Protein AF-A0A6I1GQT0-F1 (afdb_monomer_lite)

Structure (mmCIF, N/CA/C/O backbone):
data_AF-A0A6I1GQT0-F1
#
_entry.id   AF-A0A6I1GQT0-F1
#
loop_
_atom_site.group_PDB
_atom_site.id
_atom_site.type_symbol
_atom_site.label_atom_id
_atom_site.label_alt_id
_atom_site.label_comp_id
_atom_site.label_asym_id
_atom_site.label_entity_id
_atom_site.label_seq_id
_atom_site.pdbx_PDB_ins_code
_atom_site.Cartn_x
_atom_site.Cartn_y
_atom_site.Cartn_z
_atom_site.occupancy
_atom_site.B_iso_or_equiv
_atom_site.auth_seq_id
_atom_site.auth_comp_id
_atom_site.auth_asym_id
_atom_site.auth_atom_id
_atom_site.pdbx_PDB_model_num
ATOM 1 N N . MET A 1 1 ? 12.221 -0.053 14.643 1.00 35.03 1 MET A N 1
ATOM 2 C CA . MET A 1 1 ? 11.323 0.041 13.473 1.00 35.03 1 MET A CA 1
ATOM 3 C C . MET A 1 1 ? 10.875 1.486 13.281 1.00 35.03 1 MET A C 1
ATOM 5 O O . MET A 1 1 ? 9.788 1.842 13.721 1.00 35.03 1 MET A O 1
ATOM 9 N N . SER A 1 2 ? 11.694 2.331 12.652 1.00 26.81 2 SER A N 1
ATOM 10 C CA . SER A 1 2 ? 11.212 3.637 12.177 1.00 26.81 2 SER A CA 1
ATOM 11 C C . SER A 1 2 ? 10.478 3.450 10.845 1.00 26.81 2 SER A C 1
ATOM 13 O O . SER A 1 2 ? 11.019 2.823 9.930 1.00 26.81 2 SER A O 1
ATOM 15 N N . THR A 1 3 ? 9.241 3.936 10.733 1.00 34.84 3 THR A N 1
ATOM 16 C CA . THR A 1 3 ? 8.456 3.827 9.496 1.00 34.84 3 THR A CA 1
ATOM 17 C C . THR A 1 3 ? 8.764 5.019 8.597 1.00 34.84 3 THR A C 1
ATOM 19 O O . THR A 1 3 ? 8.438 6.146 8.950 1.00 34.84 3 THR A O 1
ATOM 22 N N . ALA A 1 4 ? 9.339 4.777 7.417 1.00 32.03 4 ALA A N 1
ATOM 23 C CA . ALA A 1 4 ? 9.400 5.788 6.364 1.00 32.03 4 ALA A CA 1
ATOM 24 C C . ALA A 1 4 ? 7.976 6.039 5.839 1.00 32.03 4 ALA A C 1
ATOM 26 O O . ALA A 1 4 ? 7.446 5.233 5.068 1.00 32.03 4 ALA A O 1
ATOM 27 N N . LYS A 1 5 ? 7.353 7.114 6.327 1.00 46.41 5 LYS A N 1
ATOM 28 C CA . LYS A 1 5 ? 5.983 7.528 6.014 1.00 46.41 5 LYS A CA 1
ATOM 29 C C . LYS A 1 5 ? 5.935 8.403 4.754 1.00 46.41 5 LYS A C 1
ATOM 31 O O . LYS A 1 5 ? 6.890 8.44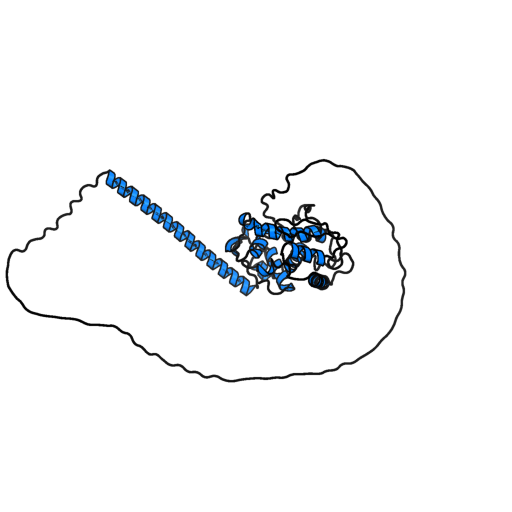9 3.975 1.00 46.41 5 LYS A O 1
ATOM 36 N N . GLN A 1 6 ? 4.755 8.939 4.445 1.00 44.06 6 GLN A N 1
ATOM 37 C CA . GLN A 1 6 ? 4.343 9.262 3.075 1.00 44.06 6 GLN A CA 1
ATOM 38 C C . GLN A 1 6 ? 5.182 10.352 2.382 1.00 44.06 6 GLN A C 1
ATOM 40 O O . GLN A 1 6 ? 4.877 11.540 2.463 1.00 44.06 6 GLN A O 1
ATOM 45 N N . GLN A 1 7 ? 6.123 9.941 1.526 1.00 39.69 7 GLN A N 1
ATOM 46 C CA . GLN A 1 7 ? 6.574 10.769 0.400 1.00 39.69 7 GLN A CA 1
ATOM 47 C C . GLN A 1 7 ? 5.590 10.630 -0.769 1.00 39.69 7 GLN A C 1
ATOM 49 O O . GLN A 1 7 ? 5.839 9.936 -1.756 1.00 39.69 7 GLN A O 1
ATOM 54 N N . HIS A 1 8 ? 4.432 11.274 -0.623 1.00 45.81 8 HIS A N 1
ATOM 55 C CA . HIS A 1 8 ? 3.366 11.287 -1.622 1.00 45.81 8 HIS A CA 1
ATOM 56 C C . HIS A 1 8 ? 3.877 11.901 -2.938 1.00 45.81 8 HIS A C 1
ATOM 58 O O . HIS A 1 8 ? 4.354 13.037 -2.951 1.00 45.81 8 HIS A O 1
ATOM 64 N N . GLN A 1 9 ? 3.728 11.201 -4.072 1.00 43.03 9 GLN A N 1
ATOM 65 C CA . GLN A 1 9 ? 3.973 11.799 -5.393 1.00 43.03 9 GLN A CA 1
ATOM 66 C C . GLN A 1 9 ? 2.877 12.834 -5.690 1.00 43.03 9 GLN A C 1
ATOM 68 O O . GLN A 1 9 ? 1.835 12.518 -6.263 1.00 43.03 9 GLN A O 1
ATOM 73 N N . SER A 1 10 ? 3.074 14.066 -5.222 1.00 35.81 10 SER A N 1
ATOM 74 C CA . SER A 1 10 ? 2.103 15.147 -5.372 1.00 35.81 10 SER A CA 1
ATOM 75 C C . SER A 1 10 ? 2.200 15.778 -6.760 1.00 35.81 10 SER A C 1
ATOM 77 O O . SER A 1 10 ? 3.131 16.522 -7.067 1.00 35.81 10 SER A O 1
ATOM 79 N N . LYS A 1 11 ? 1.199 15.499 -7.597 1.00 38.47 11 LYS A N 1
ATOM 80 C CA . LYS A 1 11 ? 0.829 16.334 -8.743 1.00 38.47 11 LYS A CA 1
ATOM 81 C C . LYS A 1 11 ? -0.592 16.840 -8.500 1.00 38.47 11 LYS A C 1
ATOM 83 O O . LYS A 1 11 ? -1.534 16.064 -8.575 1.00 38.47 11 LYS A O 1
ATOM 88 N N . ASN A 1 12 ? -0.700 18.124 -8.160 1.00 34.12 12 ASN A N 1
ATOM 89 C CA . ASN A 1 12 ? -1.902 18.968 -8.096 1.00 34.12 12 ASN A CA 1
ATOM 90 C C . ASN A 1 12 ? -3.272 18.254 -8.092 1.00 34.12 12 ASN A C 1
ATOM 92 O O . ASN A 1 12 ? -3.872 18.052 -9.145 1.00 34.12 12 ASN A O 1
ATOM 96 N N . ASN A 1 13 ? -3.832 18.010 -6.902 1.00 36.31 13 ASN A N 1
ATOM 97 C CA . ASN A 1 13 ? -5.264 17.733 -6.753 1.00 36.31 13 ASN A CA 1
ATOM 98 C C . ASN A 1 13 ? -6.075 19.002 -7.124 1.00 36.31 13 ASN A C 1
ATOM 100 O O . ASN A 1 13 ? -5.902 20.026 -6.459 1.00 36.31 13 ASN A O 1
ATOM 104 N N . PRO A 1 14 ? -6.961 18.982 -8.140 1.00 30.47 14 PRO A N 1
ATOM 105 C CA . PRO A 1 14 ? -7.693 20.174 -8.580 1.00 30.47 14 PRO A CA 1
ATOM 106 C C . PRO A 1 14 ? -8.871 20.579 -7.669 1.00 30.47 14 PRO A C 1
ATOM 108 O O . PRO A 1 14 ? -9.458 21.639 -7.883 1.00 30.47 14 PRO A O 1
ATOM 111 N N . SER A 1 15 ? -9.234 19.770 -6.665 1.00 32.66 15 SER A N 1
ATOM 112 C CA . SER A 1 15 ? -10.476 19.938 -5.885 1.00 32.66 15 SER A CA 1
ATOM 113 C C . SER A 1 15 ? -10.516 21.175 -4.960 1.00 32.66 15 SER A C 1
ATOM 115 O O . SER A 1 15 ? -11.588 21.635 -4.573 1.00 32.66 15 SER A O 1
ATOM 117 N N . SER A 1 16 ? -9.371 21.770 -4.607 1.00 31.66 16 SER A N 1
ATOM 118 C CA . SER A 1 16 ? -9.246 22.715 -3.478 1.00 31.66 16 SER A CA 1
ATOM 119 C C . SER A 1 16 ? -9.257 24.219 -3.833 1.00 31.66 16 SER A C 1
ATOM 121 O O . SER A 1 16 ? -8.693 25.041 -3.108 1.00 31.66 16 SER A O 1
ATOM 123 N N . ARG A 1 17 ? -9.931 24.638 -4.920 1.00 34.62 17 ARG A N 1
ATOM 124 C CA . ARG A 1 17 ? -10.098 26.068 -5.298 1.00 34.62 17 ARG A CA 1
ATOM 125 C C . ARG A 1 17 ? -11.512 26.633 -5.076 1.00 34.62 17 ARG A C 1
ATOM 127 O O . ARG A 1 17 ? -12.160 27.113 -6.004 1.00 34.62 17 ARG A O 1
ATOM 134 N N . LYS A 1 18 ? -11.950 26.618 -3.813 1.00 30.02 18 LYS A N 1
ATOM 135 C CA . LYS A 1 18 ? -13.006 27.433 -3.155 1.00 30.02 18 LYS A CA 1
ATOM 136 C C . LYS A 1 18 ? -12.988 27.033 -1.663 1.00 30.02 18 LYS A C 1
ATOM 138 O O . LYS A 1 18 ? -12.725 25.876 -1.378 1.00 30.02 18 LYS A O 1
ATOM 143 N N . ARG A 1 19 ? -13.222 27.891 -0.664 1.00 29.36 19 ARG A N 1
ATOM 144 C CA . ARG A 1 19 ? -13.668 29.298 -0.619 1.00 29.36 19 ARG A CA 1
ATOM 145 C C . ARG A 1 19 ? -13.083 29.922 0.667 1.00 29.36 19 ARG A C 1
ATOM 147 O O . ARG A 1 19 ? -13.264 29.338 1.729 1.00 29.36 19 ARG A O 1
ATOM 154 N N . ARG A 1 20 ? -12.378 31.062 0.602 1.00 28.80 20 ARG A N 1
ATOM 155 C CA . ARG A 1 20 ? -11.952 31.810 1.808 1.00 28.80 20 ARG A CA 1
ATOM 156 C C . ARG A 1 20 ? -13.030 32.829 2.175 1.00 28.80 20 ARG A C 1
ATOM 158 O O . ARG A 1 20 ? -13.307 33.707 1.371 1.00 28.80 20 ARG A O 1
ATOM 165 N N . GLU A 1 21 ? -13.571 32.729 3.382 1.00 29.11 21 GLU A N 1
ATOM 166 C CA . GLU A 1 21 ? -14.380 33.752 4.059 1.00 29.11 21 GLU A CA 1
ATOM 167 C C . GLU A 1 21 ? -14.177 33.588 5.581 1.00 29.11 21 GLU A C 1
ATOM 169 O O . GLU A 1 21 ? -13.638 32.571 6.021 1.00 29.11 21 GLU A O 1
ATOM 174 N N . ALA A 1 22 ? -14.474 34.625 6.369 1.00 27.98 22 ALA A N 1
ATOM 175 C CA . ALA A 1 22 ? -13.909 34.801 7.712 1.00 27.98 22 ALA A CA 1
ATOM 176 C C . ALA A 1 22 ? -14.796 34.293 8.868 1.00 27.98 22 ALA A C 1
ATOM 178 O O . ALA A 1 22 ? -16.010 34.167 8.732 1.00 27.98 22 ALA A O 1
ATOM 179 N N . GLY A 1 23 ? -14.179 34.077 10.037 1.00 26.48 23 GLY A N 1
ATOM 180 C CA . GLY A 1 23 ? -14.868 33.779 11.296 1.00 26.48 23 GLY A CA 1
ATOM 181 C C . GLY A 1 23 ? -13.889 33.566 12.455 1.00 26.48 23 GLY A C 1
ATOM 182 O O . GLY A 1 23 ? -13.199 32.555 12.501 1.00 26.48 23 GLY A O 1
ATOM 183 N N . SER A 1 24 ? -13.826 34.520 13.384 1.00 24.75 24 SER A N 1
ATOM 184 C CA . SER A 1 24 ? -13.096 34.417 14.660 1.00 24.75 24 SER A CA 1
ATOM 185 C C . SER A 1 24 ? -14.102 34.381 15.813 1.00 24.75 24 SER A C 1
ATOM 187 O O . SER A 1 24 ? -15.133 35.038 15.682 1.00 24.75 24 SER A O 1
ATOM 189 N N . VAL A 1 25 ? -13.806 33.671 16.916 1.00 30.80 25 VAL A N 1
ATOM 190 C CA . VAL A 1 25 ? -14.089 34.092 18.314 1.00 30.80 25 VAL A CA 1
ATOM 191 C C . VAL A 1 25 ? -13.535 33.084 19.349 1.00 30.80 25 VAL A C 1
ATOM 193 O O . VAL A 1 25 ? -13.471 31.882 19.110 1.00 30.80 25 VAL A O 1
ATOM 196 N N . ASN A 1 26 ? -13.113 33.633 20.493 1.00 28.81 26 ASN A N 1
ATOM 197 C CA . ASN A 1 26 ? -12.356 33.046 21.611 1.00 28.81 26 ASN A CA 1
ATOM 198 C C . ASN A 1 26 ? -13.090 32.070 22.574 1.00 28.81 26 ASN A C 1
ATOM 200 O O . ASN A 1 26 ? -14.288 32.192 22.789 1.00 28.81 26 ASN A O 1
ATOM 204 N N . ASN A 1 27 ? -12.260 31.299 23.305 1.00 28.66 27 ASN A N 1
ATOM 205 C CA . ASN A 1 27 ? -12.301 30.926 24.745 1.00 28.66 27 ASN A CA 1
ATOM 206 C C . ASN A 1 27 ? -13.471 30.153 25.407 1.00 28.66 27 ASN A C 1
ATOM 208 O O . ASN A 1 27 ? -14.646 30.456 25.248 1.00 28.66 27 ASN A O 1
ATOM 212 N N . GLY A 1 28 ? -13.082 29.266 26.341 1.00 26.09 28 GLY A N 1
ATOM 213 C CA . GLY A 1 28 ? -13.903 28.675 27.414 1.00 26.09 28 GLY A CA 1
ATOM 214 C C . GLY A 1 28 ? -13.118 27.595 28.192 1.00 26.09 28 GLY A C 1
ATOM 215 O O . GLY A 1 28 ? -12.456 26.777 27.559 1.00 26.09 28 GLY A O 1
ATOM 216 N N . SER A 1 29 ? -13.154 27.587 29.536 1.00 27.67 29 SER A N 1
ATOM 217 C CA . SER A 1 29 ? -12.217 26.816 30.396 1.00 27.67 29 SER A CA 1
ATOM 218 C C . SER A 1 29 ? -12.883 26.051 31.562 1.00 27.67 29 SER A C 1
ATOM 220 O O . SER A 1 29 ? -14.022 26.343 31.910 1.00 27.67 29 SER A O 1
ATOM 222 N N . HIS A 1 30 ? -12.096 25.180 32.226 1.00 29.59 30 HIS A N 1
ATOM 223 C CA . HIS A 1 30 ? -12.364 24.424 33.481 1.00 29.59 30 HIS A CA 1
ATOM 224 C C . HIS A 1 30 ? -13.308 23.200 33.341 1.00 29.59 30 HIS A C 1
ATOM 226 O O . HIS A 1 30 ? -14.269 23.244 32.589 1.00 29.59 30 HIS A O 1
ATOM 232 N N . ALA A 1 31 ? -13.004 21.988 33.847 1.00 28.98 31 ALA A N 1
ATOM 233 C CA . ALA A 1 31 ? -12.562 21.492 35.176 1.00 28.98 31 ALA A CA 1
ATOM 234 C C . ALA A 1 31 ? -13.724 21.374 36.197 1.00 28.98 31 ALA A C 1
ATOM 236 O O . ALA A 1 31 ? -14.571 22.253 36.243 1.00 28.98 31 ALA A O 1
ATOM 237 N N . GLY A 1 32 ? -13.836 20.331 37.038 1.00 24.77 32 GLY A N 1
ATOM 238 C CA . GLY A 1 32 ? -12.973 19.153 37.261 1.00 24.77 32 GLY A CA 1
ATOM 239 C C . GLY A 1 32 ? -13.564 18.206 38.336 1.00 24.77 32 GLY A C 1
ATOM 240 O O . GLY A 1 32 ? -14.774 18.019 38.363 1.00 24.77 32 GLY A O 1
ATOM 241 N N . VAL A 1 33 ? -12.724 17.705 39.261 1.00 28.77 33 VAL A N 1
ATOM 242 C CA . VAL A 1 33 ? -13.063 16.928 40.494 1.00 28.77 33 VAL A CA 1
ATOM 243 C C . VAL A 1 33 ? -13.240 15.396 40.338 1.00 28.77 33 VAL A C 1
ATOM 245 O O . VAL A 1 33 ? -13.583 14.870 39.284 1.00 28.77 33 VAL A O 1
ATOM 248 N N . THR A 1 34 ? -12.895 14.675 41.412 1.00 25.83 34 THR A N 1
ATOM 249 C CA . THR A 1 34 ? -12.695 13.216 41.555 1.00 25.83 34 THR A CA 1
ATOM 250 C C . THR A 1 34 ? -13.503 12.638 42.741 1.00 25.83 34 THR A C 1
ATOM 252 O O . THR A 1 34 ? -14.149 13.400 43.451 1.00 25.83 34 THR A O 1
ATOM 255 N N . VAL A 1 35 ? -13.416 11.309 42.984 1.00 28.62 35 VAL A N 1
ATOM 256 C CA . VAL A 1 35 ? -13.248 10.620 44.308 1.00 28.62 35 VAL A CA 1
ATOM 257 C C . VAL A 1 35 ? -14.000 9.264 44.437 1.00 28.62 35 VAL A C 1
ATOM 259 O O . VAL A 1 35 ? -15.189 9.189 44.711 1.00 28.62 35 VAL A O 1
ATOM 262 N N . SER A 1 36 ? -13.219 8.183 44.302 1.00 27.39 36 SER A N 1
ATOM 263 C CA . SER A 1 36 ? -13.088 7.001 45.190 1.00 27.39 36 SER A CA 1
ATOM 264 C C . SER A 1 36 ? -14.238 6.058 45.645 1.00 27.39 36 SER A C 1
ATOM 266 O O . SER A 1 36 ? -15.040 6.382 46.510 1.00 27.39 36 SER A O 1
ATOM 268 N N . ILE A 1 37 ? -14.025 4.769 45.311 1.00 28.94 37 ILE A N 1
ATOM 269 C CA . ILE A 1 37 ? -13.924 3.589 46.223 1.00 28.94 37 ILE A CA 1
ATOM 270 C C . ILE A 1 37 ? -15.179 3.051 46.958 1.00 28.94 37 ILE A C 1
ATOM 272 O O . ILE A 1 37 ? -15.677 3.653 47.904 1.00 28.94 37 ILE A O 1
ATOM 276 N N . ARG A 1 38 ? -15.463 1.747 46.742 1.00 27.66 38 ARG A N 1
ATOM 277 C CA . ARG A 1 38 ? -15.577 0.733 47.827 1.00 27.66 38 ARG A CA 1
ATOM 278 C C . ARG A 1 38 ? -15.287 -0.701 47.340 1.00 27.66 38 ARG A C 1
ATOM 280 O O . ARG A 1 38 ? -15.444 -1.004 46.164 1.00 27.66 38 ARG A O 1
ATOM 287 N N . LYS A 1 39 ? -14.808 -1.567 48.248 1.00 29.77 39 LYS A N 1
ATOM 288 C CA . LYS A 1 39 ? -14.431 -2.981 48.007 1.00 29.77 39 LYS A CA 1
ATOM 289 C C . LYS A 1 39 ? -15.497 -3.951 48.536 1.00 29.77 39 LYS A C 1
ATOM 291 O O . LYS A 1 39 ? -15.961 -3.758 49.654 1.00 29.77 39 LYS A O 1
ATOM 296 N N . SER A 1 40 ? -15.734 -5.056 47.823 1.00 30.86 40 SER A N 1
ATOM 297 C CA . SER A 1 40 ? -16.124 -6.372 48.375 1.00 30.86 40 SER A CA 1
ATOM 298 C C . SER A 1 40 ? -15.990 -7.461 47.283 1.00 30.86 40 SER A C 1
ATOM 300 O O . SER A 1 40 ? -16.193 -7.144 46.118 1.00 30.86 40 SER A O 1
ATOM 302 N N . GLY A 1 41 ? -15.643 -8.732 47.534 1.00 28.58 41 GLY A N 1
ATOM 303 C CA . GLY A 1 41 ? -15.151 -9.310 48.794 1.00 28.58 41 GLY A CA 1
ATOM 304 C C . GLY A 1 41 ? -15.650 -10.723 49.149 1.00 28.58 41 GLY A C 1
ATOM 305 O O . GLY A 1 41 ? -16.217 -10.878 50.228 1.00 28.58 41 GLY A O 1
ATOM 306 N N . ARG A 1 42 ? -15.429 -11.774 48.330 1.00 30.86 42 ARG A N 1
ATOM 307 C CA . ARG A 1 42 ? -15.681 -13.170 48.778 1.00 30.86 42 ARG A CA 1
ATOM 308 C C . ARG A 1 42 ? -14.873 -14.277 48.073 1.00 30.86 42 ARG A C 1
ATOM 310 O O . ARG A 1 42 ? -14.474 -14.136 46.925 1.00 30.86 42 ARG A O 1
ATOM 317 N N . LYS A 1 43 ? -14.674 -15.382 48.809 1.00 30.81 43 LYS A N 1
ATOM 318 C CA . LYS A 1 43 ? -14.252 -16.743 48.377 1.00 30.81 43 LYS A CA 1
ATOM 319 C C . LYS A 1 43 ? -15.530 -17.630 48.328 1.00 30.81 43 LYS A C 1
ATOM 321 O O . LYS A 1 43 ? -16.565 -17.151 48.788 1.00 30.81 43 LYS A O 1
ATOM 326 N N . ASN A 1 44 ? -15.603 -18.889 47.876 1.00 30.02 44 ASN A N 1
ATOM 327 C CA . ASN A 1 44 ? -14.658 -19.965 47.489 1.00 30.02 44 ASN A CA 1
ATOM 328 C C . ASN A 1 44 ? -15.442 -20.927 46.508 1.00 30.02 44 ASN A C 1
ATOM 330 O O . ASN A 1 44 ? -16.515 -20.514 46.081 1.00 30.02 44 ASN A O 1
ATOM 334 N N . ALA A 1 45 ? -15.110 -22.165 46.085 1.00 31.45 45 ALA A N 1
ATOM 335 C CA . ALA A 1 45 ? -14.029 -23.131 46.342 1.00 31.45 45 ALA A CA 1
ATOM 336 C C . ALA A 1 45 ? -13.911 -24.209 45.216 1.00 31.45 45 ALA A C 1
ATOM 338 O O . ALA A 1 45 ? -14.899 -24.547 44.581 1.00 31.45 45 ALA A O 1
ATOM 339 N N . THR A 1 46 ? -12.718 -24.804 45.073 1.00 29.00 46 THR A N 1
ATOM 340 C CA . THR A 1 46 ? -12.391 -26.233 44.778 1.00 29.00 46 THR A CA 1
ATOM 341 C C . THR A 1 46 ? -13.206 -27.156 43.826 1.00 29.00 46 THR A C 1
ATOM 343 O O . THR A 1 46 ? -14.358 -27.471 44.103 1.00 29.00 46 THR A O 1
ATOM 346 N N . ARG A 1 47 ? -12.419 -27.883 42.994 1.00 30.25 47 ARG A N 1
ATOM 347 C CA . ARG A 1 47 ? -12.338 -29.370 42.790 1.00 30.25 47 ARG A CA 1
ATOM 348 C C . ARG A 1 47 ? -12.939 -30.046 41.528 1.00 30.25 47 ARG A C 1
ATOM 350 O O . ARG A 1 47 ? -14.094 -29.851 41.188 1.00 30.25 47 ARG A O 1
ATOM 357 N N . GLY A 1 48 ? -12.150 -30.991 40.976 1.00 28.17 48 GLY A N 1
ATOM 358 C CA . GLY A 1 48 ? -12.520 -32.014 39.968 1.00 28.17 48 GLY A CA 1
ATOM 359 C C . GLY A 1 48 ? -12.010 -31.725 38.538 1.00 28.17 48 GLY A C 1
ATOM 360 O O . GLY A 1 48 ? -12.010 -30.571 38.136 1.00 28.17 48 GLY A O 1
ATOM 361 N N . GLY A 1 49 ? -11.546 -32.690 37.724 1.00 26.75 49 GLY A N 1
ATOM 362 C CA . GLY A 1 49 ? -11.199 -34.102 37.989 1.00 26.75 49 GLY A CA 1
ATOM 363 C C . GLY A 1 49 ? -11.282 -35.010 36.736 1.00 26.75 49 GLY A C 1
ATOM 364 O O . GLY A 1 49 ? -12.328 -35.035 36.105 1.00 26.75 49 GLY A O 1
ATOM 365 N N . ALA A 1 50 ? -10.227 -35.798 36.444 1.00 30.12 50 ALA A N 1
ATOM 366 C CA . ALA A 1 50 ? -10.058 -36.730 35.294 1.00 30.12 50 ALA A CA 1
ATOM 367 C C . ALA A 1 50 ? -10.050 -36.087 33.874 1.00 30.12 50 ALA A C 1
ATOM 369 O O . ALA A 1 50 ? -10.649 -35.040 33.675 1.00 30.12 50 ALA A O 1
ATOM 370 N N . ALA A 1 51 ? -9.348 -36.548 32.820 1.00 30.66 51 ALA A N 1
ATOM 371 C CA . ALA A 1 51 ? -8.467 -37.702 32.516 1.00 30.66 51 ALA A CA 1
ATOM 372 C C . ALA A 1 51 ? -9.073 -38.979 31.865 1.00 30.66 51 ALA A C 1
ATOM 374 O O . ALA A 1 51 ? -9.360 -39.957 32.546 1.00 30.66 51 ALA A O 1
ATOM 375 N N . SER A 1 52 ? -9.120 -39.007 30.520 1.00 29.52 52 SER A N 1
ATOM 376 C CA . SER A 1 52 ? -9.114 -40.187 29.609 1.00 29.52 52 SER A CA 1
ATOM 377 C C . SER A 1 52 ? -8.814 -39.656 28.183 1.00 29.52 52 SER A C 1
ATOM 379 O O . SER A 1 52 ? -9.280 -38.570 27.861 1.00 29.52 52 SER A O 1
ATOM 381 N N . ARG A 1 53 ? -7.904 -40.184 27.340 1.00 31.33 53 ARG A N 1
ATOM 382 C CA . ARG A 1 53 ? -7.958 -41.423 26.511 1.00 31.33 53 ARG A CA 1
ATOM 383 C C . ARG A 1 53 ? -9.307 -41.579 25.759 1.00 31.33 53 ARG A C 1
ATOM 385 O O . ARG A 1 53 ? -10.352 -41.431 26.375 1.00 31.33 53 ARG A O 1
ATOM 392 N N . ASN A 1 54 ? -9.359 -41.920 24.463 1.00 31.02 54 ASN A N 1
ATOM 393 C CA . ASN A 1 54 ? -8.471 -42.843 23.738 1.00 31.02 54 ASN A CA 1
ATOM 394 C C . ASN A 1 54 ? -8.400 -42.618 22.196 1.00 31.02 54 ASN A C 1
ATOM 396 O O . ASN A 1 54 ? -9.163 -41.850 21.627 1.00 31.02 54 ASN A O 1
ATOM 400 N N . ARG A 1 55 ? -7.471 -43.353 21.563 1.00 31.92 55 ARG A N 1
ATOM 401 C CA . ARG A 1 55 ? -7.166 -43.571 20.125 1.00 31.92 55 ARG A CA 1
ATOM 402 C C . ARG A 1 55 ? -8.335 -43.518 19.116 1.00 31.92 55 ARG A C 1
ATOM 404 O O . ARG A 1 55 ? -9.403 -44.051 19.393 1.00 31.92 55 ARG A O 1
ATOM 411 N N . ASN A 1 56 ? -8.000 -43.206 17.854 1.00 31.02 56 ASN A N 1
ATOM 412 C CA . ASN A 1 56 ? -7.988 -44.259 16.818 1.00 31.02 56 ASN A CA 1
ATOM 413 C C . ASN A 1 56 ? -6.991 -44.005 15.669 1.00 31.02 56 ASN A C 1
ATOM 415 O O . ASN A 1 56 ? -6.675 -42.862 15.351 1.00 31.02 56 ASN A O 1
ATOM 419 N N . THR A 1 57 ? -6.468 -45.089 15.081 1.00 31.50 57 THR A N 1
ATOM 420 C CA . THR A 1 57 ? -5.412 -45.085 14.047 1.00 31.50 57 THR A CA 1
ATOM 421 C C . THR A 1 57 ? -5.617 -46.212 13.032 1.00 31.50 57 THR A C 1
ATOM 423 O O . THR A 1 57 ? -5.462 -47.380 13.386 1.00 31.50 57 THR A O 1
ATOM 426 N N . THR A 1 58 ? -5.857 -45.854 11.769 1.00 31.62 58 THR A N 1
ATOM 427 C CA . THR A 1 58 ? -5.879 -46.758 10.601 1.00 31.62 58 THR A CA 1
ATOM 428 C C . THR A 1 58 ? -5.332 -45.936 9.427 1.00 31.62 58 THR A C 1
ATOM 430 O O . THR A 1 58 ? -5.929 -44.920 9.096 1.00 31.62 58 THR A O 1
ATOM 433 N N . THR A 1 59 ? -4.143 -46.143 8.856 1.00 30.27 59 THR A N 1
ATOM 434 C CA . THR A 1 59 ? -3.434 -47.364 8.419 1.00 30.27 59 THR A CA 1
ATOM 435 C C . THR A 1 59 ? -4.048 -48.020 7.185 1.00 30.27 59 THR A C 1
ATOM 437 O O . THR A 1 59 ? -4.747 -49.022 7.286 1.00 30.27 59 THR A O 1
ATOM 440 N N . THR A 1 60 ? -3.638 -47.545 6.009 1.00 30.45 60 THR A N 1
ATOM 441 C CA . THR A 1 60 ? -3.530 -48.382 4.806 1.00 30.45 60 THR A CA 1
ATOM 442 C C . THR A 1 60 ? -2.294 -47.972 4.013 1.00 30.45 60 THR A C 1
ATOM 444 O O . THR A 1 60 ? -2.172 -46.841 3.551 1.00 30.45 60 THR A O 1
ATOM 447 N N . ARG A 1 61 ? -1.346 -48.904 3.864 1.00 32.50 61 ARG A N 1
ATOM 448 C CA . ARG A 1 61 ? -0.290 -48.811 2.848 1.00 32.50 61 ARG A CA 1
ATOM 449 C C . ARG A 1 61 ? -0.882 -49.220 1.502 1.00 32.50 61 ARG A C 1
ATOM 451 O O . ARG A 1 61 ? -1.758 -50.078 1.469 1.00 32.50 61 ARG A O 1
ATOM 458 N N . ASN A 1 62 ? -0.283 -48.757 0.410 1.00 31.19 62 ASN A N 1
ATOM 459 C CA . ASN A 1 62 ? -0.102 -49.635 -0.741 1.00 31.19 62 ASN A CA 1
ATOM 460 C C . ASN A 1 62 ? 1.267 -49.392 -1.381 1.00 31.19 62 ASN A C 1
ATOM 462 O O . ASN A 1 62 ? 1.667 -48.255 -1.615 1.00 31.19 62 ASN A O 1
ATOM 466 N N . THR A 1 63 ? 2.001 -50.477 -1.612 1.00 31.42 63 THR A N 1
ATOM 467 C CA . THR A 1 63 ? 3.373 -50.481 -2.135 1.00 31.42 63 THR A CA 1
ATOM 468 C C . THR A 1 63 ? 3.460 -51.444 -3.302 1.00 31.42 63 THR A C 1
ATOM 470 O O . THR A 1 63 ? 3.202 -52.628 -3.104 1.00 31.42 63 THR A O 1
ATOM 473 N N . SER A 1 64 ? 3.840 -50.969 -4.489 1.00 31.16 64 SER A N 1
ATOM 474 C CA . SER A 1 64 ? 4.506 -51.739 -5.561 1.00 31.16 64 SER A CA 1
ATOM 475 C C . SER A 1 64 ? 4.561 -50.926 -6.863 1.00 31.16 64 SER A C 1
ATOM 477 O O . SER A 1 64 ? 3.785 -49.991 -7.022 1.00 31.16 64 SER A O 1
ATOM 479 N N . THR A 1 65 ? 5.411 -51.216 -7.853 1.00 31.34 65 THR A N 1
ATOM 480 C CA . THR A 1 65 ? 6.775 -51.795 -7.851 1.00 31.34 65 THR A CA 1
ATOM 481 C C . THR A 1 65 ? 7.433 -51.398 -9.185 1.00 31.34 65 THR A C 1
ATOM 483 O O . THR A 1 65 ? 6.752 -51.231 -10.192 1.00 31.34 65 THR A O 1
ATOM 486 N N . SER A 1 66 ? 8.761 -51.256 -9.195 1.00 32.31 66 SER A N 1
ATOM 487 C CA . SER A 1 66 ? 9.592 -51.022 -10.390 1.00 32.31 66 SER A CA 1
ATOM 488 C C . SER A 1 66 ? 9.286 -51.943 -11.585 1.00 32.31 66 SER A C 1
ATOM 490 O O . SER A 1 66 ? 9.067 -53.142 -11.398 1.00 32.31 66 SER A O 1
ATOM 492 N N . ARG A 1 67 ? 9.456 -51.421 -12.812 1.00 32.19 67 ARG A N 1
ATOM 493 C CA . ARG A 1 67 ? 10.174 -52.143 -13.881 1.00 32.19 67 ARG A CA 1
ATOM 494 C C . ARG A 1 67 ? 10.753 -51.214 -14.953 1.00 32.19 67 ARG A C 1
ATOM 496 O O . ARG A 1 67 ? 10.113 -50.266 -15.391 1.00 32.19 67 ARG A O 1
ATOM 503 N N . ASN A 1 68 ? 11.971 -51.541 -15.381 1.00 34.09 68 ASN A N 1
ATOM 504 C CA . ASN A 1 68 ? 12.646 -50.952 -16.538 1.00 34.09 68 ASN A CA 1
ATOM 505 C C . ASN A 1 68 ? 12.047 -51.471 -17.853 1.00 34.09 68 ASN A C 1
ATOM 507 O O . ASN A 1 68 ? 11.662 -52.637 -17.909 1.00 34.09 68 ASN A O 1
ATOM 511 N N . THR A 1 69 ? 12.226 -50.713 -18.937 1.00 33.12 69 THR A N 1
ATOM 512 C CA . THR A 1 69 ? 12.816 -51.257 -20.179 1.00 33.12 69 THR A CA 1
ATOM 513 C C . THR A 1 69 ? 13.404 -50.145 -21.046 1.00 33.12 69 THR A C 1
ATOM 515 O O . THR A 1 69 ? 12.932 -49.012 -21.036 1.00 33.12 69 THR A O 1
ATOM 518 N N . ALA A 1 70 ? 14.443 -50.476 -21.818 1.00 35.53 70 ALA A N 1
ATOM 519 C CA . ALA A 1 70 ? 15.047 -49.582 -22.800 1.00 35.53 70 ALA A CA 1
ATOM 520 C C . ALA A 1 70 ? 15.221 -50.309 -24.142 1.00 35.53 70 ALA A C 1
ATOM 522 O O . ALA A 1 70 ? 15.809 -51.388 -24.194 1.00 35.53 70 ALA A O 1
ATOM 523 N N . ALA A 1 71 ? 14.759 -49.691 -25.230 1.00 34.56 71 ALA A N 1
ATOM 524 C CA . ALA A 1 71 ? 15.047 -50.091 -26.608 1.00 34.56 71 ALA A CA 1
ATOM 525 C C . ALA A 1 71 ? 15.216 -48.809 -27.444 1.00 34.56 71 ALA A C 1
ATOM 527 O O . ALA A 1 71 ? 14.303 -48.001 -27.553 1.00 34.56 71 ALA A O 1
ATOM 528 N N . LYS A 1 72 ? 16.446 -48.437 -27.812 1.00 32.62 72 LYS A N 1
ATOM 529 C CA . LYS A 1 72 ? 17.123 -48.806 -29.072 1.00 32.62 72 LYS A CA 1
ATOM 530 C C . LYS A 1 72 ? 16.333 -48.458 -30.344 1.00 32.62 72 LYS A C 1
ATOM 532 O O . LYS A 1 72 ? 15.432 -49.179 -30.740 1.00 32.62 72 LYS A O 1
ATOM 537 N N . ARG A 1 73 ? 16.817 -47.389 -30.996 1.00 34.28 73 ARG A N 1
ATOM 538 C CA . ARG A 1 73 ? 16.945 -47.147 -32.449 1.00 34.28 73 ARG A CA 1
ATOM 539 C C . ARG A 1 73 ? 16.010 -47.922 -33.389 1.00 34.28 73 ARG A C 1
ATOM 541 O O . ARG A 1 73 ? 16.131 -49.136 -33.513 1.00 34.28 73 ARG A O 1
ATOM 548 N N . ASN A 1 74 ? 15.380 -47.181 -34.299 1.00 33.75 74 ASN A N 1
ATOM 549 C CA . ASN A 1 74 ? 15.450 -47.575 -35.705 1.00 33.75 74 ASN A CA 1
ATOM 550 C C . ASN A 1 74 ? 15.659 -46.360 -36.622 1.00 33.75 74 ASN A C 1
ATOM 552 O O . ASN A 1 74 ? 15.258 -45.247 -36.291 1.00 33.75 74 ASN A O 1
ATOM 556 N N . THR A 1 75 ? 16.357 -46.568 -37.737 1.00 36.44 75 THR A N 1
ATOM 557 C CA . THR A 1 75 ? 16.799 -45.512 -38.664 1.00 36.44 75 THR A CA 1
ATOM 558 C C . THR A 1 75 ? 16.211 -45.723 -40.049 1.00 36.44 75 THR A C 1
ATOM 560 O O . THR A 1 75 ? 16.422 -46.791 -40.619 1.00 36.44 75 THR A O 1
ATOM 563 N N . THR A 1 76 ? 15.639 -44.681 -40.658 1.00 35.47 76 THR A N 1
ATOM 564 C CA . THR A 1 76 ? 15.433 -44.666 -42.116 1.00 35.47 76 THR A CA 1
ATOM 565 C C . THR A 1 76 ? 15.599 -43.259 -42.677 1.00 35.47 76 THR A C 1
ATOM 567 O O . THR A 1 76 ? 14.764 -42.388 -42.451 1.00 35.47 76 THR A O 1
ATOM 570 N N . ALA A 1 77 ? 16.662 -43.036 -43.449 1.00 35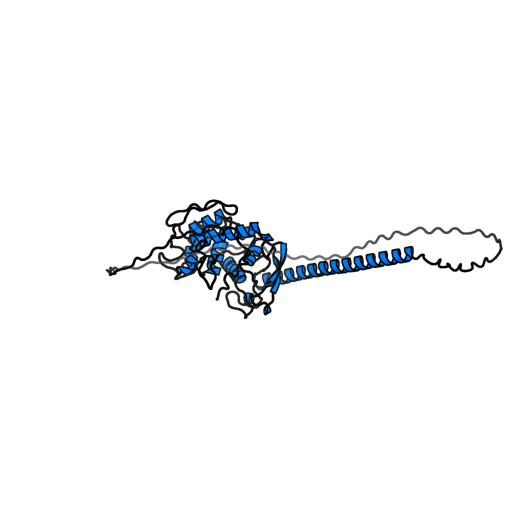.59 77 ALA A N 1
ATOM 571 C CA . ALA A 1 77 ? 16.801 -41.844 -44.280 1.00 35.59 77 ALA A CA 1
ATOM 572 C C . ALA A 1 77 ? 16.343 -42.168 -45.709 1.00 35.59 77 ALA A C 1
ATOM 574 O O . ALA A 1 77 ? 16.786 -43.163 -46.280 1.00 35.59 77 ALA A O 1
ATOM 575 N N . LYS A 1 78 ? 15.505 -41.318 -46.314 1.00 35.56 78 LYS A N 1
ATOM 576 C CA . LYS A 1 78 ? 15.208 -41.376 -47.753 1.00 35.56 78 LYS A CA 1
ATOM 577 C C . LYS A 1 78 ? 15.962 -40.269 -48.488 1.00 35.56 78 LYS A C 1
ATOM 579 O O . LYS A 1 78 ? 15.546 -39.115 -48.484 1.00 35.56 78 LYS A O 1
ATOM 584 N N . ARG A 1 79 ? 17.067 -40.640 -49.139 1.00 35.09 79 ARG A N 1
ATOM 585 C CA . ARG A 1 79 ? 17.612 -39.903 -50.289 1.00 35.09 79 ARG A CA 1
ATOM 586 C C . ARG A 1 79 ? 17.032 -40.533 -51.551 1.00 35.09 79 ARG A C 1
ATOM 588 O O . ARG A 1 79 ? 17.218 -41.730 -51.747 1.00 35.09 79 ARG A O 1
ATOM 595 N N . ASN A 1 80 ? 16.406 -39.733 -52.407 1.00 37.03 80 ASN A N 1
ATOM 596 C CA . ASN A 1 80 ? 16.117 -40.147 -53.778 1.00 37.03 80 ASN A CA 1
ATOM 597 C C . ASN A 1 80 ? 17.300 -39.764 -54.681 1.00 37.03 80 ASN A C 1
ATOM 599 O O . ASN A 1 80 ? 17.931 -38.724 -54.488 1.00 37.03 80 ASN A O 1
ATOM 603 N N . THR A 1 81 ? 17.602 -40.622 -55.649 1.00 37.94 81 THR A N 1
ATOM 604 C CA . THR A 1 81 ? 18.666 -40.475 -56.654 1.00 37.94 81 THR A CA 1
ATOM 605 C C . THR A 1 81 ? 18.128 -40.897 -58.029 1.00 37.94 81 THR A C 1
ATOM 607 O O . THR A 1 81 ? 16.960 -41.266 -58.135 1.00 37.94 81 THR A O 1
ATOM 610 N N . ALA A 1 82 ? 18.986 -40.853 -59.058 1.00 37.44 82 ALA A N 1
ATOM 611 C CA . ALA A 1 82 ? 18.667 -40.960 -60.491 1.00 37.44 82 ALA A CA 1
ATOM 612 C C . ALA A 1 82 ? 18.044 -39.673 -61.094 1.00 37.44 82 ALA A C 1
ATOM 614 O O . ALA A 1 82 ? 17.502 -38.840 -60.374 1.00 37.44 82 ALA A O 1
ATOM 615 N N . ASP A 1 83 ? 18.172 -39.408 -62.399 1.00 37.19 83 ASP A N 1
ATOM 616 C CA . ASP A 1 83 ? 18.725 -40.268 -63.463 1.00 37.19 83 ASP A CA 1
ATOM 617 C C . ASP A 1 83 ? 19.870 -39.605 -64.264 1.00 37.19 83 ASP A C 1
ATOM 619 O O . ASP A 1 83 ? 20.070 -38.390 -64.232 1.00 37.19 83 ASP A O 1
ATOM 623 N N . ARG A 1 84 ? 20.673 -40.424 -64.956 1.00 38.81 84 ARG A N 1
ATOM 624 C CA . ARG A 1 84 ? 21.939 -40.057 -65.604 1.00 38.81 84 ARG A CA 1
ATOM 625 C C . ARG A 1 84 ? 22.022 -40.670 -67.007 1.00 38.81 84 ARG A C 1
ATOM 627 O O . ARG A 1 84 ? 22.605 -41.737 -67.189 1.00 38.81 84 ARG A O 1
ATOM 634 N N . LYS A 1 85 ? 21.496 -39.978 -68.022 1.00 39.28 85 LYS A N 1
ATOM 635 C CA . LYS A 1 85 ? 21.491 -40.472 -69.412 1.00 39.28 85 LYS A CA 1
ATOM 636 C C . LYS A 1 85 ? 22.633 -39.900 -70.259 1.00 39.28 85 LYS A C 1
ATOM 638 O O . LYS A 1 85 ? 22.610 -38.740 -70.657 1.00 39.28 85 LYS A O 1
ATOM 643 N N . ARG A 1 86 ? 23.620 -40.750 -70.569 1.00 34.91 86 ARG A N 1
ATOM 644 C CA . ARG A 1 86 ? 24.533 -40.566 -71.711 1.00 34.91 86 ARG A CA 1
ATOM 645 C C . ARG A 1 86 ? 23.818 -40.940 -73.014 1.00 34.91 86 ARG A C 1
ATOM 647 O O . ARG A 1 86 ? 23.029 -41.882 -73.034 1.00 34.91 86 ARG A O 1
ATOM 654 N N . ARG A 1 87 ? 24.194 -40.272 -74.103 1.00 40.62 87 ARG A N 1
ATOM 655 C CA . ARG A 1 87 ? 24.224 -40.832 -75.461 1.00 40.62 87 ARG A CA 1
ATOM 656 C C . ARG A 1 87 ? 25.405 -40.209 -76.197 1.00 40.62 87 ARG A C 1
ATOM 658 O O . ARG A 1 87 ? 25.681 -39.025 -76.015 1.00 40.62 87 ARG A O 1
ATOM 665 N N . ASP A 1 88 ? 26.099 -41.021 -76.977 1.00 35.34 88 ASP A N 1
ATOM 666 C CA . ASP A 1 88 ? 27.365 -40.676 -77.617 1.00 35.34 88 ASP A CA 1
ATOM 667 C C . ASP A 1 88 ? 27.186 -40.419 -79.124 1.00 35.34 88 ASP A C 1
ATOM 669 O O . ASP A 1 88 ? 26.211 -40.863 -79.726 1.00 35.34 88 ASP A O 1
ATOM 673 N N . GLY A 1 89 ? 28.180 -39.768 -79.739 1.00 34.97 89 GLY A N 1
ATOM 674 C CA . GLY A 1 89 ? 28.503 -39.964 -81.157 1.00 34.97 89 GLY A CA 1
ATOM 675 C C . GLY A 1 89 ? 27.809 -39.080 -82.202 1.00 34.97 89 GLY A C 1
ATOM 676 O O . GLY A 1 89 ? 26.798 -39.463 -82.777 1.00 34.97 89 GLY A O 1
ATOM 677 N N . ALA A 1 90 ? 28.480 -37.991 -82.588 1.00 38.44 90 ALA A N 1
ATOM 678 C CA . ALA A 1 90 ? 28.648 -37.603 -83.996 1.00 38.44 90 ALA A CA 1
ATOM 679 C C . ALA A 1 90 ? 29.872 -36.679 -84.130 1.00 38.44 90 ALA A C 1
ATOM 681 O O . ALA A 1 90 ? 30.018 -35.732 -83.359 1.00 38.44 90 ALA A O 1
ATOM 682 N N . VAL A 1 91 ? 30.755 -36.938 -85.100 1.00 41.12 91 VAL A N 1
ATOM 683 C CA . VAL A 1 91 ? 31.922 -36.086 -85.394 1.00 41.12 91 VAL A CA 1
ATOM 684 C C . VAL A 1 91 ? 31.795 -35.529 -86.804 1.00 41.12 91 VAL A C 1
ATOM 686 O O . VAL A 1 91 ? 31.843 -36.281 -87.773 1.00 41.12 91 VAL A O 1
ATOM 689 N N . THR A 1 92 ? 31.736 -34.205 -86.929 1.00 41.38 92 THR A N 1
ATOM 690 C CA . THR A 1 92 ? 31.990 -33.501 -88.191 1.00 41.38 92 THR A CA 1
ATOM 691 C C . THR A 1 92 ? 33.010 -32.393 -87.955 1.00 41.38 92 THR A C 1
ATOM 693 O O . THR A 1 92 ? 32.821 -31.487 -87.143 1.00 41.38 92 THR A O 1
ATOM 696 N N . ARG A 1 93 ? 34.146 -32.477 -88.655 1.00 42.72 93 ARG A N 1
ATOM 697 C CA . ARG A 1 93 ? 35.142 -31.401 -88.679 1.00 42.72 93 ARG A CA 1
ATOM 698 C C . ARG A 1 93 ? 34.594 -30.250 -89.518 1.00 42.72 93 ARG A C 1
ATOM 700 O O . ARG A 1 93 ? 34.225 -30.466 -90.665 1.00 42.72 93 ARG A O 1
ATOM 707 N N . ASN A 1 94 ? 34.656 -29.029 -88.998 1.00 42.34 94 ASN A N 1
ATOM 708 C CA . ASN A 1 94 ? 34.714 -27.833 -89.833 1.00 42.34 94 ASN A CA 1
ATOM 709 C C . ASN A 1 94 ? 35.587 -26.788 -89.136 1.00 42.34 94 ASN A C 1
ATOM 711 O O . ASN A 1 94 ? 35.328 -26.410 -87.995 1.00 42.34 94 ASN A O 1
ATOM 715 N N . GLY A 1 95 ? 36.669 -26.373 -89.793 1.00 43.06 95 GLY A N 1
ATOM 716 C CA . GLY A 1 95 ? 37.651 -25.460 -89.216 1.00 43.06 95 GLY A CA 1
ATOM 717 C C . GLY A 1 95 ? 37.519 -24.054 -89.784 1.00 43.06 95 GLY A C 1
ATOM 718 O O . GLY A 1 95 ? 37.633 -23.875 -90.990 1.00 43.06 95 GLY A O 1
ATOM 719 N N . ALA A 1 96 ? 37.370 -23.045 -88.921 1.00 46.81 96 ALA A N 1
ATOM 720 C CA . ALA A 1 96 ? 37.696 -21.660 -89.263 1.00 46.81 96 ALA A CA 1
ATOM 721 C C . ALA A 1 96 ? 37.918 -20.784 -88.017 1.00 46.81 96 ALA A C 1
ATOM 723 O O . ALA A 1 96 ? 37.119 -20.784 -87.087 1.00 46.81 96 ALA A O 1
ATOM 724 N N . ARG A 1 97 ? 38.968 -19.953 -88.073 1.00 44.66 97 ARG A N 1
ATOM 725 C CA . ARG A 1 97 ? 39.119 -18.666 -87.360 1.00 44.66 97 ARG A CA 1
ATOM 726 C C . ARG A 1 97 ? 38.906 -18.675 -85.831 1.00 44.66 97 ARG A C 1
ATOM 728 O O . ARG A 1 97 ? 37.840 -18.331 -85.325 1.00 44.66 97 ARG A O 1
ATOM 735 N N . ARG A 1 98 ? 40.017 -18.834 -85.090 1.00 46.31 98 ARG A N 1
ATOM 736 C CA . ARG A 1 98 ? 40.193 -18.264 -83.734 1.00 46.31 98 ARG A CA 1
ATOM 737 C C . ARG A 1 98 ? 39.804 -16.774 -83.744 1.00 46.31 98 ARG A C 1
ATOM 739 O O . ARG A 1 98 ? 40.595 -15.930 -84.160 1.00 46.31 98 ARG A O 1
ATOM 746 N N . ARG A 1 99 ? 38.606 -16.425 -83.267 1.00 45.66 99 ARG A N 1
ATOM 747 C CA . ARG A 1 99 ? 38.198 -15.024 -83.092 1.00 45.66 99 ARG A CA 1
ATOM 748 C C . ARG A 1 99 ? 38.683 -14.536 -81.729 1.00 45.66 99 ARG A C 1
ATOM 750 O O . ARG A 1 99 ? 38.063 -14.838 -80.716 1.00 45.66 99 ARG A O 1
ATOM 757 N N . ILE A 1 100 ? 39.793 -13.794 -81.701 1.00 54.56 100 ILE A N 1
ATOM 758 C CA . ILE A 1 100 ? 40.319 -13.197 -80.464 1.00 54.56 100 ILE A CA 1
ATOM 759 C C . ILE A 1 100 ? 39.293 -12.190 -79.931 1.00 54.56 100 ILE A C 1
ATOM 761 O O . ILE A 1 100 ? 39.171 -11.069 -80.431 1.00 54.56 100 ILE A O 1
ATOM 765 N N . THR A 1 101 ? 38.550 -12.584 -78.899 1.00 48.50 101 THR A N 1
ATOM 766 C CA . THR A 1 101 ? 37.640 -11.712 -78.159 1.00 48.50 101 THR A CA 1
ATOM 767 C C . THR A 1 101 ? 38.453 -10.751 -77.296 1.00 48.50 101 THR A C 1
ATOM 769 O O . THR A 1 101 ? 38.658 -10.963 -76.102 1.00 48.50 101 THR A O 1
ATOM 772 N N . ARG A 1 102 ? 38.924 -9.652 -77.910 1.00 50.72 102 ARG A N 1
ATOM 773 C CA . ARG A 1 102 ? 39.444 -8.481 -77.184 1.00 50.72 102 ARG A CA 1
ATOM 774 C C . ARG A 1 102 ? 38.492 -8.169 -76.024 1.00 50.72 102 ARG A C 1
ATOM 776 O O . ARG A 1 102 ? 37.314 -7.906 -76.273 1.00 50.72 102 ARG A O 1
ATOM 783 N N . LYS A 1 103 ? 38.996 -8.156 -74.780 1.00 48.31 103 LYS A N 1
ATOM 784 C CA . LYS A 1 103 ? 38.251 -7.614 -73.632 1.00 48.31 103 LYS A CA 1
ATOM 785 C C . LYS A 1 103 ? 37.826 -6.191 -73.995 1.00 48.31 103 LYS A C 1
ATOM 787 O O . LYS A 1 103 ? 38.666 -5.296 -74.084 1.00 48.31 103 LYS A O 1
ATOM 792 N N . ARG A 1 104 ? 36.532 -5.985 -74.248 1.00 45.09 104 ARG A N 1
ATOM 793 C CA . ARG A 1 104 ? 35.977 -4.657 -74.519 1.00 45.09 104 ARG A CA 1
ATOM 794 C C . ARG A 1 104 ? 36.088 -3.865 -73.219 1.00 45.09 104 ARG A C 1
ATOM 796 O O . ARG A 1 104 ? 35.344 -4.134 -72.281 1.00 45.09 104 ARG A O 1
ATOM 803 N N . SER A 1 105 ? 37.039 -2.933 -73.156 1.00 51.78 105 SER A N 1
ATOM 804 C CA . SER A 1 105 ? 37.135 -1.995 -72.036 1.00 51.78 105 SER A CA 1
ATOM 805 C C . SER A 1 105 ? 35.802 -1.261 -71.911 1.00 51.78 105 SER A C 1
ATOM 807 O O . SER A 1 105 ? 35.356 -0.603 -72.856 1.00 51.78 105 SER A O 1
ATOM 809 N N . SER A 1 106 ? 35.129 -1.425 -70.774 1.00 53.19 106 SER A N 1
ATOM 810 C CA . SER A 1 106 ? 33.864 -0.762 -70.477 1.00 53.19 106 SER A CA 1
ATOM 811 C C . SER A 1 106 ? 34.138 0.705 -70.160 1.00 53.19 106 SER A C 1
ATOM 813 O O . SER A 1 106 ? 34.286 1.096 -69.004 1.00 53.19 106 SER A O 1
ATOM 815 N N . SER A 1 107 ? 34.238 1.517 -71.218 1.00 52.97 107 SER A N 1
ATOM 816 C CA . SER A 1 107 ? 34.460 2.960 -71.115 1.00 52.97 107 SER A CA 1
ATOM 817 C C . SER A 1 107 ? 33.439 3.586 -70.161 1.00 52.97 107 SER A C 1
ATOM 819 O O . SER A 1 107 ? 32.238 3.643 -70.450 1.00 52.97 107 SER A O 1
ATOM 821 N N . LYS A 1 108 ? 33.924 4.014 -68.990 1.00 57.22 108 LYS A N 1
ATOM 822 C CA . LYS A 1 108 ? 33.122 4.624 -67.929 1.00 57.22 108 LYS A CA 1
ATOM 823 C C . LYS A 1 108 ? 32.674 6.010 -68.395 1.00 57.22 108 LYS A C 1
ATOM 825 O O . LYS A 1 108 ? 33.358 6.998 -68.136 1.00 57.22 108 LYS A O 1
ATOM 830 N N . ARG A 1 109 ? 31.531 6.083 -69.091 1.00 60.53 109 ARG A N 1
ATOM 831 C CA . ARG A 1 109 ? 30.902 7.357 -69.486 1.00 60.53 109 ARG A CA 1
ATOM 832 C C . ARG A 1 109 ? 30.825 8.282 -68.256 1.00 60.53 109 ARG A C 1
ATOM 834 O O . ARG A 1 109 ? 30.317 7.840 -67.222 1.00 60.53 109 ARG A O 1
ATOM 841 N N . PRO A 1 110 ? 31.320 9.531 -68.328 1.00 58.41 110 PRO A N 1
ATOM 842 C CA . PRO A 1 110 ? 31.388 10.404 -67.163 1.00 58.41 110 PRO A CA 1
ATOM 843 C C . PRO A 1 110 ? 29.981 10.723 -66.650 1.00 58.41 110 PRO A C 1
ATOM 845 O O . PRO A 1 110 ? 29.147 11.272 -67.367 1.00 58.41 110 PRO A O 1
ATOM 848 N N . MET A 1 111 ? 29.709 10.375 -65.391 1.00 57.72 111 MET A N 1
ATOM 849 C CA . MET A 1 111 ? 28.395 10.588 -64.786 1.00 57.72 111 MET A CA 1
ATOM 850 C C . MET A 1 111 ? 28.102 12.090 -64.646 1.00 57.72 111 MET A C 1
ATOM 852 O O . MET A 1 111 ? 28.934 12.836 -64.118 1.00 57.72 111 MET A O 1
ATOM 856 N N . THR A 1 112 ? 26.930 12.529 -65.114 1.00 65.94 112 THR A N 1
ATOM 857 C CA . THR A 1 112 ? 26.489 13.935 -65.097 1.00 65.94 112 THR A CA 1
ATOM 858 C C . THR A 1 112 ? 26.289 14.456 -63.669 1.00 65.94 112 THR A C 1
ATOM 860 O O . THR A 1 112 ? 25.960 13.683 -62.767 1.00 65.94 112 THR A O 1
ATOM 863 N N . ARG A 1 113 ? 26.482 15.769 -63.442 1.00 66.50 113 ARG A N 1
ATOM 864 C CA . ARG A 1 113 ? 26.453 16.382 -62.092 1.00 66.50 113 ARG A CA 1
ATOM 865 C C . ARG A 1 113 ? 25.175 16.043 -61.311 1.00 66.50 113 ARG A C 1
ATOM 867 O O . ARG A 1 113 ? 25.284 15.539 -60.199 1.00 66.50 113 ARG A O 1
ATOM 874 N N . GLY A 1 114 ? 23.994 16.206 -61.913 1.00 67.12 114 GLY A N 1
ATOM 875 C CA . GLY A 1 114 ? 22.717 15.869 -61.264 1.00 67.12 114 GLY A CA 1
ATOM 876 C C . GLY A 1 114 ? 22.612 14.399 -60.837 1.00 67.12 114 GLY A C 1
ATOM 877 O O . GLY A 1 114 ? 22.137 14.104 -59.746 1.00 67.12 114 GLY A O 1
ATOM 878 N N . ARG A 1 115 ? 23.154 13.467 -61.635 1.00 68.94 115 ARG A N 1
ATOM 879 C CA . ARG A 1 115 ? 23.155 12.033 -61.307 1.00 68.94 115 ARG A CA 1
ATOM 880 C C . ARG A 1 115 ? 24.132 11.699 -60.170 1.00 68.94 115 ARG A C 1
ATOM 882 O O . ARG A 1 115 ? 23.835 10.809 -59.385 1.00 68.94 115 ARG A O 1
ATOM 889 N N . ARG A 1 116 ? 25.237 12.453 -60.023 1.00 70.50 116 ARG A N 1
ATOM 890 C CA . ARG A 1 116 ? 26.140 12.373 -58.851 1.00 70.50 116 ARG A CA 1
ATOM 891 C C . ARG A 1 116 ? 25.471 12.875 -57.573 1.00 70.50 116 ARG A C 1
ATOM 893 O O . ARG A 1 116 ? 25.566 12.203 -56.551 1.00 70.50 116 ARG A O 1
ATOM 900 N N . ILE A 1 117 ? 24.776 14.012 -57.647 1.00 74.06 117 ILE A N 1
ATOM 901 C CA . ILE A 1 117 ? 24.027 14.585 -56.517 1.00 74.06 117 ILE A CA 1
ATOM 902 C C . ILE A 1 117 ? 22.928 13.612 -56.072 1.00 74.06 117 ILE A C 1
ATOM 904 O O . ILE A 1 117 ? 22.858 13.281 -54.893 1.00 74.06 117 ILE A O 1
ATOM 908 N N . ALA A 1 118 ? 22.157 13.057 -57.014 1.00 72.50 118 ALA A N 1
ATOM 909 C CA . ALA A 1 118 ? 21.159 12.029 -56.723 1.00 72.50 118 ALA A CA 1
ATOM 910 C C . ALA A 1 118 ? 21.771 10.802 -56.019 1.00 72.50 118 ALA A C 1
ATOM 912 O O . ALA A 1 118 ? 21.266 10.397 -54.977 1.00 72.50 118 ALA A O 1
ATOM 913 N N . THR A 1 119 ? 22.894 10.256 -56.514 1.00 76.19 119 THR A N 1
ATOM 914 C CA . THR A 1 119 ? 23.560 9.121 -55.844 1.00 76.19 119 THR A CA 1
ATOM 915 C C . THR A 1 119 ? 24.097 9.470 -54.454 1.00 76.19 119 THR A C 1
ATOM 917 O O . THR A 1 119 ? 24.035 8.634 -53.556 1.00 76.19 119 THR A O 1
ATOM 920 N N . ALA A 1 120 ? 24.597 10.693 -54.245 1.00 77.75 120 ALA A N 1
ATOM 921 C CA . ALA A 1 120 ? 25.070 11.139 -52.936 1.00 77.75 120 ALA A CA 1
ATOM 922 C C . ALA A 1 120 ? 23.910 11.255 -51.932 1.00 77.75 120 ALA A C 1
ATOM 924 O O . ALA A 1 120 ? 24.021 10.756 -50.815 1.00 77.75 120 ALA A O 1
ATOM 925 N N . LEU A 1 121 ? 22.773 11.818 -52.356 1.00 82.44 121 LEU A N 1
ATOM 926 C CA . LEU A 1 121 ? 21.556 11.900 -51.545 1.00 82.44 121 LEU A CA 1
ATOM 927 C C . LEU A 1 121 ? 20.991 10.512 -51.210 1.00 82.44 121 LEU A C 1
ATOM 929 O O . LEU A 1 121 ? 20.653 10.268 -50.056 1.00 82.44 121 LEU A O 1
ATOM 933 N N . THR A 1 122 ? 20.952 9.565 -52.157 1.00 83.19 122 THR A N 1
ATOM 934 C CA . THR A 1 122 ? 20.499 8.194 -51.850 1.00 83.19 122 THR A CA 1
ATOM 935 C C . THR A 1 122 ? 21.435 7.466 -50.886 1.00 83.19 122 THR A C 1
ATOM 937 O O . THR A 1 122 ? 20.954 6.723 -50.036 1.00 83.19 122 THR A O 1
ATOM 940 N N . MET A 1 123 ? 22.753 7.693 -50.968 1.00 86.38 123 MET A N 1
ATOM 941 C CA . MET A 1 123 ? 23.710 7.117 -50.013 1.00 86.38 123 MET A CA 1
ATOM 942 C C . MET A 1 123 ? 23.591 7.758 -48.623 1.00 86.38 123 MET A C 1
ATOM 944 O O . MET A 1 123 ? 23.678 7.044 -47.628 1.00 86.38 123 MET A O 1
ATOM 948 N N . LEU A 1 124 ? 23.336 9.070 -48.546 1.00 90.75 124 LEU A N 1
ATOM 949 C CA . LEU A 1 124 ? 23.062 9.772 -47.289 1.00 90.75 124 LEU A CA 1
ATOM 950 C C . LEU A 1 124 ? 21.795 9.222 -46.618 1.00 90.75 124 LEU A C 1
ATOM 952 O O . LEU A 1 124 ? 21.844 8.825 -45.458 1.00 90.75 124 LEU A O 1
ATOM 956 N N . VAL A 1 125 ? 20.685 9.124 -47.360 1.00 92.06 125 VAL A N 1
ATOM 957 C CA . VAL A 1 125 ? 19.420 8.565 -46.852 1.00 92.06 125 VAL A CA 1
ATOM 958 C C . VAL A 1 125 ? 19.604 7.112 -46.407 1.00 92.06 125 VAL A C 1
ATOM 960 O O . VAL A 1 125 ? 19.188 6.765 -45.305 1.00 92.06 125 VAL A O 1
ATOM 963 N N . ALA A 1 126 ? 20.289 6.277 -47.196 1.00 91.81 126 ALA A N 1
ATOM 964 C CA . ALA A 1 126 ? 20.578 4.894 -46.817 1.00 91.81 126 ALA A CA 1
ATOM 965 C C . ALA A 1 126 ? 21.421 4.795 -45.530 1.00 91.81 126 ALA A C 1
ATOM 967 O O . ALA A 1 126 ? 21.136 3.950 -44.682 1.00 91.81 126 ALA A O 1
ATOM 968 N N . ALA A 1 127 ? 22.412 5.676 -45.345 1.00 92.75 127 ALA A N 1
ATOM 969 C CA . ALA A 1 127 ? 23.203 5.745 -44.117 1.00 92.75 127 ALA A CA 1
ATOM 970 C C . ALA A 1 127 ? 22.359 6.190 -42.909 1.00 92.75 127 ALA A C 1
ATOM 972 O O . ALA A 1 127 ? 22.426 5.558 -41.855 1.00 92.75 127 ALA A O 1
ATOM 973 N N . CYS A 1 128 ? 21.507 7.210 -43.061 1.00 94.12 128 CYS A N 1
ATOM 974 C CA . CYS A 1 128 ? 20.572 7.636 -42.016 1.00 94.12 128 CYS A CA 1
ATOM 975 C C . CYS A 1 128 ? 19.594 6.513 -41.629 1.00 94.12 128 CYS A C 1
ATOM 977 O O . CYS A 1 128 ? 19.394 6.265 -40.442 1.00 94.12 128 CYS A O 1
ATOM 979 N N . CYS A 1 129 ? 19.040 5.783 -42.604 1.00 94.88 129 CYS A N 1
ATOM 980 C CA . CYS A 1 129 ? 18.195 4.616 -42.349 1.00 94.88 129 CYS A CA 1
ATOM 981 C C . CYS A 1 129 ? 18.959 3.494 -41.628 1.00 94.88 129 CYS A C 1
ATOM 983 O O . CYS A 1 129 ? 18.422 2.909 -40.691 1.00 94.88 129 CYS A O 1
ATOM 985 N N . ALA A 1 130 ? 20.209 3.212 -42.010 1.00 94.25 130 ALA A N 1
ATOM 986 C CA . ALA A 1 130 ? 21.035 2.205 -41.344 1.00 94.25 130 ALA A CA 1
ATOM 987 C C . ALA A 1 130 ? 21.339 2.570 -39.879 1.00 94.25 130 ALA A C 1
ATOM 989 O O . ALA A 1 130 ? 21.222 1.715 -39.004 1.00 94.25 130 ALA A O 1
ATOM 990 N N . VAL A 1 131 ? 21.659 3.839 -39.591 1.00 95.81 131 VAL A N 1
ATOM 991 C CA . VAL A 1 131 ? 21.869 4.333 -38.217 1.00 95.81 131 VAL A CA 1
ATOM 992 C C . VAL A 1 131 ? 20.573 4.284 -37.403 1.00 95.81 131 VAL A C 1
ATOM 994 O O . VAL A 1 131 ? 20.590 3.816 -36.266 1.00 95.81 131 VAL A O 1
ATOM 997 N N . ALA A 1 132 ? 19.440 4.696 -37.980 1.00 95.31 132 ALA A N 1
ATOM 998 C CA . ALA A 1 132 ? 18.138 4.629 -37.315 1.00 95.31 132 ALA A CA 1
ATOM 999 C C . ALA A 1 132 ? 17.735 3.181 -36.981 1.00 95.31 132 ALA A C 1
ATOM 1001 O O . ALA A 1 132 ? 17.306 2.907 -35.861 1.00 95.31 132 ALA A O 1
ATOM 1002 N N . LEU A 1 133 ? 17.933 2.242 -37.913 1.00 95.94 133 LEU A N 1
ATOM 1003 C CA . LEU A 1 133 ? 17.698 0.814 -37.683 1.00 95.94 133 LEU A CA 1
ATOM 1004 C C . LEU A 1 133 ? 18.629 0.255 -36.603 1.00 95.94 133 LEU A C 1
ATOM 1006 O O . LEU A 1 133 ? 18.145 -0.404 -35.687 1.00 95.94 133 LEU A O 1
ATOM 1010 N N . ALA A 1 134 ? 19.930 0.561 -36.658 1.00 94.81 134 ALA A N 1
ATOM 1011 C CA . ALA A 1 134 ? 20.893 0.126 -35.647 1.00 94.81 134 ALA A CA 1
ATOM 1012 C C . ALA A 1 134 ? 20.509 0.627 -34.242 1.00 94.81 134 ALA A C 1
ATOM 1014 O O . ALA A 1 134 ? 20.505 -0.153 -33.284 1.00 94.81 134 ALA A O 1
ATOM 1015 N N . TRP A 1 135 ? 20.109 1.898 -34.121 1.00 95.50 135 TRP A N 1
ATOM 1016 C CA . TRP A 1 135 ? 19.622 2.478 -32.868 1.00 95.50 135 TRP A CA 1
ATOM 1017 C C . TRP A 1 135 ? 18.349 1.781 -32.369 1.00 95.50 135 TRP A C 1
ATOM 1019 O O . TRP A 1 135 ? 18.329 1.303 -31.236 1.00 95.50 135 TRP A O 1
ATOM 1029 N N . VAL A 1 136 ? 17.329 1.613 -33.218 1.00 95.38 136 VAL A N 1
ATOM 1030 C CA . VAL A 1 136 ? 16.084 0.905 -32.861 1.00 95.38 136 VAL A CA 1
ATOM 1031 C C . VAL A 1 136 ? 16.357 -0.538 -32.424 1.00 95.38 136 VAL A C 1
ATOM 1033 O O . VAL A 1 136 ? 15.829 -0.968 -31.397 1.00 95.38 136 VAL A O 1
ATOM 1036 N N . THR A 1 137 ? 17.223 -1.282 -33.125 1.00 95.31 137 THR A N 1
ATOM 1037 C CA . THR A 1 137 ? 17.597 -2.644 -32.702 1.00 95.31 137 THR A CA 1
ATOM 1038 C C . THR A 1 137 ? 18.353 -2.653 -31.377 1.00 95.31 137 THR A C 1
ATOM 1040 O O . THR A 1 137 ? 18.112 -3.533 -30.555 1.00 95.31 137 THR A O 1
ATOM 1043 N N . THR A 1 138 ? 19.208 -1.657 -31.127 1.00 94.69 138 THR A N 1
ATOM 1044 C CA . THR A 1 138 ? 19.963 -1.539 -29.869 1.00 94.69 138 THR A CA 1
ATOM 1045 C C . THR A 1 138 ? 19.020 -1.272 -28.699 1.00 94.69 138 THR A C 1
ATOM 1047 O O . THR A 1 138 ? 19.092 -1.958 -27.683 1.00 94.69 138 THR A O 1
ATOM 1050 N N . GLN A 1 139 ? 18.069 -0.347 -28.858 1.00 92.38 139 GLN A N 1
ATOM 1051 C CA . GLN A 1 139 ? 17.053 -0.058 -27.843 1.00 92.38 139 GLN A CA 1
ATOM 1052 C C . GLN A 1 139 ? 16.145 -1.272 -27.584 1.00 92.38 139 GLN A C 1
ATOM 1054 O O . GLN A 1 139 ? 15.864 -1.594 -26.429 1.00 92.38 139 GLN A O 1
ATOM 1059 N N . PHE A 1 140 ? 15.734 -1.992 -28.635 1.00 93.50 140 PHE A N 1
ATOM 1060 C CA . PHE A 1 140 ? 14.922 -3.206 -28.504 1.00 93.50 140 PHE A CA 1
ATOM 1061 C C . PHE A 1 140 ? 15.662 -4.328 -27.759 1.00 93.50 140 PHE A C 1
ATOM 1063 O O . PHE A 1 140 ? 15.104 -4.917 -26.833 1.00 93.50 140 PHE A O 1
ATOM 1070 N N . VAL A 1 141 ? 16.920 -4.609 -28.119 1.00 94.81 141 VAL A N 1
ATOM 1071 C CA . VAL A 1 141 ? 17.741 -5.637 -27.455 1.00 94.81 141 VAL A CA 1
ATOM 1072 C C . VAL A 1 141 ? 18.007 -5.265 -25.995 1.00 94.81 141 VAL A C 1
ATOM 1074 O O . VAL A 1 141 ? 17.770 -6.092 -25.117 1.00 94.81 141 VAL A O 1
ATOM 1077 N N . SER A 1 142 ? 18.386 -4.016 -25.709 1.00 92.31 142 SER A N 1
ATOM 1078 C CA . SER A 1 142 ? 18.579 -3.522 -24.337 1.00 92.31 142 SER A CA 1
ATOM 1079 C C . SER A 1 142 ? 17.309 -3.655 -23.487 1.00 92.31 142 SER A C 1
ATOM 1081 O O . SER A 1 142 ? 17.369 -4.128 -22.353 1.00 92.31 142 SER A O 1
ATOM 1083 N N . GLY A 1 143 ? 16.138 -3.321 -24.044 1.00 91.56 143 GLY A N 1
ATOM 1084 C CA . GLY A 1 143 ? 14.848 -3.505 -23.371 1.00 91.56 143 GLY A CA 1
ATOM 1085 C C . GLY A 1 143 ? 14.491 -4.976 -23.120 1.00 91.56 143 GLY A C 1
ATOM 1086 O O . GLY A 1 143 ? 13.916 -5.302 -22.081 1.00 91.56 143 GLY A O 1
ATOM 1087 N N . ARG A 1 144 ? 14.862 -5.890 -24.029 1.00 94.81 144 ARG A N 1
ATOM 1088 C CA . ARG A 1 144 ? 14.693 -7.341 -23.832 1.00 94.81 144 ARG A CA 1
ATOM 1089 C C . ARG A 1 144 ? 15.608 -7.899 -22.741 1.00 94.81 144 ARG A C 1
ATOM 1091 O O . ARG A 1 144 ? 15.144 -8.730 -21.966 1.00 94.81 144 ARG A O 1
ATOM 1098 N N . ILE A 1 145 ? 16.855 -7.433 -22.664 1.00 94.94 145 ILE A N 1
ATOM 1099 C CA . ILE A 1 145 ? 17.812 -7.819 -21.614 1.00 94.94 145 ILE A CA 1
ATOM 1100 C C . ILE A 1 145 ? 17.301 -7.343 -20.249 1.00 94.94 145 ILE A C 1
ATOM 1102 O O . ILE A 1 145 ? 17.066 -8.168 -19.371 1.00 94.94 145 ILE A O 1
ATOM 1106 N N . ALA A 1 146 ? 16.966 -6.055 -20.112 1.00 95.00 146 ALA A N 1
ATOM 1107 C CA . ALA A 1 146 ? 16.426 -5.499 -18.868 1.00 95.00 146 ALA A CA 1
ATOM 1108 C C . ALA A 1 146 ? 15.139 -6.205 -18.383 1.00 95.00 146 ALA A C 1
ATOM 1110 O O . ALA A 1 146 ? 14.914 -6.315 -17.178 1.00 95.00 146 ALA A O 1
ATOM 1111 N N . LEU A 1 147 ? 14.308 -6.710 -19.305 1.00 96.38 147 LEU A N 1
ATOM 1112 C CA . LEU A 1 147 ? 13.113 -7.499 -18.985 1.00 96.38 147 LEU A CA 1
ATOM 1113 C C . LEU A 1 147 ? 13.446 -8.907 -18.468 1.00 96.38 147 LEU A C 1
ATOM 1115 O O . LEU A 1 147 ? 12.756 -9.410 -17.581 1.00 96.38 147 LEU A O 1
ATOM 1119 N N . ALA A 1 148 ? 14.478 -9.547 -19.020 1.00 96.75 148 ALA A N 1
ATOM 1120 C CA . ALA A 1 148 ? 14.964 -10.834 -18.534 1.00 96.75 148 ALA A CA 1
ATOM 1121 C C . ALA A 1 148 ? 15.618 -10.684 -17.152 1.00 96.75 148 ALA A C 1
ATOM 1123 O O . ALA A 1 148 ? 15.287 -11.435 -16.238 1.00 96.75 148 ALA A O 1
ATOM 1124 N N . ASP A 1 149 ? 16.467 -9.671 -16.971 1.00 96.62 149 ASP A N 1
ATOM 1125 C CA . ASP A 1 149 ? 17.174 -9.410 -15.714 1.00 96.62 149 ASP A CA 1
ATOM 11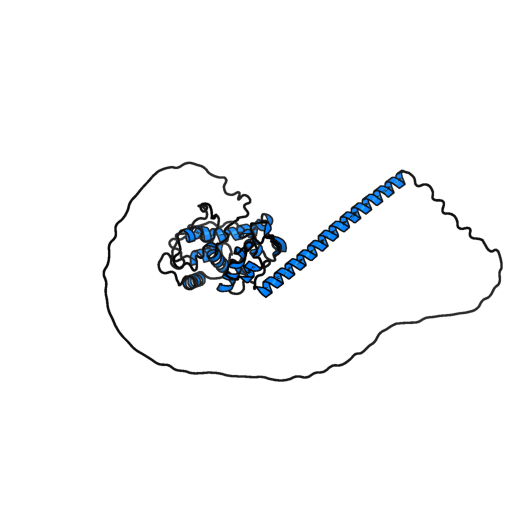26 C C . ASP A 1 149 ? 16.214 -9.069 -14.567 1.00 96.62 149 ASP A C 1
ATOM 1128 O O . ASP A 1 149 ? 16.350 -9.619 -13.472 1.00 96.62 149 ASP A O 1
ATOM 1132 N N . ALA A 1 150 ? 15.197 -8.234 -14.821 1.00 97.50 150 ALA A N 1
ATOM 1133 C CA . ALA A 1 150 ? 14.152 -7.929 -13.843 1.00 97.50 150 ALA A CA 1
ATOM 1134 C C . ALA A 1 150 ? 13.412 -9.201 -13.392 1.00 97.50 150 ALA A C 1
ATOM 1136 O O . ALA A 1 150 ? 13.322 -9.468 -12.196 1.00 97.50 150 ALA A O 1
ATOM 1137 N N . ARG A 1 151 ? 12.972 -10.044 -14.339 1.00 97.44 151 ARG A N 1
ATOM 1138 C CA . ARG A 1 151 ? 12.290 -11.320 -14.050 1.00 97.44 151 ARG A CA 1
ATOM 1139 C C . ARG A 1 151 ? 13.180 -12.324 -13.318 1.00 97.44 151 ARG A C 1
ATOM 1141 O O . ARG A 1 151 ? 12.714 -12.997 -12.401 1.00 97.44 151 ARG A O 1
ATOM 1148 N N . ASN A 1 152 ? 14.458 -12.407 -13.685 1.00 97.69 152 ASN A N 1
ATOM 1149 C CA . ASN A 1 152 ? 15.434 -13.257 -13.005 1.00 97.69 152 ASN A CA 1
ATOM 1150 C C . ASN A 1 152 ? 15.642 -12.798 -11.553 1.00 97.69 152 ASN A C 1
ATOM 1152 O O . ASN A 1 152 ? 15.588 -13.625 -10.643 1.00 97.69 152 ASN A O 1
ATOM 1156 N N . ARG A 1 153 ? 15.801 -11.485 -11.320 1.00 96.75 153 ARG A N 1
ATOM 1157 C CA . ARG A 1 153 ? 15.891 -10.899 -9.973 1.00 96.75 153 ARG A CA 1
ATOM 1158 C C . ARG A 1 153 ? 14.615 -11.159 -9.168 1.00 96.75 153 ARG A C 1
ATOM 1160 O O . ARG A 1 153 ? 14.705 -11.638 -8.044 1.00 96.75 153 ARG A O 1
ATOM 1167 N N . GLN A 1 154 ? 13.445 -10.886 -9.739 1.00 97.50 154 GLN A N 1
ATOM 1168 C CA . GLN A 1 154 ? 12.135 -11.117 -9.119 1.00 97.50 154 GLN A CA 1
ATOM 1169 C C . GLN A 1 154 ? 11.968 -12.573 -8.665 1.00 97.50 154 GLN A C 1
ATOM 1171 O O . GLN A 1 154 ? 11.762 -12.824 -7.479 1.00 97.50 154 GLN A O 1
ATOM 1176 N N . SER A 1 155 ? 12.213 -13.534 -9.562 1.00 97.19 155 SER A N 1
ATOM 1177 C CA . SER A 1 155 ? 12.186 -14.970 -9.257 1.00 97.19 155 SER A CA 1
ATOM 1178 C C . SER A 1 155 ? 13.160 -15.362 -8.134 1.00 97.19 155 SER A C 1
ATOM 1180 O O . SER A 1 155 ? 12.787 -16.092 -7.213 1.00 97.19 155 SER A O 1
ATOM 1182 N N . GLN A 1 156 ? 14.387 -14.826 -8.140 1.00 97.19 156 GLN A N 1
ATOM 1183 C CA . GLN A 1 156 ? 15.367 -15.063 -7.072 1.00 97.19 156 GLN A CA 1
ATOM 1184 C C . GLN A 1 156 ? 14.914 -14.500 -5.717 1.00 97.19 156 GLN A C 1
ATOM 1186 O O . GLN A 1 156 ? 15.029 -15.195 -4.709 1.00 97.19 156 GLN A O 1
ATOM 1191 N N . LEU A 1 157 ? 14.377 -13.275 -5.670 1.00 96.81 157 LEU A N 1
ATOM 1192 C CA . LEU A 1 157 ? 13.871 -12.675 -4.430 1.00 96.81 157 LEU A CA 1
ATOM 1193 C C . LEU A 1 157 ? 12.625 -13.414 -3.910 1.00 96.81 157 LEU A C 1
ATOM 1195 O O . LEU A 1 157 ? 12.511 -13.667 -2.708 1.00 96.81 157 LEU A O 1
ATOM 1199 N N . SER A 1 158 ? 11.741 -13.836 -4.817 1.00 95.38 158 SER A N 1
ATOM 1200 C CA . SER A 1 158 ? 10.530 -14.594 -4.500 1.00 95.38 158 SER A CA 1
ATOM 1201 C C . SER A 1 158 ? 10.886 -15.977 -3.938 1.00 95.38 158 SER A C 1
ATOM 1203 O O . SER A 1 158 ? 10.379 -16.361 -2.889 1.00 95.38 158 SER A O 1
ATOM 1205 N N . SER A 1 159 ? 11.855 -16.676 -4.537 1.00 95.75 159 SER A N 1
ATOM 1206 C CA . SER A 1 159 ? 12.359 -17.969 -4.046 1.00 95.75 159 SER A CA 1
ATOM 1207 C C . SER A 1 159 ? 13.151 -17.867 -2.730 1.00 95.75 159 SER A C 1
ATOM 1209 O O . SER A 1 159 ? 13.040 -18.738 -1.871 1.00 95.75 159 SER A O 1
ATOM 1211 N N . ARG A 1 160 ? 13.936 -16.795 -2.533 1.00 95.94 160 ARG A N 1
ATOM 1212 C CA . ARG A 1 160 ? 14.833 -16.646 -1.369 1.00 95.94 160 ARG A CA 1
ATOM 1213 C C . ARG A 1 160 ? 14.177 -16.016 -0.136 1.00 95.94 160 ARG A C 1
ATOM 1215 O O . ARG A 1 160 ? 14.571 -16.338 0.981 1.00 95.94 160 ARG A O 1
ATOM 1222 N N . TYR A 1 161 ? 13.210 -15.118 -0.325 1.00 95.06 161 TYR A N 1
ATOM 1223 C CA . TYR A 1 161 ? 12.591 -14.322 0.749 1.00 95.06 161 TYR A CA 1
ATOM 1224 C C . TYR A 1 161 ? 11.048 -14.383 0.749 1.00 95.06 161 TYR A C 1
ATOM 1226 O O . TYR A 1 161 ? 10.385 -13.809 1.624 1.00 95.06 161 TYR A O 1
ATOM 1234 N N . GLY A 1 162 ? 10.442 -15.045 -0.243 1.00 93.00 162 GLY A N 1
ATOM 1235 C CA . GLY A 1 162 ? 8.994 -15.022 -0.464 1.00 93.00 162 GLY A CA 1
ATOM 1236 C C . GLY A 1 162 ? 8.464 -13.644 -0.879 1.00 93.00 162 GLY A C 1
ATOM 1237 O O . GLY A 1 162 ? 7.280 -13.378 -0.684 1.00 93.00 162 GLY A O 1
ATOM 1238 N N . PHE A 1 163 ? 9.328 -12.751 -1.375 1.00 95.94 163 PHE A N 1
ATOM 1239 C CA . PHE A 1 163 ? 8.985 -11.385 -1.772 1.00 95.94 163 PHE A CA 1
ATOM 1240 C C . PHE A 1 163 ? 9.302 -11.180 -3.252 1.00 95.94 163 PHE A C 1
ATOM 1242 O O . PHE A 1 163 ? 10.442 -11.362 -3.667 1.00 95.94 163 PHE A O 1
ATOM 1249 N N . ASP A 1 164 ? 8.308 -10.767 -4.032 1.00 97.19 164 ASP A N 1
ATOM 1250 C CA . ASP A 1 164 ? 8.491 -10.385 -5.433 1.00 97.19 164 ASP A CA 1
ATOM 1251 C C . ASP A 1 164 ? 8.138 -8.899 -5.543 1.00 97.19 164 ASP A C 1
ATOM 1253 O O . ASP A 1 164 ? 7.030 -8.534 -5.145 1.00 97.19 164 ASP A O 1
ATOM 1257 N N . PRO A 1 165 ? 9.047 -8.026 -6.010 1.00 97.44 165 PRO A N 1
ATOM 1258 C CA . PRO A 1 165 ? 8.719 -6.621 -6.200 1.00 97.44 165 PRO A CA 1
ATOM 1259 C C . PRO A 1 165 ? 7.737 -6.387 -7.361 1.00 97.44 165 PRO A C 1
ATOM 1261 O O . PRO A 1 165 ? 7.086 -5.351 -7.374 1.00 97.44 165 PRO A O 1
ATOM 1264 N N . GLY A 1 166 ? 7.599 -7.304 -8.326 1.00 97.88 166 GLY A N 1
ATOM 1265 C CA . GLY A 1 166 ? 6.651 -7.142 -9.438 1.00 97.88 166 GLY A CA 1
ATOM 1266 C C . GLY A 1 166 ? 5.208 -7.499 -9.103 1.00 97.88 166 GLY A C 1
ATOM 1267 O O . GLY A 1 166 ? 4.278 -6.911 -9.658 1.00 97.88 166 GLY A O 1
ATOM 1268 N N . ASP A 1 167 ? 5.040 -8.410 -8.147 1.00 97.44 167 ASP A N 1
ATOM 1269 C CA . ASP A 1 167 ? 3.761 -8.877 -7.622 1.00 97.44 167 ASP A CA 1
ATOM 1270 C C . ASP A 1 167 ? 3.831 -8.942 -6.087 1.00 97.44 167 ASP A C 1
ATOM 1272 O O . ASP A 1 167 ? 4.086 -9.990 -5.488 1.00 97.44 167 ASP A O 1
ATOM 1276 N N . ILE A 1 168 ? 3.660 -7.800 -5.421 1.00 98.06 168 ILE A N 1
ATOM 1277 C CA . ILE A 1 168 ? 3.650 -7.731 -3.950 1.00 98.06 168 ILE A CA 1
ATOM 1278 C C . ILE A 1 168 ? 2.343 -8.331 -3.403 1.00 98.06 168 ILE A C 1
ATOM 1280 O O . ILE A 1 168 ? 2.346 -8.965 -2.345 1.00 98.06 168 ILE A O 1
ATOM 1284 N N . ILE A 1 169 ? 1.245 -8.118 -4.130 1.00 98.38 169 ILE A N 1
ATOM 1285 C CA . ILE A 1 169 ? -0.104 -8.629 -3.881 1.00 98.38 169 ILE A CA 1
ATOM 1286 C C . ILE A 1 169 ? -0.882 -8.609 -5.204 1.00 98.38 169 ILE A C 1
ATOM 1288 O O . ILE A 1 169 ? -0.756 -7.655 -5.974 1.00 98.38 169 ILE A O 1
ATOM 1292 N N . SER A 1 170 ? -1.700 -9.630 -5.458 1.00 98.31 170 SER A N 1
ATOM 1293 C CA . SER A 1 170 ? -2.483 -9.731 -6.689 1.00 98.31 170 SER A CA 1
ATOM 1294 C C . SER A 1 170 ? -3.709 -8.810 -6.675 1.00 98.31 170 SER A C 1
ATOM 1296 O O . SER A 1 170 ? -4.299 -8.535 -5.624 1.00 98.31 170 SER A O 1
ATOM 1298 N N . ASP A 1 171 ? -4.147 -8.367 -7.861 1.00 98.19 171 ASP A N 1
ATOM 1299 C CA . ASP A 1 171 ? -5.345 -7.521 -8.012 1.00 98.19 171 ASP A CA 1
ATOM 1300 C C . ASP A 1 171 ? -6.586 -8.159 -7.359 1.00 98.19 171 ASP A C 1
ATOM 1302 O O . ASP A 1 171 ? -7.388 -7.458 -6.745 1.00 98.19 171 ASP A O 1
ATOM 1306 N N . GLY A 1 172 ? -6.708 -9.492 -7.408 1.00 98.00 172 GLY A N 1
ATOM 1307 C CA . GLY A 1 172 ? -7.806 -10.239 -6.785 1.00 98.00 172 GLY A CA 1
ATOM 1308 C C . GLY A 1 172 ? -7.769 -10.294 -5.251 1.00 98.00 172 GLY A C 1
ATOM 1309 O O . GLY A 1 172 ? -8.819 -10.462 -4.634 1.00 98.00 172 GLY A O 1
ATOM 1310 N N . GLN A 1 173 ? -6.604 -10.121 -4.616 1.00 98.25 173 GLN A N 1
ATOM 1311 C CA . GLN A 1 173 ? -6.496 -10.002 -3.153 1.00 98.25 173 GLN A CA 1
ATOM 1312 C C . GLN A 1 173 ? -6.620 -8.548 -2.673 1.00 98.25 173 GLN A C 1
ATOM 1314 O O . GLN A 1 173 ? -7.050 -8.307 -1.539 1.00 98.25 173 GLN A O 1
ATOM 1319 N N . PHE A 1 174 ? -6.268 -7.577 -3.524 1.00 98.69 174 PHE A N 1
ATOM 1320 C CA . PHE A 1 174 ? -6.334 -6.150 -3.206 1.00 98.69 174 PHE A CA 1
ATOM 1321 C C . PHE A 1 174 ? -7.723 -5.546 -3.453 1.00 98.69 174 PHE A C 1
ATOM 1323 O O . PHE A 1 174 ? -8.277 -4.900 -2.564 1.00 98.69 174 PHE A O 1
ATOM 1330 N N . PHE A 1 175 ? -8.318 -5.791 -4.624 1.00 98.38 175 PHE A N 1
ATOM 1331 C CA . PHE A 1 175 ? -9.609 -5.237 -5.054 1.00 98.38 175 PHE A CA 1
ATOM 1332 C C . PHE A 1 175 ? -10.774 -6.210 -4.817 1.00 98.38 175 PHE A C 1
ATOM 1334 O O . PHE A 1 175 ? -11.633 -6.411 -5.677 1.00 98.38 175 PHE A O 1
ATOM 1341 N N . ASN A 1 176 ? -10.793 -6.834 -3.639 1.00 98.00 176 ASN A N 1
ATOM 1342 C CA . ASN A 1 176 ? -11.889 -7.675 -3.169 1.00 98.00 176 ASN A CA 1
ATOM 1343 C C . ASN A 1 176 ? -12.521 -7.043 -1.925 1.00 98.00 176 ASN A C 1
ATOM 1345 O O . ASN A 1 176 ? -12.159 -7.382 -0.801 1.00 98.00 176 ASN A O 1
ATOM 1349 N N . GLY A 1 177 ? -13.485 -6.141 -2.121 1.00 98.12 177 GLY A N 1
ATOM 1350 C CA . GLY A 1 177 ? -14.238 -5.492 -1.040 1.00 98.12 177 GLY A CA 1
ATOM 1351 C C . GLY A 1 177 ? -15.111 -6.434 -0.200 1.00 98.12 177 GLY A C 1
ATOM 1352 O O . GLY A 1 177 ? -15.819 -5.965 0.684 1.00 98.12 177 GLY A O 1
ATOM 1353 N N . TYR A 1 178 ? -15.083 -7.744 -0.452 1.00 98.25 178 TYR A N 1
ATOM 1354 C CA . TYR A 1 178 ? -15.799 -8.780 0.295 1.00 98.25 178 TYR A CA 1
ATOM 1355 C C . TYR A 1 178 ? -14.833 -9.843 0.856 1.00 98.25 178 TYR A C 1
ATOM 1357 O O . TYR A 1 178 ? -15.235 -10.971 1.129 1.00 98.25 178 TYR A O 1
ATOM 1365 N N . ALA A 1 179 ? -13.550 -9.498 1.035 1.00 98.19 179 ALA A N 1
ATOM 1366 C CA . ALA A 1 179 ? -12.511 -10.419 1.506 1.00 98.19 179 ALA A CA 1
ATOM 1367 C C . ALA A 1 179 ? -12.674 -10.863 2.973 1.00 98.19 179 ALA A C 1
ATOM 1369 O O . ALA A 1 179 ? -12.019 -11.827 3.383 1.00 98.19 179 ALA A O 1
ATOM 1370 N N . MET A 1 180 ? -13.486 -10.138 3.751 1.00 98.69 180 MET A N 1
ATOM 1371 C CA . MET A 1 180 ? -13.949 -10.449 5.111 1.00 98.69 180 MET A CA 1
ATOM 1372 C C . MET A 1 180 ? -15.329 -9.802 5.322 1.00 98.69 180 MET A C 1
ATOM 1374 O O . MET A 1 180 ? -15.617 -8.760 4.733 1.00 98.69 180 MET A O 1
ATOM 1378 N N . SER A 1 181 ? -16.170 -10.364 6.185 1.00 98.75 181 SER A N 1
ATOM 1379 C CA . SER A 1 181 ? -17.363 -9.700 6.732 1.00 98.75 181 SER A CA 1
ATOM 1380 C C . SER A 1 181 ? -17.033 -8.805 7.937 1.00 98.75 181 SER A C 1
ATOM 1382 O O . SER A 1 181 ? -15.975 -8.944 8.548 1.00 98.75 181 SER A O 1
ATOM 1384 N N . GLU A 1 182 ? -17.958 -7.922 8.341 1.00 98.75 182 GLU A N 1
ATOM 1385 C CA . GLU A 1 182 ? -17.828 -7.118 9.572 1.00 98.75 182 GLU A CA 1
ATOM 1386 C C . GLU A 1 182 ? -17.533 -7.986 10.811 1.00 98.75 182 GLU A C 1
ATOM 1388 O O . GLU A 1 182 ? -16.693 -7.619 11.629 1.00 98.75 182 GLU A O 1
ATOM 1393 N N . ALA A 1 183 ? -18.163 -9.161 10.919 1.00 98.81 183 ALA A N 1
ATOM 1394 C CA . ALA A 1 183 ? -17.942 -10.092 12.025 1.00 98.81 183 ALA A CA 1
ATOM 1395 C C . ALA A 1 183 ? -16.520 -10.679 12.014 1.00 98.81 183 ALA A C 1
ATOM 1397 O O . ALA A 1 183 ? -15.857 -10.685 13.047 1.00 98.81 183 ALA A O 1
ATOM 1398 N N . GLU A 1 184 ? -16.019 -11.106 10.851 1.00 98.88 184 GLU A N 1
ATOM 1399 C CA . GLU A 1 184 ? -14.641 -11.601 10.714 1.00 98.88 184 GLU A CA 1
ATOM 1400 C C . GLU A 1 184 ? -13.607 -10.498 10.971 1.00 98.88 184 GLU A C 1
ATOM 1402 O O . GLU A 1 184 ? -12.568 -10.766 11.571 1.00 98.88 184 GLU A O 1
ATOM 1407 N N . VAL A 1 185 ? -13.882 -9.251 10.563 1.00 98.94 185 VAL A N 1
ATOM 1408 C CA . VAL A 1 185 ? -13.024 -8.104 10.905 1.00 98.94 185 VAL A CA 1
ATOM 1409 C C . VAL A 1 185 ? -13.042 -7.856 12.413 1.00 98.94 185 VAL A C 1
ATOM 1411 O O . VAL A 1 185 ? -11.983 -7.627 12.988 1.00 98.94 185 VAL A O 1
ATOM 1414 N N . GLN A 1 186 ? -14.201 -7.933 13.072 1.00 98.88 186 GLN A N 1
ATOM 1415 C CA . GLN A 1 186 ? -14.292 -7.762 14.522 1.00 98.88 186 GLN A CA 1
ATOM 1416 C C . GLN A 1 186 ? -13.504 -8.852 15.264 1.00 98.88 186 GLN A C 1
ATOM 1418 O O . GLN A 1 186 ? -12.631 -8.503 16.052 1.00 98.88 186 GLN A O 1
ATOM 1423 N N . SER A 1 187 ? -13.704 -10.138 14.947 1.00 98.81 187 SER A N 1
ATOM 1424 C CA . SER A 1 187 ? -12.917 -11.234 15.540 1.00 98.81 187 SER A CA 1
ATOM 1425 C C . SER A 1 187 ? -11.415 -11.061 15.301 1.00 98.81 187 SER A C 1
ATOM 1427 O O . SER A 1 187 ? -10.627 -11.172 16.233 1.00 98.81 187 SER A O 1
ATOM 1429 N N . PHE A 1 188 ? -11.013 -10.682 14.084 1.00 98.81 188 PHE A N 1
ATOM 1430 C CA . PHE A 1 188 ? -9.612 -10.409 13.767 1.00 98.81 188 PHE A CA 1
ATOM 1431 C C . PHE A 1 188 ? -9.013 -9.281 14.628 1.00 98.81 188 PHE A C 1
ATOM 1433 O O . PHE A 1 188 ? -7.866 -9.393 15.068 1.00 98.81 188 PHE A O 1
ATOM 1440 N N . LEU A 1 189 ? -9.776 -8.209 14.880 1.00 98.81 189 LEU A N 1
ATOM 1441 C CA . LEU A 1 189 ? -9.387 -7.114 15.776 1.00 98.81 189 LEU A CA 1
ATOM 1442 C C . LEU A 1 189 ? -9.377 -7.536 17.252 1.00 98.81 189 LEU A C 1
ATOM 1444 O O . LEU A 1 189 ? -8.549 -7.034 18.015 1.00 98.81 189 LEU A O 1
ATOM 1448 N N . ASP A 1 190 ? -10.277 -8.430 17.661 1.00 98.62 190 ASP A N 1
ATOM 1449 C CA . ASP A 1 190 ? -10.336 -8.952 19.025 1.00 98.62 190 ASP A CA 1
ATOM 1450 C C . ASP A 1 190 ? -9.112 -9.819 19.355 1.00 98.62 190 ASP A C 1
ATOM 1452 O O . ASP A 1 190 ? -8.485 -9.592 20.398 1.00 98.62 190 ASP A O 1
ATOM 1456 N N . ASP A 1 191 ? -8.733 -10.703 18.422 1.00 98.38 191 ASP A N 1
ATOM 1457 C CA . ASP A 1 191 ? -7.549 -11.567 18.476 1.00 98.38 191 ASP A CA 1
ATOM 1458 C C . ASP A 1 191 ? -6.245 -10.749 18.418 1.00 98.38 191 ASP A C 1
ATOM 1460 O O . ASP A 1 191 ? -5.456 -10.736 19.360 1.00 98.38 191 ASP A O 1
ATOM 1464 N N . HIS A 1 192 ? -6.008 -10.003 17.332 1.00 98.19 192 HIS A N 1
ATOM 1465 C CA . HIS A 1 192 ? -4.736 -9.289 17.128 1.00 98.19 192 HIS A CA 1
ATOM 1466 C C . HIS A 1 192 ? -4.569 -8.087 18.065 1.00 98.19 192 HIS A C 1
ATOM 1468 O O . HIS A 1 192 ? -3.450 -7.637 18.316 1.00 98.19 192 HIS A O 1
ATOM 1474 N N . GLY A 1 193 ? -5.679 -7.579 18.602 1.00 97.50 193 GLY A N 1
ATOM 1475 C CA . GLY A 1 193 ? -5.713 -6.559 19.637 1.00 97.50 193 GLY A CA 1
ATOM 1476 C C . GLY A 1 193 ? -5.772 -7.121 21.060 1.00 97.50 193 GLY A C 1
ATOM 1477 O O . GLY A 1 193 ? -6.119 -6.352 21.960 1.00 97.50 193 GLY A O 1
ATOM 1478 N N . GLU A 1 194 ? -5.512 -8.417 21.309 1.00 96.94 194 GLU A N 1
ATOM 1479 C CA . GLU A 1 194 ? -5.681 -9.063 22.629 1.00 96.94 194 GLU A CA 1
ATOM 1480 C C . GLU A 1 194 ? -5.057 -8.261 23.785 1.00 96.94 194 GLU A C 1
ATOM 1482 O O . GLU A 1 194 ? -5.728 -7.998 24.785 1.00 96.94 194 GLU A O 1
ATOM 1487 N N . ALA A 1 195 ? -3.831 -7.764 23.590 1.00 96.81 195 ALA A N 1
ATOM 1488 C CA . ALA A 1 195 ? -3.027 -7.053 24.582 1.00 96.81 195 ALA A CA 1
ATOM 1489 C C . ALA A 1 195 ? -3.579 -5.671 24.990 1.00 96.81 195 ALA A C 1
ATOM 1491 O O . ALA A 1 195 ? -3.069 -5.061 25.931 1.00 96.81 195 ALA A O 1
ATOM 1492 N N . CYS A 1 196 ? -4.601 -5.160 24.297 1.00 98.19 196 CYS A N 1
ATOM 1493 C CA . CYS A 1 196 ? -5.282 -3.923 24.658 1.00 98.19 196 CYS A CA 1
ATOM 1494 C C . CYS A 1 196 ? -6.563 -4.208 25.457 1.00 98.19 196 CYS A C 1
ATOM 1496 O O . CYS A 1 196 ? -7.420 -4.986 25.027 1.00 98.19 196 CYS A O 1
ATOM 1498 N N . THR A 1 197 ? -6.730 -3.526 26.596 1.00 96.31 197 THR A N 1
ATOM 1499 C CA . THR A 1 197 ? -7.924 -3.622 27.451 1.00 96.31 197 THR A CA 1
ATOM 1500 C C . THR A 1 197 ? -8.635 -2.273 27.627 1.00 96.31 197 THR A C 1
ATOM 1502 O O . THR A 1 197 ? -8.007 -1.231 27.811 1.00 96.31 197 THR A O 1
ATOM 1505 N N . GLY A 1 198 ? -9.972 -2.294 27.595 1.00 95.56 198 GLY A N 1
ATOM 1506 C CA . GLY A 1 198 ? -10.827 -1.116 27.792 1.00 95.56 198 GLY A CA 1
ATOM 1507 C C . GLY A 1 198 ? -11.299 -0.424 26.503 1.00 95.56 198 GLY A C 1
ATOM 1508 O O . GLY A 1 198 ? -10.963 -0.806 25.387 1.00 95.56 198 GLY A O 1
ATOM 1509 N N . SER A 1 199 ? -12.112 0.623 26.661 1.00 94.50 199 SER A N 1
ATOM 1510 C CA . SER A 1 199 ? -12.843 1.295 25.569 1.00 94.50 199 SER A CA 1
ATOM 1511 C C . SER A 1 199 ? -11.991 2.157 24.625 1.00 94.50 199 SER A C 1
ATOM 1513 O O . SER A 1 199 ? -12.497 2.616 23.603 1.00 94.50 199 SER A O 1
ATOM 1515 N N . ALA A 1 200 ? -10.712 2.383 24.939 1.00 95.38 200 ALA A N 1
ATOM 1516 C CA . ALA A 1 200 ? -9.778 3.100 24.066 1.00 95.38 200 ALA A CA 1
ATOM 1517 C C . ALA A 1 200 ? -9.205 2.218 22.938 1.00 95.38 200 ALA A C 1
ATOM 1519 O O . ALA A 1 200 ? -8.696 2.741 21.948 1.00 95.38 200 ALA A O 1
ATOM 1520 N N . CYS A 1 201 ? -9.281 0.893 23.082 1.00 98.12 201 CYS A N 1
ATOM 1521 C CA . CYS A 1 201 ? -8.712 -0.088 22.160 1.00 98.12 201 CYS A CA 1
ATOM 1522 C C . CYS A 1 201 ? -9.429 -0.116 20.813 1.00 98.12 201 CYS A C 1
ATOM 1524 O O . CYS A 1 201 ? -10.651 -0.032 20.787 1.00 98.12 201 CYS A O 1
ATOM 1526 N N . LEU A 1 202 ? -8.707 -0.325 19.704 1.00 98.44 202 LEU A N 1
ATOM 1527 C CA . LEU A 1 202 ? -9.294 -0.353 18.354 1.00 98.44 202 LEU A CA 1
ATOM 1528 C C . LEU A 1 202 ? -10.519 -1.285 18.257 1.00 98.44 202 LEU A C 1
ATOM 1530 O O . LEU A 1 202 ? -11.558 -0.873 17.753 1.00 98.44 202 LEU A O 1
ATOM 1534 N N . LYS A 1 203 ? -10.416 -2.494 18.821 1.00 98.00 203 LYS A N 1
ATOM 1535 C CA . LYS A 1 203 ? -11.485 -3.507 18.873 1.00 98.00 203 LYS A CA 1
ATOM 1536 C C . LYS A 1 203 ? -12.743 -3.108 19.661 1.00 98.00 203 LYS A C 1
ATOM 1538 O O . LYS A 1 203 ? -13.801 -3.686 19.449 1.00 98.00 203 LYS A O 1
ATOM 1543 N N . SER A 1 204 ? -12.644 -2.130 20.567 1.00 97.50 204 SER A N 1
ATOM 1544 C CA . SER A 1 204 ? -13.725 -1.719 21.484 1.00 97.50 204 SER A CA 1
ATOM 1545 C C . SER A 1 204 ? -14.140 -0.249 21.347 1.00 97.50 204 SER A C 1
ATOM 1547 O O . SER A 1 204 ? -15.165 0.155 21.900 1.00 97.50 204 SER A O 1
ATOM 1549 N N . ARG A 1 205 ? -13.348 0.572 20.648 1.00 97.50 205 ARG A N 1
ATOM 1550 C CA . ARG A 1 205 ? -13.589 2.004 20.478 1.00 97.50 205 ARG A CA 1
ATOM 1551 C C . ARG A 1 205 ? -14.660 2.221 19.416 1.00 97.50 205 ARG A C 1
ATOM 1553 O O . ARG A 1 205 ? -14.567 1.715 18.301 1.00 97.50 205 ARG A O 1
ATOM 1560 N N . THR A 1 206 ? -15.669 3.008 19.773 1.00 98.12 206 THR A N 1
ATOM 1561 C CA . THR A 1 206 ? -16.748 3.404 18.864 1.00 98.12 206 THR A CA 1
ATOM 1562 C C . THR A 1 206 ? -16.544 4.824 18.353 1.00 98.12 206 THR A C 1
ATOM 1564 O O . THR A 1 206 ? -16.146 5.698 19.127 1.00 98.12 206 THR A O 1
ATOM 1567 N N . PHE A 1 207 ? -16.895 5.080 17.096 1.00 98.12 207 PHE A N 1
ATOM 1568 C CA . PHE A 1 207 ? -16.743 6.377 16.437 1.00 98.12 207 PHE A CA 1
ATOM 1569 C C . PHE A 1 207 ? -18.080 6.862 15.873 1.00 98.12 207 PHE A C 1
ATOM 1571 O O . PHE A 1 207 ? -18.909 6.070 15.429 1.00 98.12 207 PHE A O 1
ATOM 1578 N N . ASP A 1 208 ? -18.278 8.175 15.848 1.00 98.12 208 ASP A N 1
ATOM 1579 C CA . ASP A 1 208 ? -19.389 8.781 15.120 1.00 98.12 208 ASP A CA 1
ATOM 1580 C C . ASP A 1 208 ? -18.971 9.039 13.671 1.00 98.12 208 ASP A C 1
ATOM 1582 O O . ASP A 1 208 ? -17.947 9.676 13.418 1.00 98.12 208 ASP A O 1
ATOM 1586 N N . THR A 1 209 ? -19.767 8.555 12.720 1.00 98.31 209 THR A N 1
ATOM 1587 C CA . THR A 1 209 ? -19.492 8.662 11.283 1.00 98.31 209 THR A CA 1
ATOM 1588 C C . THR A 1 209 ? -20.531 9.540 10.587 1.00 98.31 209 THR A C 1
ATOM 1590 O O . THR A 1 209 ? -21.673 9.679 11.030 1.00 98.31 209 THR A O 1
ATOM 1593 N N . THR A 1 210 ? -20.139 10.162 9.476 1.00 97.75 210 THR A N 1
ATOM 1594 C CA . THR A 1 210 ? -21.009 11.032 8.668 1.00 97.75 210 THR A CA 1
ATOM 1595 C C . THR A 1 210 ? -21.355 10.358 7.349 1.00 97.75 210 THR A C 1
ATOM 1597 O O . THR A 1 210 ? -20.517 9.656 6.788 1.00 97.75 210 THR A O 1
ATOM 1600 N N . THR A 1 211 ? -22.557 10.596 6.814 1.00 98.31 211 THR A N 1
ATOM 1601 C CA . THR A 1 211 ? -22.892 10.098 5.474 1.00 98.31 211 THR A CA 1
ATOM 1602 C C . THR A 1 211 ? -22.020 10.772 4.416 1.00 98.31 211 THR A C 1
ATOM 1604 O O . THR A 1 211 ? -21.955 11.999 4.349 1.00 98.31 211 THR A O 1
ATOM 1607 N N . ILE A 1 212 ? -21.378 9.962 3.578 1.00 97.88 212 ILE A N 1
ATOM 1608 C CA . ILE A 1 212 ? -20.627 10.380 2.392 1.00 97.88 212 ILE A CA 1
ATOM 1609 C C . ILE A 1 212 ? -21.429 9.919 1.171 1.00 97.88 212 ILE A C 1
ATOM 1611 O O . ILE A 1 212 ? -21.903 8.783 1.132 1.00 97.88 212 ILE A O 1
ATOM 1615 N N . LYS A 1 213 ? -21.624 10.801 0.187 1.00 98.12 213 LYS A N 1
ATOM 1616 C CA . LYS A 1 213 ? -22.311 10.448 -1.066 1.00 98.12 213 LYS A CA 1
ATOM 1617 C C . LYS A 1 213 ? -21.440 9.516 -1.914 1.00 98.12 213 LYS A C 1
ATOM 1619 O O . LYS A 1 213 ? -20.220 9.531 -1.779 1.00 98.12 213 LYS A O 1
ATOM 1624 N N . ALA A 1 214 ? -22.066 8.741 -2.796 1.00 98.25 214 ALA A N 1
ATOM 1625 C CA . ALA A 1 214 ? -21.335 8.036 -3.842 1.00 98.25 214 ALA A CA 1
ATOM 1626 C C . ALA A 1 214 ? -20.619 9.031 -4.772 1.00 98.25 214 ALA A C 1
ATOM 1628 O O . ALA A 1 214 ? -21.124 10.131 -5.017 1.00 98.25 214 ALA A O 1
ATOM 1629 N N . ASP A 1 215 ? -19.458 8.628 -5.276 1.00 97.38 215 ASP A N 1
ATOM 1630 C CA . ASP A 1 215 ? -18.662 9.357 -6.263 1.00 97.38 215 ASP A CA 1
ATOM 1631 C C . ASP A 1 215 ? -18.259 8.418 -7.420 1.00 97.38 215 ASP A C 1
ATOM 1633 O O . ASP A 1 215 ? -18.900 7.393 -7.645 1.00 97.38 215 ASP A O 1
ATOM 1637 N N . ALA A 1 216 ? -17.232 8.775 -8.195 1.00 97.25 216 ALA A N 1
ATOM 1638 C CA . ALA A 1 216 ? -16.749 7.956 -9.310 1.00 97.25 216 ALA A CA 1
ATOM 1639 C C . ALA A 1 216 ? -15.917 6.725 -8.879 1.00 97.25 216 ALA A C 1
ATOM 1641 O O . ALA A 1 216 ? -15.500 5.955 -9.742 1.00 97.25 216 ALA A O 1
ATOM 1642 N N . TYR A 1 217 ? -15.646 6.558 -7.580 1.00 97.25 217 TYR A N 1
ATOM 1643 C CA . TYR A 1 217 ? -14.683 5.593 -7.035 1.00 97.25 217 TYR A CA 1
ATOM 1644 C C . TYR A 1 217 ? -15.299 4.674 -5.970 1.00 97.25 217 TYR A C 1
ATOM 1646 O O . TYR A 1 217 ? -14.862 3.537 -5.802 1.00 97.25 217 TYR A O 1
ATOM 1654 N N . CYS A 1 218 ? -16.296 5.169 -5.234 1.00 98.44 218 CYS A N 1
ATOM 1655 C CA . CYS A 1 218 ? -16.934 4.480 -4.121 1.00 98.44 218 CYS A CA 1
ATOM 1656 C C . CYS A 1 218 ? -18.454 4.687 -4.118 1.00 98.44 218 CYS A C 1
ATOM 1658 O O . CYS A 1 218 ? -18.963 5.779 -4.374 1.00 98.44 218 CYS A O 1
ATOM 1660 N N . ASN A 1 219 ? -19.186 3.662 -3.687 1.00 98.31 219 ASN A N 1
ATOM 1661 C CA . ASN A 1 219 ? -20.649 3.646 -3.577 1.00 98.31 219 ASN A CA 1
ATOM 1662 C C . ASN A 1 219 ? -21.208 4.495 -2.406 1.00 98.31 219 ASN A C 1
ATOM 1664 O O . ASN A 1 219 ? -22.380 4.378 -2.047 1.00 98.31 219 ASN A O 1
ATOM 1668 N N . GLY A 1 220 ? -20.387 5.358 -1.800 1.00 97.69 220 GLY A N 1
ATOM 1669 C CA . GLY A 1 220 ? -20.742 6.190 -0.652 1.00 97.69 220 GLY A CA 1
ATOM 1670 C C . GLY A 1 220 ? -20.731 5.430 0.676 1.00 97.69 220 GLY A C 1
ATOM 1671 O O . GLY A 1 220 ? -20.427 4.241 0.749 1.00 97.69 220 GLY A O 1
ATOM 1672 N N . TYR A 1 221 ? -21.051 6.124 1.761 1.00 98.56 221 TYR A N 1
ATOM 1673 C CA . TYR A 1 221 ? -21.036 5.572 3.114 1.00 98.56 221 TYR A CA 1
ATOM 1674 C C . TYR A 1 221 ? -22.231 6.110 3.890 1.00 98.56 221 TYR A C 1
ATOM 1676 O O . TYR A 1 221 ? -22.359 7.322 4.028 1.00 98.56 221 TYR A O 1
ATOM 1684 N N . GLN A 1 222 ? -23.090 5.251 4.444 1.00 98.44 222 GLN A N 1
ATOM 1685 C CA . GLN A 1 222 ? -24.166 5.711 5.328 1.00 98.44 222 GLN A CA 1
ATOM 1686 C C . GLN A 1 222 ? -23.645 5.879 6.761 1.00 98.44 222 GLN A C 1
ATOM 1688 O O . GLN A 1 222 ? -23.277 4.896 7.408 1.00 98.44 222 GLN A O 1
ATOM 1693 N N . GLY A 1 223 ? -23.631 7.117 7.260 1.00 97.75 223 GLY A N 1
ATOM 1694 C CA . GLY A 1 223 ? -23.161 7.450 8.604 1.00 97.75 223 GLY A CA 1
ATOM 1695 C C . GLY A 1 223 ? -24.104 6.970 9.708 1.00 97.75 223 GLY A C 1
ATOM 1696 O O . GLY A 1 223 ? -25.322 6.888 9.509 1.00 97.75 223 GLY A O 1
ATOM 1697 N N . ARG A 1 224 ? -23.541 6.660 10.879 1.00 97.56 224 ARG A N 1
ATOM 1698 C CA . ARG A 1 224 ? -24.256 6.314 12.117 1.00 97.56 224 ARG A CA 1
ATOM 1699 C C . ARG A 1 224 ? -23.467 6.797 13.341 1.00 97.56 224 ARG A C 1
ATOM 1701 O O . ARG A 1 224 ? -22.290 7.141 13.264 1.00 97.56 224 ARG A O 1
ATOM 1708 N N . LYS A 1 225 ? -24.134 6.818 14.494 1.00 98.06 225 LYS A N 1
ATOM 1709 C CA . LYS A 1 225 ? -23.508 7.071 15.797 1.00 98.06 225 LYS A CA 1
ATOM 1710 C C . LYS A 1 225 ? -22.901 5.784 16.359 1.00 98.06 225 LYS A C 1
ATOM 1712 O O . LYS A 1 225 ? -23.499 4.722 16.204 1.00 98.06 225 LYS A O 1
ATOM 1717 N N . ARG A 1 226 ? -21.768 5.903 17.060 1.00 97.38 226 ARG A N 1
ATOM 1718 C CA . ARG A 1 226 ? -21.089 4.810 17.787 1.00 97.38 226 ARG A CA 1
ATOM 1719 C C . ARG A 1 226 ? -20.795 3.537 16.961 1.00 97.38 226 ARG A C 1
ATOM 1721 O O . ARG A 1 226 ? -20.938 2.431 17.477 1.00 97.38 226 ARG A O 1
ATOM 1728 N N . GLU A 1 227 ? -20.354 3.666 15.712 1.00 98.38 227 GLU A N 1
ATOM 1729 C CA . GLU A 1 227 ? -19.923 2.512 14.904 1.00 98.38 227 GLU A CA 1
ATOM 1730 C C . GLU A 1 227 ? -18.599 1.925 15.417 1.00 98.38 227 GLU A C 1
ATOM 1732 O O . GLU A 1 227 ? -17.727 2.666 15.875 1.00 98.38 227 GLU A O 1
ATOM 1737 N N . THR A 1 228 ? -18.433 0.603 15.338 1.00 98.69 228 THR A N 1
ATOM 1738 C CA . THR A 1 228 ? -17.172 -0.078 15.674 1.00 98.69 228 THR A CA 1
ATOM 1739 C C . THR A 1 228 ? -16.099 0.187 14.615 1.00 98.69 228 THR A C 1
ATOM 1741 O O . THR A 1 228 ? -16.396 0.556 13.474 1.00 98.69 228 THR A O 1
ATOM 1744 N N . ALA A 1 229 ? -14.833 -0.061 14.964 1.00 98.69 229 ALA A N 1
ATOM 1745 C CA . ALA A 1 229 ? -13.754 -0.078 13.978 1.00 98.69 229 ALA A CA 1
ATOM 1746 C C . ALA A 1 229 ? -14.021 -1.085 12.842 1.00 98.69 229 ALA A C 1
ATOM 1748 O O . ALA A 1 229 ? -13.776 -0.768 11.678 1.00 98.69 229 ALA A O 1
ATOM 1749 N N . ALA A 1 230 ? -14.577 -2.258 13.166 1.00 98.88 230 ALA A N 1
ATOM 1750 C CA . ALA A 1 230 ? -14.905 -3.295 12.193 1.00 98.88 230 ALA A CA 1
ATOM 1751 C C . ALA A 1 230 ? -15.962 -2.846 11.171 1.00 98.88 230 ALA A C 1
ATOM 1753 O O . ALA A 1 230 ? -15.730 -2.981 9.970 1.00 98.88 230 ALA A O 1
ATOM 1754 N N . ALA A 1 231 ? -17.061 -2.228 11.624 1.00 98.88 231 ALA A N 1
ATOM 1755 C CA . ALA A 1 231 ? -18.102 -1.688 10.745 1.00 98.88 231 ALA A CA 1
ATOM 1756 C C . ALA A 1 231 ? -17.544 -0.630 9.781 1.00 98.88 231 ALA A C 1
ATOM 1758 O O . ALA A 1 231 ? -17.861 -0.622 8.593 1.00 98.88 231 ALA A O 1
ATOM 1759 N N . ILE A 1 232 ? -16.665 0.248 10.276 1.00 98.94 232 ILE A N 1
ATOM 1760 C CA . ILE A 1 232 ? -16.016 1.290 9.468 1.00 98.94 232 ILE A CA 1
ATOM 1761 C C . ILE A 1 232 ? -15.109 0.685 8.393 1.00 98.94 232 ILE A C 1
ATOM 1763 O O . ILE A 1 232 ? -15.156 1.130 7.243 1.00 98.94 232 ILE A O 1
ATOM 1767 N N . ILE A 1 233 ? -14.309 -0.326 8.744 1.00 98.94 233 ILE A N 1
ATOM 1768 C CA . ILE A 1 233 ? -13.431 -1.035 7.804 1.00 98.94 233 ILE A CA 1
ATOM 1769 C C . ILE A 1 233 ? -14.264 -1.764 6.746 1.00 98.94 233 ILE A C 1
ATOM 1771 O O . ILE A 1 233 ? -14.044 -1.542 5.558 1.00 98.94 233 ILE A O 1
ATOM 1775 N N . ASP A 1 234 ? -15.253 -2.566 7.150 1.00 98.88 234 ASP A N 1
ATOM 1776 C CA . ASP A 1 234 ? -16.079 -3.364 6.238 1.00 98.88 234 ASP A CA 1
ATOM 1777 C C . ASP A 1 234 ? -16.899 -2.502 5.265 1.00 98.88 234 ASP A C 1
ATOM 1779 O O . ASP A 1 234 ? -16.887 -2.726 4.054 1.00 98.88 234 ASP A O 1
ATOM 1783 N N . LYS A 1 235 ? -17.559 -1.453 5.767 1.00 98.81 235 LYS A N 1
ATOM 1784 C CA . LYS A 1 235 ? -18.354 -0.546 4.928 1.00 98.81 235 LYS A CA 1
ATOM 1785 C C . LYS A 1 235 ? -17.483 0.270 3.968 1.00 98.81 235 LYS A C 1
ATOM 1787 O O . LYS A 1 235 ? -17.902 0.506 2.838 1.00 98.81 235 LYS A O 1
ATOM 1792 N N . SER A 1 236 ? -16.279 0.677 4.379 1.00 98.81 236 SER A N 1
ATOM 1793 C CA . SER A 1 236 ? -15.331 1.377 3.493 1.00 98.81 236 SER A CA 1
ATOM 1794 C C . SER A 1 236 ? -14.773 0.441 2.417 1.00 98.81 236 SER A C 1
ATOM 1796 O O . SER A 1 236 ? -14.735 0.805 1.241 1.00 98.81 236 SER A O 1
ATOM 1798 N N . ALA A 1 237 ? -14.411 -0.783 2.811 1.00 98.81 237 ALA A N 1
ATOM 1799 C CA . ALA A 1 237 ? -13.933 -1.841 1.929 1.00 98.81 237 ALA A CA 1
ATOM 1800 C C . ALA A 1 237 ? -14.948 -2.184 0.830 1.00 98.81 237 ALA A C 1
ATOM 1802 O O . ALA A 1 237 ? -14.624 -2.129 -0.358 1.00 98.81 237 ALA A O 1
ATOM 1803 N N . LYS A 1 238 ? -16.202 -2.453 1.218 1.00 98.75 238 LYS A N 1
ATOM 1804 C CA . LYS A 1 238 ? -17.312 -2.739 0.294 1.00 98.75 238 LYS A CA 1
ATOM 1805 C C . LYS A 1 238 ? -17.642 -1.555 -0.603 1.00 98.75 238 LYS A C 1
ATOM 1807 O O . LYS A 1 238 ? -17.824 -1.735 -1.803 1.00 98.75 238 LYS A O 1
ATOM 1812 N N . SER A 1 239 ? -17.695 -0.345 -0.039 1.00 98.69 239 SER A N 1
ATOM 1813 C CA . SER A 1 239 ? -18.047 0.862 -0.790 1.00 98.69 239 SER A CA 1
ATOM 1814 C C . SER A 1 239 ? -17.085 1.129 -1.948 1.00 98.69 239 SER A C 1
ATOM 1816 O O . SER A 1 239 ? -17.538 1.363 -3.068 1.00 98.69 239 SER A O 1
ATOM 1818 N N . CYS A 1 240 ? -15.779 1.038 -1.689 1.00 98.62 240 CYS A N 1
ATOM 1819 C CA . CYS A 1 240 ? -14.715 1.346 -2.645 1.00 98.62 240 CYS A CA 1
ATOM 1820 C C . CYS A 1 240 ? -14.103 0.103 -3.319 1.00 98.62 240 CYS A C 1
ATOM 1822 O O . CYS A 1 240 ? -13.060 0.212 -3.951 1.00 98.62 240 CYS A O 1
ATOM 1824 N N . ASN A 1 241 ? -14.672 -1.093 -3.141 1.00 98.44 241 ASN A N 1
ATOM 1825 C CA . ASN A 1 241 ? -14.080 -2.371 -3.563 1.00 98.44 241 ASN A CA 1
ATOM 1826 C C . ASN A 1 241 ? -12.563 -2.505 -3.262 1.00 98.44 241 ASN A C 1
ATOM 1828 O O . ASN A 1 241 ? -11.756 -2.799 -4.145 1.00 98.44 241 ASN A O 1
ATOM 1832 N N . VAL A 1 242 ? -12.168 -2.262 -2.009 1.00 98.62 242 VAL A N 1
ATOM 1833 C CA . VAL A 1 242 ? -10.798 -2.470 -1.500 1.00 98.62 242 VAL A CA 1
ATOM 1834 C C . VAL A 1 242 ? -10.860 -3.467 -0.353 1.00 98.62 242 VAL A C 1
ATOM 1836 O O . VAL A 1 242 ? -11.726 -3.370 0.503 1.00 98.62 242 VAL A O 1
ATOM 1839 N N . SER A 1 243 ? -9.943 -4.424 -0.313 1.00 98.81 243 SER A N 1
ATOM 1840 C CA . SER A 1 243 ? -9.964 -5.527 0.646 1.00 98.81 243 SER A CA 1
ATOM 1841 C C . SER A 1 243 ? -9.824 -5.089 2.107 1.00 98.81 243 SER A C 1
ATOM 1843 O O . SER A 1 243 ? -8.878 -4.386 2.473 1.00 98.81 243 SER A O 1
ATOM 1845 N N . GLN A 1 244 ? -10.723 -5.585 2.968 1.00 98.81 244 GLN A N 1
ATOM 1846 C CA . GLN A 1 244 ? -10.670 -5.444 4.430 1.00 98.81 244 GLN A CA 1
ATOM 1847 C C . GLN A 1 244 ? -9.276 -5.820 4.964 1.00 98.81 244 GLN A C 1
ATOM 1849 O O . GLN A 1 244 ? -8.703 -5.107 5.788 1.00 98.81 244 GLN A O 1
ATOM 1854 N N . LYS A 1 245 ? -8.695 -6.900 4.420 1.00 98.88 245 LYS A N 1
ATOM 1855 C CA . LYS A 1 245 ? -7.355 -7.406 4.751 1.00 98.88 245 LYS A CA 1
ATOM 1856 C C . LYS A 1 245 ? -6.266 -6.384 4.428 1.00 98.88 245 LYS A C 1
ATOM 1858 O O . LYS A 1 245 ? -5.392 -6.134 5.252 1.00 98.88 245 LYS A O 1
ATOM 1863 N N . VAL A 1 246 ? -6.351 -5.734 3.265 1.00 98.75 246 VAL A N 1
ATOM 1864 C CA . VAL A 1 246 ? -5.423 -4.661 2.870 1.00 98.75 246 VAL A CA 1
ATOM 1865 C C . VAL A 1 246 ? -5.555 -3.449 3.789 1.00 98.75 246 VAL A C 1
ATOM 1867 O O . VAL A 1 246 ? -4.533 -2.930 4.235 1.00 98.75 246 VAL A O 1
ATOM 1870 N N . LEU A 1 247 ? -6.778 -3.024 4.128 1.00 98.81 247 LEU A N 1
ATOM 1871 C CA . LEU A 1 247 ? -6.985 -1.899 5.048 1.00 98.81 247 LEU A CA 1
ATOM 1872 C C . LEU A 1 247 ? -6.381 -2.189 6.435 1.00 98.81 247 LEU A C 1
ATOM 1874 O O . LEU A 1 247 ? -5.673 -1.341 6.978 1.00 98.81 247 LEU A O 1
ATOM 1878 N N . LEU A 1 248 ? -6.570 -3.402 6.966 1.00 98.88 248 LEU A N 1
ATOM 1879 C CA . LEU A 1 248 ? -5.948 -3.864 8.214 1.00 98.88 248 LEU A CA 1
ATOM 1880 C C . LEU A 1 248 ? -4.409 -3.878 8.125 1.00 98.88 248 LEU A C 1
ATOM 1882 O O . LEU A 1 248 ? -3.733 -3.327 8.997 1.00 98.88 248 LEU A O 1
ATOM 1886 N N . THR A 1 249 ? -3.836 -4.452 7.060 1.00 98.69 249 THR A N 1
ATOM 1887 C CA . THR A 1 249 ? -2.378 -4.489 6.841 1.00 98.69 249 THR A CA 1
ATOM 1888 C C . THR A 1 249 ? -1.771 -3.087 6.743 1.00 98.69 249 THR A C 1
ATOM 1890 O O . THR A 1 249 ? -0.714 -2.841 7.329 1.00 98.69 249 THR A O 1
ATOM 1893 N N . VAL A 1 250 ? -2.411 -2.150 6.034 1.00 97.81 250 VAL A N 1
ATOM 1894 C CA . VAL A 1 250 ? -1.925 -0.762 5.926 1.00 97.81 250 VAL A CA 1
ATOM 1895 C C . VAL A 1 250 ? -2.029 -0.051 7.274 1.00 97.81 250 VAL A C 1
ATOM 1897 O O . VAL A 1 250 ? -1.045 0.541 7.709 1.00 97.81 250 VAL A O 1
ATOM 1900 N N . MET A 1 251 ? -3.152 -0.178 7.984 1.00 98.12 251 MET A N 1
ATOM 1901 C CA . MET A 1 251 ? -3.339 0.407 9.318 1.00 98.12 251 MET A CA 1
ATOM 1902 C C . MET A 1 251 ? -2.250 -0.031 10.311 1.00 98.12 251 MET A C 1
ATOM 1904 O O . MET A 1 251 ? -1.729 0.774 11.092 1.00 98.12 251 MET A O 1
ATOM 1908 N N . GLN A 1 252 ? -1.846 -1.302 10.246 1.00 98.25 252 GLN A N 1
ATOM 1909 C CA . GLN A 1 252 ? -0.717 -1.805 11.018 1.00 98.25 252 GLN A CA 1
ATOM 1910 C C . GLN A 1 252 ? 0.622 -1.261 10.515 1.00 98.25 252 GLN A C 1
ATOM 1912 O O . GLN A 1 252 ? 1.418 -0.798 11.326 1.00 98.25 252 GLN A O 1
ATOM 1917 N N . LYS A 1 253 ? 0.879 -1.275 9.201 1.00 95.62 253 LYS A N 1
ATOM 1918 C CA . LYS A 1 253 ? 2.127 -0.755 8.617 1.00 95.62 253 LYS A CA 1
ATOM 1919 C C . LYS A 1 253 ? 2.384 0.698 9.034 1.00 95.62 253 LYS A C 1
ATOM 1921 O O . LYS A 1 253 ? 3.497 1.017 9.445 1.00 95.62 253 LYS A O 1
ATOM 1926 N N . GLU A 1 254 ? 1.361 1.550 8.953 1.00 94.62 254 GLU A N 1
ATOM 1927 C CA . GLU A 1 254 ? 1.478 2.990 9.204 1.00 94.62 254 GLU A CA 1
ATOM 1928 C C . GLU A 1 254 ? 1.488 3.352 10.691 1.00 94.62 254 GLU A C 1
ATOM 1930 O O . GLU A 1 254 ? 2.296 4.178 11.114 1.00 94.62 254 GLU A O 1
ATOM 1935 N N . GLN A 1 255 ? 0.597 2.770 11.500 1.00 95.25 255 GLN A N 1
ATOM 1936 C CA . GLN A 1 255 ? 0.386 3.218 12.885 1.00 95.25 255 GLN A CA 1
ATOM 1937 C C . GLN A 1 255 ? 0.524 2.118 13.940 1.00 95.25 255 GLN A C 1
ATOM 1939 O O . GLN A 1 255 ? 0.339 2.401 15.122 1.00 95.25 255 GLN A O 1
ATOM 1944 N N . GLN A 1 256 ? 0.829 0.875 13.548 1.00 96.31 256 GLN A N 1
ATOM 1945 C CA . GLN A 1 256 ? 0.862 -0.305 14.430 1.00 96.31 256 GLN A CA 1
ATOM 1946 C C . GLN A 1 256 ? -0.424 -0.457 15.277 1.00 96.31 256 GLN A C 1
ATOM 1948 O O . GLN A 1 256 ? -0.395 -0.972 16.392 1.00 96.31 256 GLN A O 1
ATOM 1953 N N . LEU A 1 257 ? -1.551 0.066 14.771 1.00 97.62 257 LEU A N 1
ATOM 1954 C CA . LEU A 1 257 ? -2.754 0.353 15.559 1.00 97.62 257 LEU A CA 1
ATOM 1955 C C . LEU A 1 257 ? -3.602 -0.894 15.853 1.00 97.62 257 LEU A C 1
ATOM 1957 O O . LEU A 1 257 ? -4.320 -0.906 16.850 1.00 97.62 257 LEU A O 1
ATOM 1961 N N . VAL A 1 258 ? -3.506 -1.946 15.033 1.00 98.44 258 VAL A N 1
ATOM 1962 C CA . VAL A 1 258 ? -4.262 -3.190 15.252 1.00 98.44 258 VAL A CA 1
ATOM 1963 C C . VAL A 1 258 ? -3.747 -3.913 16.495 1.00 98.44 258 VAL A C 1
ATOM 1965 O O . VAL A 1 258 ? -4.537 -4.299 17.350 1.00 98.44 258 VAL A O 1
ATOM 1968 N N . THR A 1 259 ? -2.424 -4.014 16.642 1.00 97.88 259 THR A N 1
ATOM 1969 C CA . THR A 1 259 ? -1.773 -4.690 17.779 1.00 97.88 259 THR A CA 1
ATOM 1970 C C . THR A 1 259 ? -1.387 -3.735 18.919 1.00 97.88 259 THR A C 1
ATOM 1972 O O . THR A 1 259 ? -0.568 -4.077 19.775 1.00 97.88 259 THR A O 1
ATOM 1975 N N . ALA A 1 260 ? -1.898 -2.501 18.926 1.00 97.62 260 ALA A N 1
ATOM 1976 C CA . ALA A 1 260 ? -1.501 -1.487 19.898 1.00 97.62 260 ALA A CA 1
ATOM 1977 C C . ALA A 1 260 ? -2.122 -1.757 21.279 1.00 97.62 260 ALA A C 1
ATOM 1979 O O . ALA A 1 260 ? -3.292 -1.468 21.506 1.00 97.62 260 ALA A O 1
ATOM 1980 N N . ALA A 1 261 ? -1.315 -2.222 22.239 1.00 97.62 261 ALA A N 1
ATOM 1981 C CA . ALA A 1 261 ? -1.744 -2.445 23.628 1.00 97.62 261 ALA A CA 1
ATOM 1982 C C . ALA A 1 261 ? -2.193 -1.160 24.365 1.00 97.62 261 ALA A C 1
ATOM 1984 O O . ALA A 1 261 ? -2.938 -1.226 25.342 1.00 97.62 261 ALA A O 1
ATOM 1985 N N . LYS A 1 262 ? -1.723 0.014 23.917 1.00 97.12 262 LYS A N 1
ATOM 1986 C CA . LYS A 1 262 ? -2.089 1.349 24.427 1.00 97.12 262 LYS A CA 1
ATOM 1987 C C . LYS A 1 262 ? -2.138 2.353 23.261 1.00 97.12 262 LYS A C 1
ATOM 1989 O O . LYS A 1 262 ? -1.164 3.075 23.053 1.00 97.12 262 LYS A O 1
ATOM 1994 N N . PRO A 1 263 ? -3.208 2.364 22.448 1.00 97.19 263 PRO A N 1
ATOM 1995 C CA . PRO A 1 263 ? -3.271 3.196 21.254 1.00 97.19 263 PRO A CA 1
ATOM 1996 C C . PRO A 1 263 ? -3.484 4.670 21.619 1.00 97.19 263 PRO A C 1
ATOM 1998 O O . PRO A 1 263 ? -4.329 5.013 22.443 1.00 97.19 263 PRO A O 1
ATOM 2001 N N . THR A 1 264 ? -2.718 5.545 20.978 1.00 96.00 264 THR A N 1
ATOM 2002 C CA . THR A 1 264 ? -2.798 7.002 21.130 1.00 96.00 264 THR A CA 1
ATOM 2003 C C . THR A 1 264 ? -3.842 7.608 20.194 1.00 96.00 264 THR A C 1
ATOM 2005 O O . THR A 1 264 ? -4.096 7.091 19.104 1.00 96.00 264 THR A O 1
ATOM 2008 N N . ASP A 1 265 ? -4.402 8.766 20.555 1.00 94.38 265 ASP A N 1
ATOM 2009 C CA . ASP A 1 265 ? -5.319 9.491 19.666 1.00 94.38 265 ASP A CA 1
ATOM 2010 C C . ASP A 1 265 ? -4.658 9.938 18.352 1.00 94.38 265 ASP A C 1
ATOM 2012 O O . ASP A 1 265 ? -5.352 10.054 17.345 1.00 94.38 265 ASP A O 1
ATOM 2016 N N . PHE A 1 266 ? -3.327 10.097 18.302 1.00 93.38 266 PHE A N 1
ATOM 2017 C CA . PHE A 1 266 ? -2.618 10.340 17.041 1.00 93.38 266 PHE A CA 1
ATOM 2018 C C . PHE A 1 266 ? -2.682 9.132 16.094 1.00 93.38 266 PHE A C 1
ATOM 2020 O O . PHE A 1 266 ? -2.953 9.305 14.907 1.00 93.38 266 PHE A O 1
ATOM 2027 N N . GLN A 1 267 ? -2.522 7.904 16.604 1.00 95.56 267 GLN A N 1
ATOM 2028 C CA . GLN A 1 267 ? -2.675 6.700 15.778 1.00 95.56 267 GLN A CA 1
ATOM 2029 C C . GLN A 1 267 ? -4.098 6.593 15.209 1.00 95.56 267 GLN A C 1
ATOM 2031 O O . GLN A 1 267 ? -4.250 6.210 14.056 1.00 95.56 267 GLN A O 1
ATOM 2036 N N . PHE A 1 268 ? -5.137 7.007 15.946 1.00 96.75 268 PHE A N 1
ATOM 2037 C CA . PHE A 1 268 ? -6.497 7.109 15.396 1.00 96.75 268 PHE A CA 1
ATOM 2038 C C . PHE A 1 268 ? -6.676 8.301 14.435 1.00 96.75 268 PHE A C 1
ATOM 2040 O O . PHE A 1 268 ? -7.378 8.167 13.433 1.00 96.75 268 PHE A O 1
ATOM 2047 N N . LYS A 1 269 ? -6.046 9.456 14.696 1.00 95.31 269 LYS A N 1
ATOM 2048 C CA . LYS A 1 269 ? -6.058 10.644 13.817 1.00 95.31 269 LYS A CA 1
ATOM 2049 C C . LYS A 1 269 ? -5.454 10.345 12.443 1.00 95.31 269 LYS A C 1
ATOM 2051 O O . LYS A 1 269 ? -5.980 10.821 11.443 1.00 95.31 269 LYS A O 1
ATOM 2056 N N . ALA A 1 270 ? -4.397 9.539 12.411 1.00 95.69 270 ALA A N 1
ATOM 2057 C CA . ALA A 1 270 ? -3.571 9.257 11.242 1.00 95.69 270 ALA A CA 1
ATOM 2058 C C . ALA A 1 270 ? -3.581 7.764 10.841 1.00 95.69 270 ALA A C 1
ATOM 2060 O O . ALA A 1 270 ? -2.595 7.268 10.297 1.00 95.69 270 ALA A O 1
ATOM 2061 N N . ALA A 1 271 ? -4.666 7.035 11.139 1.00 97.12 271 ALA A N 1
ATOM 2062 C CA . ALA A 1 271 ? -4.771 5.568 11.080 1.00 97.12 271 ALA A CA 1
ATOM 2063 C C . ALA A 1 271 ? -4.264 4.898 9.790 1.00 97.12 271 ALA A C 1
ATOM 2065 O O . ALA A 1 271 ? -3.768 3.778 9.857 1.00 97.12 271 ALA A O 1
ATOM 2066 N N . MET A 1 272 ? -4.357 5.575 8.643 1.00 96.12 272 MET A N 1
ATOM 2067 C CA . MET A 1 272 ? -3.941 5.070 7.328 1.00 96.12 272 MET A CA 1
ATOM 2068 C C . MET A 1 272 ? -2.802 5.900 6.711 1.00 96.12 272 MET A C 1
ATOM 2070 O O . MET A 1 272 ? -2.540 5.792 5.516 1.00 96.12 272 MET A O 1
ATOM 2074 N N . GLY A 1 273 ? -2.184 6.796 7.488 1.00 91.94 273 GLY A N 1
ATOM 2075 C CA . GLY A 1 273 ? -1.160 7.756 7.056 1.00 91.94 273 GLY A CA 1
ATOM 2076 C C . GLY A 1 273 ? -1.638 8.850 6.088 1.00 91.94 273 GLY A C 1
ATOM 2077 O O . GLY A 1 273 ? -0.913 9.815 5.868 1.00 91.94 273 GLY A O 1
ATOM 2078 N N . LEU A 1 274 ? -2.831 8.718 5.497 1.00 92.00 274 LEU A N 1
ATOM 2079 C CA . LEU A 1 274 ? -3.303 9.540 4.382 1.00 92.00 274 LEU A CA 1
ATOM 2080 C C . LEU A 1 274 ? -3.335 11.029 4.737 1.00 92.00 274 LEU A C 1
ATOM 2082 O O . LEU A 1 274 ? -4.056 11.434 5.649 1.00 92.00 274 LEU A O 1
ATOM 2086 N N . SER A 1 275 ? -2.585 11.823 3.970 1.00 87.75 275 SER A N 1
ATOM 2087 C CA . SER A 1 275 ? -2.459 13.275 4.152 1.00 87.75 275 SER A CA 1
ATOM 2088 C C . SER A 1 275 ? -1.961 13.675 5.554 1.00 87.75 275 SER A C 1
ATOM 2090 O O . SER A 1 275 ? -2.272 14.763 6.036 1.00 87.75 275 SER A O 1
ATOM 2092 N N . CYS A 1 276 ? -1.185 12.798 6.199 1.00 87.06 276 CYS A N 1
ATOM 2093 C CA . CYS A 1 276 ? -0.490 13.033 7.463 1.00 87.06 276 CYS A CA 1
ATOM 2094 C C . CYS A 1 276 ? 1.034 12.956 7.235 1.00 87.06 276 CYS A C 1
ATOM 2096 O O . CYS A 1 276 ? 1.600 11.865 7.352 1.00 87.06 276 CYS A O 1
ATOM 2098 N N . PRO A 1 277 ? 1.698 14.070 6.870 1.00 80.88 277 PRO A N 1
ATOM 2099 C CA . PRO A 1 277 ? 3.161 14.136 6.835 1.00 80.88 277 PRO A CA 1
ATOM 2100 C C . PRO A 1 277 ? 3.763 13.938 8.239 1.00 80.88 277 PRO A C 1
ATOM 2102 O O . PRO A 1 277 ? 3.080 14.122 9.245 1.00 80.88 277 PRO A O 1
ATOM 2105 N N . ASP A 1 278 ? 5.042 13.563 8.316 1.00 73.81 278 ASP A N 1
ATOM 2106 C CA . ASP A 1 278 ? 5.727 13.323 9.600 1.00 73.81 278 ASP A CA 1
ATOM 2107 C C . ASP A 1 278 ? 6.134 14.623 10.320 1.00 73.81 278 ASP A C 1
ATOM 2109 O O . ASP A 1 278 ? 6.304 14.638 11.538 1.00 73.81 278 ASP A O 1
ATOM 2113 N N . ASP A 1 279 ? 6.304 15.708 9.563 1.00 75.06 279 ASP A N 1
ATOM 2114 C CA . ASP A 1 279 ? 6.850 17.003 9.978 1.00 75.06 279 ASP A CA 1
ATOM 2115 C C . ASP A 1 279 ? 5.806 18.137 10.028 1.00 75.06 279 ASP A C 1
ATOM 2117 O O . ASP A 1 279 ? 6.140 19.278 10.352 1.00 75.06 279 ASP A O 1
ATOM 2121 N N . ALA A 1 280 ? 4.533 17.836 9.757 1.00 78.25 280 ALA A N 1
ATOM 2122 C CA . ALA A 1 280 ? 3.427 18.787 9.847 1.00 78.25 280 ALA A CA 1
ATOM 2123 C C . ALA A 1 280 ? 2.110 18.110 10.267 1.00 78.25 280 ALA A C 1
ATOM 2125 O O . ALA A 1 280 ? 2.020 16.897 10.440 1.00 78.25 280 ALA A O 1
ATOM 2126 N N . ASP A 1 281 ? 1.068 18.916 10.466 1.00 86.19 281 ASP A N 1
ATOM 2127 C CA . ASP A 1 281 ? -0.238 18.426 10.896 1.00 86.19 281 ASP A CA 1
ATOM 2128 C C . ASP A 1 281 ? -0.973 17.649 9.785 1.00 86.19 281 ASP A C 1
ATOM 2130 O O . ASP A 1 281 ? -0.844 17.965 8.600 1.00 86.19 281 ASP A O 1
ATOM 2134 N N . CYS A 1 282 ? -1.791 16.659 10.163 1.00 87.56 282 CYS A N 1
ATOM 2135 C CA . CYS A 1 282 ? -2.677 15.983 9.208 1.00 87.56 282 CYS A CA 1
ATOM 2136 C C . CYS A 1 282 ? -3.678 16.969 8.599 1.00 87.56 282 CYS A C 1
ATOM 2138 O O . CYS A 1 282 ? -4.296 17.746 9.331 1.00 87.56 282 CYS A O 1
ATOM 2140 N N . ASP A 1 283 ? -3.944 16.831 7.301 1.00 89.88 283 ASP A N 1
ATOM 2141 C CA . ASP A 1 283 ? -5.036 17.532 6.625 1.00 89.88 283 ASP A CA 1
ATOM 2142 C C . ASP A 1 283 ? -6.384 17.274 7.347 1.00 89.88 283 ASP A C 1
ATOM 2144 O O . ASP A 1 283 ? -6.811 16.114 7.455 1.00 89.88 283 ASP A O 1
ATOM 2148 N N . PRO A 1 284 ? -7.083 18.321 7.837 1.00 89.56 284 PRO A N 1
ATOM 2149 C CA . PRO A 1 284 ? -8.375 18.188 8.511 1.00 89.56 284 PRO A CA 1
ATOM 2150 C C . PRO A 1 284 ? -9.480 17.515 7.679 1.00 89.56 284 PRO A C 1
ATOM 2152 O O . PRO A 1 284 ? -10.437 17.006 8.264 1.00 89.56 284 PRO A O 1
ATOM 2155 N N . GLU A 1 285 ? -9.372 17.466 6.344 1.00 91.06 285 GLU A N 1
ATOM 2156 C CA . GLU A 1 285 ? -10.294 16.690 5.501 1.00 91.06 285 GLU A CA 1
ATOM 2157 C C . GLU A 1 285 ? -10.159 15.174 5.749 1.00 91.06 285 GLU A C 1
ATOM 2159 O O . GLU A 1 285 ? -11.164 14.457 5.746 1.00 91.06 285 GLU A O 1
ATOM 2164 N N . TYR A 1 286 ? -8.948 14.687 6.035 1.00 92.81 286 TYR A N 1
ATOM 2165 C CA . TYR A 1 286 ? -8.635 13.257 6.175 1.00 92.81 286 TYR A CA 1
ATOM 2166 C C . TYR A 1 286 ? -8.388 12.822 7.624 1.00 92.81 286 TYR A C 1
ATOM 2168 O O . TYR A 1 286 ? -8.372 11.623 7.900 1.00 92.81 286 TYR A O 1
ATOM 2176 N N . ALA A 1 287 ? -8.198 13.756 8.557 1.00 94.19 287 ALA A N 1
ATOM 2177 C CA . ALA A 1 287 ? -7.893 13.462 9.953 1.00 94.19 287 ALA A CA 1
ATOM 2178 C C . ALA A 1 287 ? -9.041 12.736 10.692 1.00 94.19 287 ALA A C 1
ATOM 2180 O O . ALA A 1 287 ? -10.208 13.123 10.620 1.00 94.19 287 ALA A O 1
ATOM 2181 N N . GLY A 1 288 ? -8.691 11.713 11.475 1.00 96.50 288 GLY A N 1
ATOM 2182 C CA . GLY A 1 288 ? -9.617 10.915 12.287 1.00 96.50 288 GLY A CA 1
ATOM 2183 C C . GLY A 1 288 ? -9.978 9.570 11.653 1.00 96.50 288 GLY A C 1
ATOM 2184 O O . GLY A 1 288 ? -10.141 9.463 10.442 1.00 96.50 288 GLY A O 1
ATOM 2185 N N . PHE A 1 289 ? -10.137 8.538 12.488 1.00 98.31 289 PHE A N 1
ATOM 2186 C CA . PHE A 1 289 ? -10.178 7.126 12.080 1.00 98.31 289 PHE A CA 1
ATOM 2187 C C . PHE A 1 289 ? -11.112 6.827 10.894 1.00 98.31 289 PHE A C 1
ATOM 2189 O O . PHE A 1 289 ? -10.690 6.228 9.909 1.00 98.31 289 PHE A O 1
ATOM 2196 N N . PHE A 1 290 ? -12.358 7.303 10.946 1.00 98.50 290 PHE A N 1
ATOM 2197 C CA . PHE A 1 290 ? -13.330 7.131 9.862 1.00 98.50 290 PHE A CA 1
ATOM 2198 C C . PHE A 1 290 ? -12.870 7.762 8.533 1.00 98.50 290 PHE A C 1
ATOM 2200 O O . PHE A 1 290 ? -12.926 7.113 7.488 1.00 98.50 290 PHE A O 1
ATOM 2207 N N . ARG A 1 291 ? -12.368 9.004 8.577 1.00 97.88 291 ARG A N 1
ATOM 2208 C CA . ARG A 1 291 ? -11.883 9.747 7.402 1.00 97.88 291 ARG A CA 1
ATOM 2209 C C . ARG A 1 291 ? -10.604 9.135 6.833 1.00 97.88 291 ARG A C 1
ATOM 2211 O O . ARG A 1 291 ? -10.471 9.047 5.617 1.00 97.88 291 ARG A O 1
ATOM 2218 N N . GLN A 1 292 ? -9.724 8.632 7.696 1.00 98.12 292 GLN A N 1
ATOM 2219 C CA . GLN A 1 292 ? -8.536 7.875 7.306 1.00 98.12 292 GLN A CA 1
ATOM 2220 C C . GLN A 1 292 ? -8.900 6.578 6.570 1.00 98.12 292 GLN A C 1
ATOM 2222 O O . GLN A 1 292 ? -8.400 6.349 5.473 1.00 98.12 292 GLN A O 1
ATOM 2227 N N . VAL A 1 293 ? -9.779 5.742 7.137 1.00 98.62 293 VAL A N 1
ATOM 2228 C CA . VAL A 1 293 ? -10.129 4.426 6.566 1.00 98.62 293 VAL A CA 1
ATOM 2229 C C . VAL A 1 293 ? -10.919 4.558 5.260 1.00 98.62 293 VAL A C 1
ATOM 2231 O O . VAL A 1 293 ? -10.521 3.965 4.256 1.00 98.62 293 VAL A O 1
ATOM 2234 N N . TYR A 1 294 ? -11.978 5.376 5.227 1.00 98.62 294 TYR A N 1
ATOM 2235 C CA . TYR A 1 294 ? -12.736 5.609 3.991 1.00 98.62 294 TYR A CA 1
ATOM 2236 C C . TYR A 1 294 ? -11.901 6.361 2.947 1.00 98.62 294 TYR A C 1
ATOM 2238 O O . TYR A 1 294 ? -11.872 5.981 1.778 1.00 98.62 294 TYR A O 1
ATOM 2246 N N . GLY A 1 295 ? -11.172 7.400 3.370 1.00 97.69 295 GLY A N 1
ATOM 2247 C CA . GLY A 1 295 ? -10.321 8.197 2.491 1.00 97.69 295 GLY A CA 1
ATOM 2248 C C . GLY A 1 295 ? -9.205 7.379 1.846 1.00 97.69 295 GLY A C 1
ATOM 2249 O O . GLY A 1 295 ? -8.930 7.573 0.667 1.00 97.69 295 GLY A O 1
ATOM 2250 N N . ALA A 1 296 ? -8.595 6.429 2.565 1.00 97.38 296 ALA A N 1
ATOM 2251 C CA . ALA A 1 296 ? -7.591 5.530 1.997 1.00 97.38 296 ALA A CA 1
ATOM 2252 C C . ALA A 1 296 ? -8.199 4.575 0.959 1.00 97.38 296 ALA A C 1
ATOM 2254 O O . ALA A 1 296 ? -7.653 4.445 -0.136 1.00 97.38 296 ALA A O 1
ATOM 2255 N N . ALA A 1 297 ? -9.353 3.970 1.258 1.00 98.31 297 ALA A N 1
ATOM 2256 C CA . ALA A 1 297 ? -10.063 3.103 0.317 1.00 98.31 297 ALA A CA 1
ATOM 2257 C C . ALA A 1 297 ? -10.449 3.854 -0.978 1.00 98.31 297 ALA A C 1
ATOM 2259 O O . ALA A 1 297 ? -10.178 3.375 -2.080 1.00 98.31 297 ALA A O 1
ATOM 2260 N N . ASN A 1 298 ? -10.975 5.078 -0.849 1.00 97.94 298 ASN A N 1
ATOM 2261 C CA . ASN A 1 298 ? -11.272 5.977 -1.968 1.00 97.94 298 ASN A CA 1
ATOM 2262 C C . ASN A 1 298 ? -10.007 6.386 -2.742 1.00 97.94 298 ASN A C 1
ATOM 2264 O O . ASN A 1 298 ? -9.992 6.343 -3.970 1.00 97.94 298 ASN A O 1
ATOM 2268 N N . ARG A 1 299 ? -8.908 6.706 -2.043 1.00 96.19 299 ARG A N 1
ATOM 2269 C CA . ARG A 1 299 ? -7.631 7.101 -2.658 1.00 96.19 299 ARG A CA 1
ATOM 2270 C C . ARG A 1 299 ? -7.005 5.980 -3.492 1.00 96.19 299 ARG A C 1
ATOM 2272 O O . ARG A 1 299 ? -6.442 6.276 -4.544 1.00 96.19 299 ARG A O 1
ATOM 2279 N N . TYR A 1 300 ? -7.125 4.716 -3.078 1.00 97.06 300 TYR A N 1
ATOM 2280 C CA . TYR A 1 300 ? -6.660 3.588 -3.894 1.00 97.06 300 TYR A CA 1
ATOM 2281 C C . TYR A 1 300 ? -7.443 3.469 -5.207 1.00 97.06 300 TYR A C 1
ATOM 2283 O O . TYR A 1 300 ? -6.824 3.307 -6.258 1.00 97.06 300 TYR A O 1
ATOM 2291 N N . GLN A 1 301 ? -8.768 3.637 -5.184 1.00 97.62 301 GLN A N 1
ATOM 2292 C CA . GLN A 1 301 ? -9.555 3.672 -6.420 1.00 97.62 301 GLN A CA 1
ATOM 2293 C C . GLN A 1 301 ? -9.257 4.911 -7.272 1.00 97.62 301 GLN A C 1
ATOM 2295 O O . GLN A 1 301 ? -9.076 4.784 -8.481 1.00 97.62 301 GLN A O 1
ATOM 2300 N N . TYR A 1 302 ? -9.084 6.089 -6.662 1.00 96.19 302 TYR A N 1
ATOM 2301 C CA . TYR A 1 302 ? -8.620 7.277 -7.383 1.00 96.19 302 TYR A CA 1
ATOM 2302 C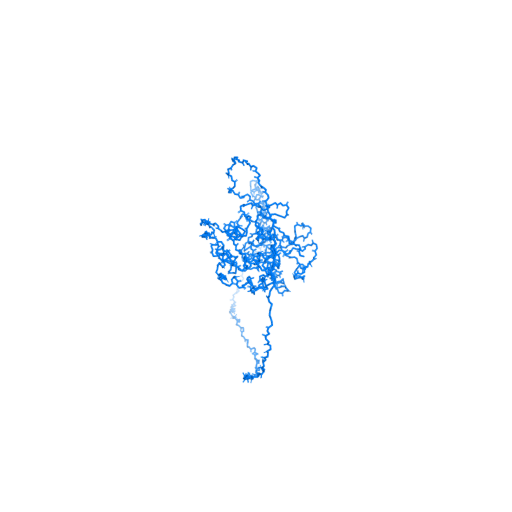 C . TYR A 1 302 ? -7.329 6.983 -8.166 1.00 96.19 302 TYR A C 1
ATOM 2304 O O . TYR A 1 302 ? -7.259 7.296 -9.352 1.00 96.19 302 TYR A O 1
ATOM 2312 N N . TYR A 1 303 ? -6.331 6.334 -7.553 1.00 94.25 303 TYR A N 1
ATOM 2313 C CA . TYR A 1 303 ? -5.103 5.949 -8.257 1.00 94.25 303 TYR A CA 1
ATOM 2314 C C . TYR A 1 303 ? -5.338 4.900 -9.353 1.00 94.25 303 TYR A C 1
ATOM 2316 O O . TYR A 1 303 ? -4.770 5.036 -10.434 1.00 94.25 303 TYR A O 1
ATOM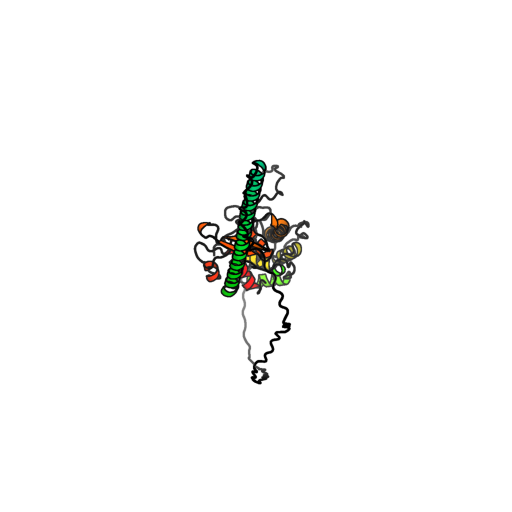 2324 N N . ALA A 1 304 ? -6.186 3.891 -9.119 1.00 93.81 304 ALA A N 1
ATOM 2325 C CA . ALA A 1 304 ? -6.507 2.863 -10.116 1.00 93.81 304 ALA A CA 1
ATOM 2326 C C . ALA A 1 304 ? -7.175 3.444 -11.379 1.00 93.81 304 ALA A C 1
ATOM 2328 O O . ALA A 1 304 ? -6.935 2.952 -12.484 1.00 93.81 304 ALA A O 1
ATOM 2329 N N . HIS A 1 305 ? -7.960 4.515 -11.218 1.00 94.25 305 HIS A N 1
ATOM 2330 C CA . HIS A 1 305 ? -8.593 5.273 -12.301 1.00 94.25 305 HIS A CA 1
ATOM 2331 C C . HIS A 1 305 ? -7.686 6.340 -12.950 1.00 94.25 305 HIS A C 1
ATOM 2333 O O . HIS A 1 305 ? -8.002 6.812 -14.040 1.00 94.25 305 HIS A O 1
ATOM 2339 N N . HIS A 1 306 ? -6.564 6.717 -12.324 1.00 94.12 306 HIS A N 1
ATOM 2340 C CA . HIS A 1 306 ? -5.659 7.783 -12.792 1.00 94.12 306 HIS A CA 1
ATOM 2341 C C . HIS A 1 306 ? -4.207 7.305 -12.977 1.00 94.12 306 HIS A C 1
ATOM 2343 O O . HIS A 1 306 ? -3.266 8.094 -12.874 1.00 94.12 306 HIS A O 1
ATOM 2349 N N . GLU A 1 307 ? -4.004 6.015 -13.263 1.00 90.38 307 GLU A N 1
ATOM 2350 C CA . GLU A 1 307 ? -2.684 5.364 -13.282 1.00 90.38 307 GLU A CA 1
ATOM 2351 C C . GLU A 1 307 ? -1.662 6.000 -14.244 1.00 90.38 307 GLU A C 1
ATOM 2353 O O . GLU A 1 307 ? -0.458 5.932 -14.002 1.00 90.38 307 GLU A O 1
ATOM 2358 N N . GLU A 1 308 ? -2.121 6.670 -15.305 1.00 90.50 308 GLU A N 1
ATOM 2359 C CA . GLU A 1 308 ? -1.269 7.389 -16.264 1.00 90.50 308 GLU A CA 1
ATOM 2360 C C . GLU A 1 308 ? -0.634 8.671 -15.693 1.00 90.50 308 GLU A C 1
ATOM 2362 O O . GLU A 1 308 ? 0.355 9.168 -16.229 1.00 90.50 308 GLU A O 1
ATOM 2367 N N . GLN A 1 309 ? -1.169 9.220 -14.596 1.00 93.81 309 GLN A N 1
ATOM 2368 C CA . GLN A 1 309 ? -0.667 10.461 -13.989 1.00 93.81 309 GLN A CA 1
ATOM 2369 C C . GLN A 1 309 ? 0.569 10.233 -13.095 1.00 93.81 309 GLN A C 1
ATOM 2371 O O . GLN A 1 309 ? 1.336 11.172 -12.828 1.00 93.81 309 GLN A O 1
ATOM 2376 N N . TYR A 1 310 ? 0.780 8.989 -12.658 1.00 93.44 310 TYR A N 1
ATOM 2377 C CA . TYR A 1 310 ? 1.776 8.582 -11.665 1.00 93.44 310 TYR A CA 1
ATOM 2378 C C . TYR A 1 310 ? 3.025 7.940 -12.280 1.00 93.44 310 TYR A C 1
ATOM 2380 O O . TYR A 1 310 ? 3.050 7.592 -13.454 1.00 93.44 310 TYR A O 1
ATOM 2388 N N . GLY A 1 311 ? 4.097 7.815 -11.489 1.00 92.25 311 GLY A N 1
ATOM 2389 C CA . GLY A 1 311 ? 5.395 7.315 -11.962 1.00 92.25 311 GLY A CA 1
ATOM 2390 C C . GLY A 1 311 ? 5.548 5.791 -12.060 1.00 92.25 311 GLY A C 1
ATOM 2391 O O . GLY A 1 311 ? 6.643 5.339 -12.387 1.00 92.25 311 GLY A O 1
ATOM 2392 N N . TYR A 1 312 ? 4.507 5.008 -11.753 1.00 95.88 312 TYR A N 1
ATOM 2393 C CA . TYR A 1 312 ? 4.553 3.542 -11.733 1.00 95.88 312 TYR A CA 1
ATOM 2394 C C . TYR A 1 312 ? 3.339 2.942 -12.441 1.00 95.88 312 TYR A C 1
ATOM 2396 O O . TYR A 1 312 ? 2.209 3.344 -12.170 1.00 95.88 312 TYR A O 1
ATOM 2404 N N . HIS A 1 313 ? 3.565 1.963 -13.319 1.00 96.19 313 HIS A N 1
ATOM 2405 C CA . HIS A 1 313 ? 2.503 1.341 -14.116 1.00 96.19 313 HIS A CA 1
ATOM 2406 C C . HIS A 1 313 ? 2.662 -0.181 -14.216 1.00 96.19 313 HIS A C 1
ATOM 2408 O O . HIS A 1 313 ? 3.773 -0.682 -14.411 1.00 96.19 313 HIS A O 1
ATOM 2414 N N . ALA A 1 314 ? 1.536 -0.897 -14.188 1.00 96.62 314 ALA A N 1
ATOM 2415 C CA . ALA A 1 314 ? 1.476 -2.328 -14.470 1.00 96.62 314 ALA A CA 1
ATOM 2416 C C . ALA A 1 314 ? 1.850 -2.659 -15.932 1.00 96.62 314 ALA A C 1
ATOM 2418 O O . ALA A 1 314 ? 1.740 -1.820 -16.832 1.00 96.62 314 ALA A O 1
ATOM 2419 N N . GLY A 1 315 ? 2.313 -3.887 -16.171 1.00 95.44 315 GLY A N 1
ATOM 2420 C CA . GLY A 1 315 ? 2.737 -4.400 -17.478 1.00 95.44 315 GLY A C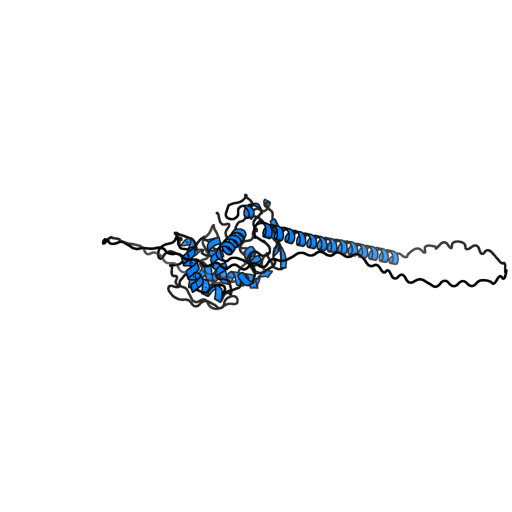A 1
ATOM 2421 C C . GLY A 1 315 ? 4.026 -3.781 -18.038 1.00 95.44 315 GLY A C 1
ATOM 2422 O O . GLY A 1 315 ? 4.381 -4.054 -19.186 1.00 95.44 315 GLY A O 1
ATOM 2423 N N . LYS A 1 316 ? 4.730 -2.938 -17.269 1.00 95.25 316 LYS A N 1
ATOM 2424 C CA . LYS A 1 316 ? 5.919 -2.188 -17.711 1.00 95.25 316 LYS A CA 1
ATOM 2425 C C . LYS A 1 316 ? 7.120 -2.438 -16.797 1.00 95.25 316 LYS A C 1
ATOM 2427 O O . LYS A 1 316 ? 6.977 -2.798 -15.629 1.00 95.25 316 LYS A O 1
ATOM 2432 N N . LEU A 1 317 ? 8.319 -2.202 -17.333 1.00 96.94 317 LEU A N 1
ATOM 2433 C CA . LEU A 1 317 ? 9.522 -2.040 -16.517 1.00 96.94 317 LEU A CA 1
ATOM 2434 C C . LEU A 1 317 ? 9.510 -0.651 -15.880 1.00 96.94 317 LEU A C 1
ATOM 2436 O O . LEU A 1 317 ? 9.398 0.356 -16.577 1.00 96.94 317 LEU A O 1
ATOM 2440 N N . ASN A 1 318 ? 9.658 -0.615 -14.562 1.00 97.50 318 ASN A N 1
ATOM 2441 C CA . ASN A 1 318 ? 9.681 0.591 -13.751 1.00 97.50 318 ASN A CA 1
ATOM 2442 C C . ASN A 1 318 ? 10.987 0.608 -12.947 1.00 97.50 318 ASN A C 1
ATOM 2444 O O . ASN A 1 318 ? 11.312 -0.379 -12.286 1.00 97.50 318 ASN A O 1
ATOM 2448 N N . TYR A 1 319 ? 11.742 1.708 -12.973 1.00 97.25 319 TYR A N 1
ATOM 2449 C CA . TYR A 1 319 ? 12.926 1.840 -12.121 1.00 97.25 319 TYR A CA 1
ATOM 2450 C C . TYR A 1 319 ? 12.500 2.244 -10.706 1.00 97.25 319 TYR A C 1
ATOM 2452 O O . TYR A 1 319 ? 12.054 3.371 -10.481 1.00 97.25 319 TYR A O 1
ATOM 2460 N N . VAL A 1 320 ? 12.638 1.330 -9.745 1.00 97.81 320 VAL A N 1
ATOM 2461 C CA . VAL A 1 320 ? 12.272 1.575 -8.345 1.00 97.81 320 VAL A CA 1
ATOM 2462 C C . VAL A 1 320 ? 13.539 1.701 -7.502 1.00 97.81 320 VAL A C 1
ATOM 2464 O O . VAL A 1 320 ? 14.391 0.807 -7.499 1.00 97.81 320 VAL A O 1
ATOM 2467 N N . LYS A 1 321 ? 13.662 2.812 -6.769 1.00 97.62 321 LYS A N 1
ATOM 2468 C CA . LYS A 1 321 ? 14.789 3.079 -5.866 1.00 97.62 321 LYS A CA 1
ATOM 2469 C C . LYS A 1 321 ? 14.755 2.171 -4.634 1.00 97.62 321 LYS A C 1
ATOM 2471 O O . LYS A 1 321 ? 13.679 1.789 -4.174 1.00 97.62 321 LYS A O 1
ATOM 2476 N N . PHE A 1 322 ? 15.927 1.902 -4.061 1.00 97.50 322 PHE A N 1
ATOM 2477 C CA . PHE A 1 322 ? 16.035 1.223 -2.764 1.00 97.50 322 PHE A CA 1
ATOM 2478 C C . PHE A 1 322 ? 15.827 2.163 -1.569 1.00 97.50 322 PHE A C 1
ATOM 2480 O O . PHE A 1 322 ? 15.441 1.709 -0.497 1.00 97.50 322 PHE A O 1
ATOM 2487 N N . HIS A 1 323 ? 16.051 3.471 -1.735 1.00 95.44 323 HIS A N 1
ATOM 2488 C CA . HIS A 1 323 ? 15.971 4.476 -0.667 1.00 95.44 323 HIS A CA 1
ATOM 2489 C C . HIS A 1 323 ? 15.734 5.887 -1.260 1.00 95.44 323 HIS A C 1
ATOM 2491 O O . HIS A 1 323 ? 16.033 6.090 -2.444 1.00 95.44 323 HIS A O 1
ATOM 2497 N N . PRO A 1 324 ? 15.245 6.891 -0.495 1.00 93.94 324 PRO A N 1
ATOM 2498 C CA . PRO A 1 324 ? 15.194 8.282 -0.957 1.00 93.94 324 PRO A CA 1
ATOM 2499 C C . PRO A 1 324 ? 16.560 8.827 -1.395 1.00 93.94 324 PRO A C 1
ATOM 2501 O O . PRO A 1 324 ? 16.646 9.523 -2.411 1.00 93.94 324 PRO A O 1
ATOM 2504 N N . ASN A 1 325 ? 17.631 8.458 -0.678 1.00 94.75 325 ASN A N 1
ATOM 2505 C CA . ASN A 1 325 ? 19.000 8.789 -1.068 1.00 94.75 325 ASN A CA 1
ATOM 2506 C C . ASN A 1 325 ? 19.359 8.117 -2.406 1.00 94.75 325 ASN A C 1
ATOM 2508 O O . ASN A 1 325 ? 19.434 6.892 -2.501 1.00 94.75 325 ASN A O 1
ATOM 2512 N N . ALA A 1 326 ? 19.642 8.931 -3.425 1.00 93.88 326 ALA A N 1
ATOM 2513 C CA . ALA A 1 326 ? 19.987 8.460 -4.762 1.00 93.88 326 ALA A CA 1
ATOM 2514 C C . ALA A 1 326 ? 21.272 7.610 -4.812 1.00 93.88 326 ALA A C 1
ATOM 2516 O O . ALA A 1 326 ? 21.372 6.753 -5.688 1.00 93.88 326 ALA A O 1
ATOM 2517 N N . SER A 1 327 ? 22.219 7.778 -3.876 1.00 97.06 327 SER A N 1
ATOM 2518 C CA . SER A 1 327 ? 23.452 6.970 -3.851 1.00 97.06 327 SER A CA 1
ATOM 2519 C C . SER A 1 327 ? 23.209 5.493 -3.517 1.00 97.06 327 SER A C 1
ATOM 2521 O O . SER A 1 327 ? 24.066 4.662 -3.793 1.00 97.06 327 SER A O 1
ATOM 2523 N N . CYS A 1 328 ? 22.043 5.156 -2.956 1.00 97.69 328 CYS A N 1
ATOM 2524 C CA . CYS A 1 328 ? 21.617 3.774 -2.730 1.00 97.69 328 CYS A CA 1
ATOM 2525 C C . CYS A 1 328 ? 21.127 3.072 -4.007 1.00 97.69 328 CYS A C 1
ATOM 2527 O O . CYS A 1 328 ? 20.920 1.862 -3.996 1.00 97.69 328 CYS A O 1
ATOM 2529 N N . GLY A 1 329 ? 20.912 3.810 -5.101 1.00 97.25 329 GLY A N 1
ATOM 2530 C CA . GLY A 1 329 ? 20.449 3.257 -6.369 1.00 97.25 329 GLY A CA 1
ATOM 2531 C C . GLY A 1 329 ? 19.044 2.644 -6.313 1.00 97.25 329 GLY A C 1
ATOM 2532 O O . GLY A 1 329 ? 18.131 3.138 -5.644 1.00 97.25 329 GLY A O 1
ATOM 2533 N N . GLY A 1 330 ? 18.864 1.571 -7.078 1.00 97.06 330 GLY A N 1
ATOM 2534 C CA . GLY A 1 330 ? 17.580 0.947 -7.379 1.00 97.06 330 GLY A CA 1
ATOM 2535 C C . GLY A 1 330 ? 17.740 -0.148 -8.429 1.00 97.06 330 GLY A C 1
ATOM 2536 O O . GLY A 1 330 ? 18.847 -0.397 -8.911 1.00 97.06 330 GLY A O 1
ATOM 2537 N N . ALA A 1 331 ? 16.632 -0.767 -8.820 1.00 97.31 331 ALA A N 1
ATOM 2538 C CA . ALA A 1 331 ? 16.588 -1.762 -9.887 1.00 97.31 331 ALA A CA 1
ATOM 2539 C C . ALA A 1 331 ? 15.318 -1.608 -10.732 1.00 97.31 331 ALA A C 1
ATOM 2541 O O . ALA A 1 331 ? 14.310 -1.067 -10.270 1.00 97.31 331 ALA A O 1
ATOM 2542 N N . ASN A 1 332 ? 15.362 -2.117 -11.963 1.00 98.00 332 ASN A N 1
ATOM 2543 C CA . ASN A 1 332 ? 14.166 -2.264 -12.785 1.00 98.00 332 ASN A CA 1
ATOM 2544 C C . ASN A 1 332 ? 13.300 -3.404 -12.238 1.00 98.00 332 ASN A C 1
ATOM 2546 O O . ASN A 1 332 ? 13.796 -4.504 -11.999 1.00 98.00 332 ASN A O 1
ATOM 2550 N N . VAL A 1 333 ? 12.012 -3.125 -12.077 1.00 98.31 333 VAL A N 1
ATOM 2551 C CA . VAL A 1 333 ? 10.969 -4.062 -11.658 1.00 98.31 333 VAL A CA 1
ATOM 2552 C C . VAL A 1 333 ? 9.955 -4.153 -12.791 1.00 98.31 333 VAL A C 1
ATOM 2554 O O . VAL A 1 333 ? 9.459 -3.121 -13.252 1.00 98.31 333 VAL A O 1
ATOM 2557 N N . LEU A 1 334 ? 9.637 -5.361 -13.253 1.00 98.31 334 LEU A N 1
ATOM 2558 C CA . LEU A 1 334 ? 8.436 -5.578 -14.050 1.00 98.31 334 LEU A CA 1
ATOM 2559 C C . LEU A 1 334 ? 7.263 -5.603 -13.072 1.00 98.31 334 LEU A C 1
ATOM 2561 O O . LEU A 1 334 ? 7.121 -6.565 -12.332 1.00 98.31 334 LEU A O 1
ATOM 2565 N N . ILE A 1 335 ? 6.467 -4.536 -13.031 1.00 98.31 335 ILE A N 1
ATOM 2566 C CA . ILE A 1 335 ? 5.265 -4.505 -12.190 1.00 98.31 335 ILE A CA 1
ATOM 2567 C C . ILE A 1 335 ? 4.170 -5.241 -12.957 1.00 98.31 335 ILE A C 1
ATOM 2569 O O . ILE A 1 335 ? 3.767 -4.785 -14.027 1.00 98.31 335 ILE A O 1
ATOM 2573 N N . ASP A 1 336 ? 3.704 -6.376 -12.446 1.00 97.25 336 ASP A N 1
ATOM 2574 C CA . ASP A 1 336 ? 2.828 -7.281 -13.195 1.00 97.25 336 ASP A CA 1
ATOM 2575 C C . ASP A 1 336 ? 1.332 -6.929 -13.054 1.00 97.25 336 ASP A C 1
ATOM 2577 O O . ASP A 1 336 ? 0.556 -7.216 -13.965 1.00 97.25 336 ASP A O 1
ATOM 2581 N N . ASN A 1 337 ? 0.918 -6.255 -11.970 1.00 97.12 337 ASN A N 1
ATOM 2582 C CA . ASN A 1 337 ? -0.492 -5.940 -11.676 1.00 97.12 337 ASN A CA 1
ATOM 2583 C C . ASN A 1 337 ? -0.730 -4.520 -11.111 1.00 97.12 337 ASN A C 1
ATOM 2585 O O . ASN A 1 337 ? 0.210 -3.814 -10.725 1.00 97.12 337 ASN A O 1
ATOM 2589 N N . LYS A 1 338 ? -1.996 -4.070 -11.100 1.00 96.44 338 LYS A N 1
ATOM 2590 C CA . LYS A 1 338 ? -2.375 -2.699 -10.698 1.00 96.44 338 LYS A CA 1
ATOM 2591 C C . LYS A 1 338 ? -2.162 -2.460 -9.203 1.00 96.44 338 LYS A C 1
ATOM 2593 O O . LYS A 1 338 ? -1.651 -1.410 -8.827 1.00 96.44 338 LYS A O 1
ATOM 2598 N N . ALA A 1 339 ? -2.490 -3.427 -8.353 1.00 97.75 339 ALA A N 1
ATOM 2599 C CA . ALA A 1 339 ? -2.333 -3.368 -6.904 1.00 97.75 339 ALA A CA 1
ATOM 2600 C C . ALA A 1 339 ? -0.872 -3.141 -6.487 1.00 97.75 339 ALA A C 1
ATOM 2602 O O . ALA A 1 339 ? -0.584 -2.291 -5.642 1.00 97.75 339 ALA A O 1
ATOM 2603 N N . THR A 1 340 ? 0.069 -3.829 -7.135 1.00 97.94 340 THR A N 1
ATOM 2604 C CA . THR A 1 340 ? 1.503 -3.627 -6.900 1.00 97.94 340 THR A CA 1
ATOM 2605 C C . THR A 1 340 ? 1.970 -2.259 -7.409 1.00 97.94 340 THR A C 1
ATOM 2607 O O . THR A 1 340 ? 2.747 -1.593 -6.725 1.00 97.94 340 THR A O 1
ATOM 2610 N N . ALA A 1 341 ? 1.430 -1.762 -8.531 1.00 97.44 341 ALA A N 1
ATOM 2611 C CA . ALA A 1 341 ? 1.656 -0.374 -8.949 1.00 97.44 341 ALA A CA 1
ATOM 2612 C C . ALA A 1 341 ? 1.149 0.628 -7.890 1.00 97.44 341 ALA A C 1
ATOM 2614 O O . ALA A 1 341 ? 1.883 1.548 -7.528 1.00 97.44 341 ALA A O 1
ATOM 2615 N N . LEU A 1 342 ? -0.047 0.419 -7.321 1.00 96.00 342 LEU A N 1
ATOM 2616 C CA . LEU A 1 342 ? -0.595 1.272 -6.258 1.00 96.00 342 LEU A CA 1
ATOM 2617 C C . LEU A 1 342 ? 0.284 1.291 -5.004 1.00 96.00 342 LEU A C 1
ATOM 2619 O O . LEU A 1 342 ? 0.482 2.355 -4.417 1.00 96.00 342 LEU A O 1
ATOM 2623 N N . LEU A 1 343 ? 0.843 0.147 -4.602 1.00 96.50 343 LEU A N 1
ATOM 2624 C CA . LEU A 1 343 ? 1.750 0.064 -3.454 1.00 96.50 343 LEU A CA 1
ATOM 2625 C C . LEU A 1 343 ? 3.060 0.838 -3.667 1.00 96.50 343 LEU A C 1
ATOM 2627 O O . LEU A 1 343 ? 3.598 1.381 -2.698 1.00 96.50 343 LEU A O 1
ATOM 2631 N N . TYR A 1 344 ? 3.533 0.982 -4.910 1.00 97.12 344 TYR A N 1
ATOM 2632 C CA . TYR A 1 344 ? 4.647 1.878 -5.238 1.00 97.12 344 TYR A CA 1
ATOM 2633 C C . TYR A 1 344 ? 4.238 3.348 -5.383 1.00 97.12 344 TYR A C 1
ATOM 2635 O O . TYR A 1 344 ? 4.993 4.222 -4.968 1.00 97.12 344 TYR A O 1
ATOM 2643 N N . ILE A 1 345 ? 3.044 3.659 -5.895 1.00 93.94 345 ILE A N 1
ATOM 2644 C CA . ILE A 1 345 ? 2.516 5.040 -5.900 1.00 93.94 345 ILE A CA 1
ATOM 2645 C C . ILE A 1 345 ? 2.366 5.561 -4.461 1.00 93.94 345 ILE A C 1
ATOM 2647 O O . ILE A 1 345 ? 2.689 6.713 -4.173 1.00 93.94 345 ILE A O 1
ATOM 2651 N N . TYR A 1 346 ? 1.910 4.691 -3.559 1.00 89.25 346 TYR A N 1
ATOM 2652 C CA . TYR A 1 346 ? 1.713 4.972 -2.142 1.00 89.25 346 TYR A CA 1
ATOM 2653 C C . TYR A 1 346 ? 3.031 4.947 -1.333 1.00 89.25 346 TYR A C 1
ATOM 2655 O O . TYR A 1 346 ? 3.248 5.802 -0.477 1.00 89.25 346 TYR A O 1
ATOM 2663 N N . THR A 1 347 ? 3.924 3.983 -1.592 1.00 91.06 347 THR A N 1
ATOM 2664 C CA . THR A 1 347 ? 5.239 3.847 -0.936 1.00 91.06 347 THR A CA 1
ATOM 2665 C C . THR A 1 347 ? 6.344 3.634 -1.990 1.00 91.06 347 THR A C 1
ATOM 2667 O O . THR A 1 347 ? 6.607 2.490 -2.365 1.00 91.06 347 THR A O 1
ATOM 2670 N N . PRO A 1 348 ? 7.019 4.698 -2.477 1.00 93.12 348 PRO A N 1
ATOM 2671 C CA . PRO A 1 348 ? 7.813 4.687 -3.722 1.00 93.12 348 PRO A CA 1
ATOM 2672 C C . PRO A 1 348 ? 9.221 4.062 -3.634 1.00 93.12 348 PRO A C 1
ATOM 2674 O O . PRO A 1 348 ? 10.148 4.491 -4.323 1.00 93.12 348 PRO A O 1
ATOM 2677 N N . TYR A 1 349 ? 9.389 3.018 -2.815 1.00 96.44 349 TYR A N 1
ATOM 2678 C CA . TYR A 1 349 ? 10.661 2.312 -2.623 1.00 96.44 349 TYR A CA 1
ATOM 2679 C C . TYR A 1 349 ? 10.478 0.794 -2.558 1.00 96.44 349 TYR A C 1
ATOM 2681 O O . TYR A 1 349 ? 9.521 0.290 -1.962 1.00 96.44 349 TYR A O 1
ATOM 2689 N N . GLN A 1 350 ? 11.422 0.052 -3.137 1.00 97.38 350 GLN A N 1
ATOM 2690 C CA . GLN A 1 350 ? 11.541 -1.397 -2.947 1.00 97.38 350 GLN A CA 1
ATOM 2691 C C . GLN A 1 350 ? 12.595 -1.699 -1.868 1.00 97.38 350 GLN A C 1
ATOM 2693 O O . GLN A 1 350 ? 13.544 -0.927 -1.723 1.00 97.38 350 GLN A O 1
ATOM 2698 N N . PRO A 1 351 ? 12.470 -2.798 -1.106 1.00 97.31 351 PRO A N 1
ATOM 2699 C CA . PRO A 1 351 ? 13.543 -3.233 -0.220 1.00 97.31 351 PRO A CA 1
ATOM 2700 C C . PRO A 1 351 ? 14.774 -3.672 -1.025 1.00 97.31 351 PRO A C 1
ATOM 2702 O O . PRO A 1 351 ? 14.649 -4.214 -2.125 1.00 97.31 351 PRO A O 1
ATOM 2705 N N . ASN A 1 352 ? 15.963 -3.465 -0.461 1.00 97.12 352 ASN A N 1
ATOM 2706 C CA . ASN A 1 352 ? 17.190 -4.098 -0.938 1.00 97.12 352 ASN A CA 1
ATOM 2707 C C . ASN A 1 352 ? 17.386 -5.475 -0.269 1.00 97.12 352 ASN A C 1
ATOM 2709 O O . ASN A 1 352 ? 16.610 -5.897 0.593 1.00 97.12 352 ASN A O 1
ATOM 2713 N N . ASP A 1 353 ? 18.441 -6.183 -0.662 1.00 96.94 353 ASP A N 1
ATOM 2714 C CA . ASP A 1 353 ? 18.676 -7.563 -0.226 1.00 96.94 353 ASP A CA 1
ATOM 2715 C C . ASP A 1 353 ? 18.990 -7.651 1.285 1.00 96.94 353 ASP A C 1
ATOM 2717 O O . ASP A 1 353 ? 18.664 -8.656 1.920 1.00 96.94 353 ASP A O 1
ATOM 2721 N N . ALA A 1 354 ? 19.545 -6.584 1.881 1.00 97.62 354 ALA A N 1
ATOM 2722 C CA . ALA A 1 354 ? 19.751 -6.453 3.326 1.00 97.62 354 ALA A CA 1
ATOM 2723 C C . ALA A 1 354 ? 18.416 -6.318 4.080 1.00 97.62 354 ALA A C 1
ATOM 2725 O O . ALA A 1 354 ? 18.155 -7.077 5.015 1.00 97.62 354 ALA A O 1
ATOM 2726 N N . ALA A 1 355 ? 17.527 -5.424 3.629 1.00 97.25 355 ALA A N 1
ATOM 2727 C CA . ALA A 1 355 ? 16.178 -5.290 4.173 1.00 97.25 355 ALA A CA 1
ATOM 2728 C C . ALA A 1 355 ? 15.391 -6.608 4.086 1.00 97.25 355 ALA A C 1
ATOM 2730 O O . ALA A 1 355 ? 14.679 -6.956 5.029 1.00 97.25 355 ALA A O 1
ATOM 2731 N N . LEU A 1 356 ? 15.513 -7.350 2.979 1.00 97.00 356 LEU A N 1
ATOM 2732 C CA . LEU A 1 356 ? 14.856 -8.649 2.805 1.00 97.00 356 LEU A CA 1
ATOM 2733 C C . LEU A 1 356 ? 15.450 -9.735 3.712 1.00 97.00 356 LEU A C 1
ATOM 2735 O O . LEU A 1 356 ? 14.693 -10.476 4.338 1.00 97.00 356 LEU A O 1
ATOM 2739 N N . ALA A 1 357 ? 16.779 -9.799 3.846 1.00 96.81 357 ALA A N 1
ATOM 2740 C CA . ALA A 1 357 ? 17.453 -10.748 4.735 1.00 96.81 357 ALA A CA 1
ATOM 2741 C C . ALA A 1 357 ? 17.148 -10.509 6.223 1.00 96.81 357 ALA A C 1
ATOM 2743 O O . ALA A 1 357 ? 17.052 -11.470 6.982 1.00 96.81 357 ALA A O 1
ATOM 2744 N N . ALA A 1 358 ? 16.940 -9.255 6.634 1.00 95.75 358 ALA A N 1
ATOM 2745 C CA . ALA A 1 358 ? 16.565 -8.910 8.004 1.00 95.75 358 ALA A CA 1
ATOM 2746 C C . ALA A 1 358 ? 15.136 -9.354 8.390 1.00 95.75 358 ALA A C 1
ATOM 2748 O O . ALA A 1 358 ? 14.811 -9.413 9.577 1.00 95.75 358 ALA A O 1
ATOM 2749 N N . GLY A 1 359 ? 14.259 -9.658 7.424 1.00 92.62 359 GLY A N 1
ATOM 2750 C CA . GLY A 1 359 ? 12.874 -10.061 7.688 1.00 92.62 359 GLY A CA 1
ATOM 2751 C C . GLY A 1 359 ? 12.074 -8.954 8.384 1.00 92.62 359 GLY A C 1
ATOM 2752 O O . GLY A 1 359 ? 11.744 -7.949 7.762 1.00 92.62 359 GLY A O 1
ATOM 2753 N N . VAL A 1 360 ? 11.759 -9.129 9.671 1.00 90.69 360 VAL A N 1
ATOM 2754 C CA . VAL A 1 360 ? 11.151 -8.075 10.514 1.00 90.69 360 VAL A CA 1
ATOM 2755 C C . VAL A 1 360 ? 12.176 -7.091 11.092 1.00 90.69 360 VAL A C 1
ATOM 2757 O O . VAL A 1 360 ? 11.799 -6.004 11.521 1.00 90.69 360 VAL A O 1
ATOM 2760 N N . GLY A 1 361 ? 13.462 -7.446 11.097 1.00 93.25 361 GLY A N 1
ATOM 2761 C CA . GLY A 1 361 ? 14.547 -6.619 11.618 1.00 93.25 361 GLY A CA 1
ATOM 2762 C C . GLY A 1 361 ? 14.877 -5.403 10.750 1.00 93.25 361 GLY A C 1
ATOM 2763 O O . GLY A 1 361 ? 14.217 -5.104 9.748 1.00 93.25 361 GLY A O 1
ATOM 2764 N N . GLU A 1 362 ? 15.936 -4.705 11.143 1.00 94.50 362 GLU A N 1
ATOM 2765 C CA . GLU A 1 362 ? 16.493 -3.556 10.427 1.00 94.50 362 GLU A CA 1
ATOM 2766 C C . GLU A 1 362 ? 17.690 -4.012 9.574 1.00 94.50 362 GLU A C 1
ATOM 2768 O O . GLU A 1 362 ? 18.348 -5.001 9.897 1.00 94.50 362 GLU A O 1
ATOM 2773 N N . GLY A 1 363 ? 17.898 -3.352 8.434 1.00 94.62 363 GLY A N 1
ATOM 2774 C CA . GLY A 1 363 ? 18.945 -3.672 7.465 1.00 94.62 363 GLY A CA 1
ATOM 2775 C C . GLY A 1 363 ? 20.095 -2.663 7.494 1.00 94.62 363 GLY A C 1
ATOM 2776 O O . GLY A 1 363 ? 20.520 -2.206 8.551 1.00 94.62 363 GLY A O 1
ATOM 2777 N N . ASP A 1 364 ? 20.598 -2.318 6.313 1.00 96.69 364 ASP A N 1
ATOM 2778 C CA . ASP A 1 364 ? 21.634 -1.302 6.107 1.00 96.69 364 ASP A CA 1
ATOM 2779 C C . ASP A 1 364 ? 21.064 0.127 5.936 1.00 96.69 364 ASP A C 1
ATOM 2781 O O . ASP A 1 364 ? 19.854 0.358 5.930 1.00 96.69 364 ASP A O 1
ATOM 2785 N N . SER A 1 365 ? 21.945 1.111 5.734 1.00 96.62 365 SER A N 1
ATOM 2786 C CA . SER A 1 365 ? 21.593 2.521 5.489 1.00 96.62 365 SER A CA 1
ATOM 2787 C C . SER A 1 365 ? 20.909 2.801 4.137 1.00 96.62 365 SER A C 1
ATOM 2789 O O . SER A 1 365 ? 20.579 3.951 3.843 1.00 96.62 365 SER A O 1
ATOM 2791 N N . CYS A 1 366 ? 20.680 1.768 3.322 1.00 97.12 366 CYS A N 1
ATOM 2792 C CA . CYS A 1 366 ? 19.961 1.822 2.050 1.00 97.12 366 CYS A CA 1
ATOM 2793 C C . CYS A 1 366 ? 18.677 0.970 2.055 1.00 97.12 366 CYS A C 1
ATOM 2795 O O . CYS A 1 366 ? 18.061 0.765 1.008 1.00 97.12 366 CYS A O 1
ATOM 2797 N N . SER A 1 367 ? 18.261 0.488 3.227 1.00 97.00 367 SER A N 1
ATOM 2798 C CA . SER A 1 367 ? 17.119 -0.402 3.412 1.00 97.00 367 SER A CA 1
ATOM 2799 C C . SER A 1 367 ? 15.797 0.361 3.555 1.00 97.00 367 SER A C 1
ATOM 2801 O O . SER A 1 367 ? 15.546 0.994 4.578 1.00 97.00 367 SER A O 1
ATOM 2803 N N . SER A 1 368 ? 14.900 0.245 2.568 1.00 95.62 368 SER A N 1
ATOM 2804 C CA . SER A 1 368 ? 13.504 0.702 2.698 1.00 95.62 368 SER A CA 1
ATOM 2805 C C . SER A 1 368 ? 12.564 -0.414 3.143 1.00 95.62 368 SER A C 1
ATOM 2807 O O . SER A 1 368 ? 12.567 -1.514 2.590 1.00 95.62 368 SER A O 1
ATOM 2809 N N . TYR A 1 369 ? 11.689 -0.105 4.103 1.00 94.88 369 TYR A N 1
ATOM 2810 C CA . TYR A 1 369 ? 10.870 -1.117 4.778 1.00 94.88 369 TYR A CA 1
ATOM 2811 C C . TYR A 1 369 ? 9.392 -1.153 4.370 1.00 94.88 369 TYR A C 1
ATOM 2813 O O . TYR A 1 369 ? 8.739 -2.154 4.639 1.00 94.88 369 TYR A O 1
ATOM 2821 N N . GLY A 1 370 ? 8.843 -0.121 3.716 1.00 94.44 370 GLY A N 1
ATOM 2822 C CA . GLY A 1 370 ? 7.392 0.009 3.484 1.00 94.44 370 GLY A CA 1
ATOM 2823 C C . GLY A 1 370 ? 6.752 -1.210 2.803 1.00 94.44 370 GLY A C 1
ATOM 2824 O O . GLY A 1 370 ? 5.944 -1.919 3.403 1.00 94.44 370 GLY A O 1
ATOM 2825 N N . ASN A 1 371 ? 7.151 -1.496 1.565 1.00 96.81 371 ASN A N 1
ATOM 2826 C CA . ASN A 1 371 ? 6.594 -2.607 0.786 1.00 96.81 371 ASN A CA 1
ATOM 2827 C C . ASN A 1 371 ? 6.983 -3.997 1.327 1.00 96.81 371 ASN A C 1
ATOM 2829 O O . ASN A 1 371 ? 6.177 -4.926 1.273 1.00 96.81 371 ASN A O 1
ATOM 2833 N N . ARG A 1 372 ? 8.167 -4.123 1.946 1.00 95.62 372 ARG A N 1
ATOM 2834 C CA . ARG A 1 372 ? 8.572 -5.326 2.693 1.00 95.62 372 ARG A CA 1
ATOM 2835 C C . ARG A 1 372 ? 7.607 -5.605 3.846 1.00 95.62 372 ARG A C 1
ATOM 2837 O O . ARG A 1 372 ? 7.073 -6.704 3.953 1.00 95.62 372 ARG A O 1
ATOM 2844 N N . ASN A 1 373 ? 7.380 -4.608 4.699 1.00 96.38 373 ASN A N 1
ATOM 2845 C CA . ASN A 1 373 ? 6.551 -4.737 5.891 1.00 96.38 373 ASN A CA 1
ATOM 2846 C C . ASN A 1 373 ? 5.086 -4.990 5.515 1.00 96.38 373 ASN A C 1
ATOM 2848 O O . ASN A 1 373 ? 4.457 -5.818 6.160 1.00 96.38 373 ASN A O 1
ATOM 2852 N N . PHE A 1 374 ? 4.565 -4.369 4.445 1.00 97.62 374 PHE A N 1
ATOM 2853 C CA . PHE A 1 374 ? 3.245 -4.718 3.901 1.00 97.62 374 PHE A CA 1
ATOM 2854 C C . PHE A 1 374 ? 3.150 -6.219 3.581 1.00 97.62 374 PHE A C 1
ATOM 2856 O O . PHE A 1 374 ? 2.263 -6.899 4.090 1.00 97.62 374 PHE A O 1
ATOM 2863 N N . SER A 1 375 ? 4.096 -6.744 2.794 1.00 96.88 375 SER A N 1
ATOM 2864 C CA . SER A 1 375 ? 4.116 -8.156 2.391 1.00 96.88 375 SER A CA 1
ATOM 2865 C C . SER A 1 375 ? 4.254 -9.103 3.591 1.00 96.88 375 SER A C 1
ATOM 2867 O O . SER A 1 375 ? 3.529 -10.090 3.679 1.00 96.88 375 SER A O 1
ATOM 2869 N N . ILE A 1 376 ? 5.123 -8.783 4.559 1.00 96.12 376 ILE A N 1
ATOM 2870 C CA . ILE A 1 376 ? 5.307 -9.587 5.779 1.00 96.12 376 ILE A CA 1
ATOM 2871 C C . ILE A 1 376 ? 4.046 -9.583 6.656 1.00 96.12 376 ILE A C 1
ATOM 2873 O O . ILE A 1 376 ? 3.627 -10.652 7.094 1.00 96.12 376 ILE A O 1
ATOM 2877 N N . ILE A 1 377 ? 3.432 -8.417 6.893 1.00 97.94 377 ILE A N 1
ATOM 2878 C CA . ILE A 1 377 ? 2.222 -8.291 7.720 1.00 97.94 377 ILE A CA 1
ATOM 2879 C C . ILE A 1 377 ? 1.048 -9.013 7.048 1.00 97.94 377 ILE A C 1
ATOM 2881 O O . ILE A 1 377 ? 0.410 -9.845 7.687 1.00 97.94 377 ILE A O 1
ATOM 2885 N N . TYR A 1 378 ? 0.796 -8.772 5.753 1.00 98.38 378 TYR A N 1
ATOM 2886 C CA . TYR A 1 378 ? -0.276 -9.460 5.022 1.00 98.38 378 TYR A CA 1
ATOM 2887 C C . TYR A 1 378 ? -0.083 -10.980 5.056 1.00 98.38 378 TYR A C 1
ATOM 2889 O O . TYR A 1 378 ? -1.011 -11.718 5.378 1.00 98.38 378 TYR A O 1
ATOM 2897 N N . ARG A 1 379 ? 1.139 -11.457 4.781 1.00 96.81 379 ARG A N 1
ATOM 2898 C CA . ARG A 1 379 ? 1.443 -12.891 4.730 1.00 96.81 379 ARG A CA 1
ATOM 2899 C C . ARG A 1 379 ? 1.347 -13.572 6.093 1.00 96.81 379 ARG A C 1
ATOM 2901 O O . ARG A 1 379 ? 0.882 -14.705 6.167 1.00 96.81 379 ARG A O 1
ATOM 2908 N N . GLY A 1 380 ? 1.762 -12.885 7.159 1.00 96.94 380 GLY A N 1
ATOM 2909 C CA . GLY A 1 380 ? 1.658 -13.380 8.534 1.00 96.94 380 GLY A CA 1
ATOM 2910 C C . GLY A 1 380 ? 0.220 -13.477 9.052 1.00 96.94 380 GLY A C 1
ATOM 2911 O O . GLY A 1 380 ? -0.042 -14.291 9.929 1.00 96.94 380 GLY A O 1
ATOM 2912 N N . TRP A 1 381 ? -0.701 -12.679 8.506 1.00 98.19 381 TRP A N 1
ATOM 2913 C CA . TRP A 1 381 ? -2.099 -12.611 8.945 1.00 98.19 381 TRP A CA 1
ATOM 2914 C C . TRP A 1 381 ? -3.080 -13.378 8.054 1.00 98.19 381 TRP A C 1
ATOM 2916 O O . TRP A 1 381 ? -4.064 -13.921 8.550 1.00 98.19 381 TRP A O 1
ATOM 2926 N N . PHE A 1 382 ? -2.835 -13.419 6.742 1.00 98.19 382 PHE A N 1
ATOM 2927 C CA . PHE A 1 382 ? -3.828 -13.852 5.752 1.00 98.19 382 PHE A CA 1
ATOM 2928 C C . PHE A 1 382 ? -3.327 -14.914 4.759 1.00 98.19 382 PHE A C 1
ATOM 2930 O O . PHE A 1 382 ? -4.103 -15.363 3.916 1.00 98.19 382 PHE A O 1
ATOM 2937 N N . GLY A 1 383 ? -2.066 -15.352 4.857 1.00 95.25 383 GLY A N 1
ATOM 2938 C CA . GLY A 1 383 ? -1.499 -16.380 3.980 1.00 95.25 383 GLY A CA 1
ATOM 2939 C C . GLY A 1 383 ? -0.972 -15.819 2.657 1.00 95.25 383 GLY A C 1
ATOM 2940 O O . GLY A 1 383 ? -0.180 -14.880 2.651 1.00 95.25 383 GLY A O 1
ATOM 2941 N N . SER A 1 384 ? -1.337 -16.418 1.519 1.00 92.50 384 SER A N 1
ATOM 2942 C CA . SER A 1 384 ? -0.837 -15.935 0.223 1.00 92.50 384 SER A CA 1
ATOM 2943 C C . SER A 1 384 ? -1.414 -14.559 -0.118 1.00 92.50 384 SER A C 1
ATOM 2945 O O . SER A 1 384 ? -2.624 -14.352 -0.066 1.00 92.50 384 SER A O 1
ATOM 2947 N N . ALA A 1 385 ? -0.546 -13.635 -0.532 1.00 89.69 385 ALA A N 1
ATOM 2948 C CA . ALA A 1 385 ? -0.943 -12.377 -1.168 1.00 89.69 385 ALA A CA 1
ATOM 2949 C C . ALA A 1 385 ? -1.236 -12.547 -2.676 1.00 89.69 385 ALA A C 1
ATOM 2951 O O . ALA A 1 385 ? -1.540 -11.572 -3.357 1.00 89.69 385 ALA A O 1
ATOM 2952 N N . ARG A 1 386 ? -1.105 -13.769 -3.201 1.00 86.81 386 ARG A N 1
ATOM 2953 C CA . ARG A 1 386 ? -1.194 -14.128 -4.621 1.00 86.81 386 ARG A CA 1
ATOM 2954 C C . ARG A 1 386 ? -2.136 -15.311 -4.782 1.00 86.81 386 ARG A C 1
ATOM 2956 O O . ARG A 1 386 ? -1.862 -16.337 -4.112 1.00 86.81 386 ARG A O 1
#

Secondary structure (DSSP, 8-state):
-------------GGG--------------------------------------------------------------------------------------------PPPPHHHHHHHHHHHHHHHHHHHHHHHHHHHHHHHHHHHHHHHHHHHHHHHHHS--SS-SS-HHHHS-TTSS-HHHHHHHHHHHTTT--STTSTTT-EE----B---SS---B---SSEEHHHHHHHHHHHTT--HHHHHHHHHHHH--TT-SS--HHHHHTTT-TT--SSSPPPTTT-SHHHHHHHHHHHHHHHHH-GGGSS--TTEEEEEESSSSGGG-EEEEEE-SHHHHHHHHHS-----HHHHHTTTS---TT---HHHHHHHHHHHHHS---

Organism: NCBI:txid2650774

Sequence (386 aa):
MSTAKQQHQSKNNPSSRKRREAGSVNNGSHAGVTVSIRKSGRKNATRGGAASRNRNTTTTRNTSTSRNTAAKRNTTAKRNTADRKRRDGAVTRNGARRRITRKRSSSKRPMTRGRRIATALTMLVAACCAVALAWVTTQFVSGRIALADARNRQSQLSSRYGFDPGDIISDGQFFNGYAMSEAEVQSFLDDHGEACTGSACLKSRTFDTTTIKADAYCNGYQGRKRETAAAIIDKSAKSCNVSQKVLLTVMQKEQQLVTAAKPTDFQFKAAMGLSCPDDADCDPEYAGFFRQVYGAANRYQYYAHHEEQYGYHAGKLNYVKFHPNASCGGANVLIDNKATALLYIYTPYQPNDAALAAGVGEGDSCSSYGNRNFSIIYRGWFGSAR

pLDDT: mean 78.02, std 27.68, range [24.75, 98.94]

Foldseek 3Di:
DDAPFFPFPDDDDPPPPDDDDDDDDDDDDDDDDDDDDDDDDDDDDDDDDDDDDDDDDDDDDDDDDDDDDDDDDDDDDDDDDDDDDDDDDDDDDDDDDPDPPDPPPPPPDDDDPVRVVVVVVVVVVVVVVVVVVVVVVVVVVVQVVQVVVQVVVQVVLCVPQVAGLQPLFAPCQFLALVQDALVRLLVLLCVLQVLADDQVALSRDFDWFPWFPQDPQFNTAHTDGRHHNSRLLSRLCNGRSGDSLLLVLQLCSPQVRSNDNPGDLVSQQCSNVPQDDPPDHRDPCQGGNSSVNNVVSSVLSVCLVVVVVAQFDAQDWHWAFLAPPCVSGTGTHRNHHSVSRSQCSRPRHDADPQLSVQQPHDGDPSGRCRSSSSSSSSCVRPNDSD

Radius of gyration: 37.55 Å; chains: 1; bounding box: 65×87×139 Å